Protein AF-A0A1F3NWJ5-F1 (afdb_monomer)

Radius of gyration: 30.74 Å; Cα contacts (8 Å, |Δi|>4): 1264; chains: 1; bounding box: 58×88×76 Å

Sequence (694 aa):
MEKIFISFPFEETYFATYLAQQLKKNCDNYEISIYPHNVDGIKHWKNQIKAEIKDCEIFIFIVGEKINPGQIEELRSAISEKKNIWRVNTKPGNNAWSDALSDIKHDDNIHEILETDFESWISGKLDFDGTITKIFKNRKVIWKNPNYTNDGLPLNNQIFNYEKDIIDFYYKHNEYKLSIDYKDHKNEVRDKILSGVPAIWPTVRKKSARPTLDLQELKDDVQLEIGKFRNDTNNVLSAALSGYHQSERPCPCNSENRLIFPEAGPRKSVFSYKQTNKYRIGILVSGGIAPGVNALIDGITRRHYFYAKNLGYADYLEILGLENGFSSLESGGQIKYKPLYPTEENNHDDSIITSKITNEGGSIIGTSRYQPLVDENTNKRIRTLKDIVVRLRAEGIRILYIIGGEGSMKAALSLQKRAEQYVTDKKIDDWDLIVVGIPKTMDNDILWVWQTFGFMSAVEKAREFIEYLYVESKSNPRWGIVQLFGSNSGFVVSHAVLACKSDICNLALIPEMNYNLENVVKYIKETKKENGLVVLAETAVPKDISKYLNKKAIQEILTSDEVNAIKNHKDEMKKIDCHVNDDLRSGVVKIIAWALRNEADKRVFINEPRHLLRSIPPSTIDIITASRLGTLAVDNAMAGYYGFMISQWLTEFCLIPLELVVLGRKRIPAEGIFFKSVIAKTGQPQPQDLVNES

Structure (mmCIF, N/CA/C/O backbone):
data_AF-A0A1F3NWJ5-F1
#
_entry.id   AF-A0A1F3NWJ5-F1
#
loop_
_atom_site.group_PDB
_atom_site.id
_atom_site.type_symbol
_atom_site.label_atom_id
_atom_site.label_alt_id
_atom_site.label_comp_id
_atom_site.label_asym_id
_atom_site.label_entity_id
_atom_site.label_seq_id
_atom_site.pdbx_PDB_ins_code
_atom_site.Cartn_x
_atom_site.Cartn_y
_atom_site.Cartn_z
_atom_site.occupancy
_atom_site.B_iso_or_equiv
_atom_site.auth_seq_id
_atom_site.auth_comp_id
_atom_site.auth_asym_id
_atom_site.auth_atom_id
_atom_site.pdbx_PDB_model_num
ATOM 1 N N . MET A 1 1 ? 14.514 54.213 0.422 1.00 44.50 1 MET A N 1
ATOM 2 C CA . MET A 1 1 ? 14.849 52.921 -0.208 1.00 44.50 1 MET A CA 1
ATOM 3 C C . MET A 1 1 ? 14.917 53.175 -1.692 1.00 44.50 1 MET A C 1
ATOM 5 O O . MET A 1 1 ? 14.076 53.916 -2.188 1.00 44.50 1 MET A O 1
ATOM 9 N N . GLU A 1 2 ? 15.924 52.634 -2.362 1.00 49.56 2 GLU A N 1
ATOM 10 C CA . GLU A 1 2 ? 16.050 52.736 -3.816 1.00 49.56 2 GLU A CA 1
ATOM 11 C C . GLU A 1 2 ? 14.867 51.973 -4.448 1.00 49.56 2 GLU A C 1
ATOM 13 O O . GLU A 1 2 ? 14.538 50.865 -4.020 1.00 49.56 2 GLU A O 1
ATOM 18 N N . LYS A 1 3 ? 14.143 52.578 -5.395 1.00 51.81 3 LYS A N 1
ATOM 19 C CA . LYS A 1 3 ? 12.908 51.997 -5.955 1.00 51.81 3 LYS A CA 1
ATOM 20 C C . LYS A 1 3 ? 13.164 51.362 -7.322 1.00 51.81 3 LYS A C 1
ATOM 22 O O . LYS A 1 3 ? 13.739 52.009 -8.200 1.00 51.81 3 LYS A O 1
ATOM 27 N N . ILE A 1 4 ? 12.713 50.116 -7.498 1.00 54.56 4 ILE A N 1
ATOM 28 C CA . ILE A 1 4 ? 12.777 49.372 -8.766 1.00 54.56 4 ILE A CA 1
ATOM 29 C C . ILE A 1 4 ? 11.362 49.183 -9.304 1.00 54.56 4 ILE A C 1
ATOM 31 O O . ILE A 1 4 ? 10.511 48.592 -8.637 1.00 54.56 4 ILE A O 1
ATOM 35 N N . PHE A 1 5 ? 11.131 49.618 -10.540 1.00 56.59 5 PHE A N 1
ATOM 36 C CA . PHE A 1 5 ? 9.852 49.429 -11.220 1.00 56.59 5 PHE A CA 1
ATOM 37 C C . PHE A 1 5 ? 9.981 48.436 -12.376 1.00 56.59 5 PHE A C 1
ATOM 39 O O . PHE A 1 5 ? 10.901 48.551 -13.188 1.00 56.59 5 PHE A O 1
ATOM 46 N N . ILE A 1 6 ? 9.053 47.476 -12.456 1.00 58.66 6 ILE A N 1
ATOM 47 C CA . ILE A 1 6 ? 9.033 46.428 -13.483 1.00 58.66 6 ILE A CA 1
ATOM 48 C C . ILE A 1 6 ? 7.689 46.401 -14.204 1.00 58.66 6 ILE A C 1
ATOM 50 O O . ILE A 1 6 ? 6.644 46.180 -13.589 1.00 58.66 6 ILE A O 1
ATOM 54 N N . SER A 1 7 ? 7.726 46.561 -15.525 1.00 55.59 7 SER A N 1
ATOM 55 C CA . SER A 1 7 ? 6.547 46.499 -16.397 1.00 55.59 7 SER A CA 1
ATOM 56 C C . SER A 1 7 ? 6.621 45.294 -17.344 1.00 55.59 7 SER A C 1
ATOM 58 O O . SER A 1 7 ? 7.705 45.017 -17.861 1.00 55.59 7 SER A O 1
ATOM 60 N N . PHE A 1 8 ? 5.516 44.556 -17.539 1.00 58.28 8 PHE A N 1
ATOM 61 C CA . PHE A 1 8 ? 5.491 43.321 -18.347 1.00 58.28 8 PHE A CA 1
ATOM 62 C C . PHE A 1 8 ? 4.175 43.100 -19.137 1.00 58.28 8 PHE A C 1
ATOM 64 O O . PHE A 1 8 ? 3.136 43.615 -18.734 1.00 58.28 8 PHE A O 1
ATOM 71 N N . PRO A 1 9 ? 4.175 42.317 -20.243 1.00 46.12 9 PRO A N 1
ATOM 72 C CA . PRO A 1 9 ? 3.100 42.283 -21.260 1.00 46.12 9 PRO A CA 1
ATOM 73 C C . PRO A 1 9 ? 1.892 41.411 -20.964 1.00 46.12 9 PRO A C 1
ATOM 75 O O . PRO A 1 9 ? 0.865 41.557 -21.617 1.00 46.12 9 PRO A O 1
ATOM 78 N N . PHE A 1 10 ? 2.024 40.473 -20.037 1.00 50.41 10 PHE A N 1
ATOM 79 C CA . PHE A 1 10 ? 1.090 39.362 -19.914 1.00 50.41 10 PHE A CA 1
ATOM 80 C C . PHE A 1 10 ? 0.102 39.591 -18.762 1.00 50.41 10 PHE A C 1
ATOM 82 O O . PHE A 1 10 ? 0.469 40.133 -17.723 1.00 50.41 10 PHE A O 1
ATOM 89 N N . GLU A 1 11 ? -1.141 39.125 -18.906 1.00 45.56 11 GLU A N 1
ATOM 90 C CA . GLU A 1 11 ? -2.166 39.139 -17.840 1.00 45.56 11 GLU A CA 1
ATOM 91 C C . GLU A 1 11 ? -1.880 38.132 -16.706 1.00 45.56 11 GLU A C 1
ATOM 93 O O . GLU A 1 11 ? -2.577 38.082 -15.686 1.00 45.56 11 GLU A O 1
ATOM 98 N N . GLU A 1 12 ? -0.830 37.317 -16.850 1.00 47.69 12 GLU A N 1
ATOM 99 C CA . GLU A 1 12 ? -0.476 36.267 -15.903 1.00 47.69 12 GLU A CA 1
ATOM 100 C C . GLU A 1 12 ? 0.067 36.833 -14.581 1.00 47.69 12 GLU A C 1
ATOM 102 O O . GLU A 1 12 ? 1.269 36.961 -14.337 1.00 47.69 12 GLU A O 1
ATOM 107 N N . THR A 1 13 ? -0.855 37.092 -13.653 1.00 47.06 13 THR A N 1
ATOM 108 C CA . THR A 1 13 ? -0.572 37.463 -12.253 1.00 47.06 13 THR A CA 1
ATOM 109 C C . THR A 1 13 ? 0.364 36.483 -11.527 1.00 47.06 13 THR A C 1
ATOM 111 O O . THR A 1 13 ? 1.013 36.867 -10.550 1.00 47.06 13 THR A O 1
ATOM 114 N N . TYR A 1 14 ? 0.482 35.236 -12.001 1.00 47.34 14 TYR A N 1
ATOM 115 C CA . TYR A 1 14 ? 1.419 34.234 -11.484 1.00 47.34 14 TYR A CA 1
ATOM 116 C C . TYR A 1 14 ? 2.883 34.654 -11.674 1.00 47.34 14 TYR A C 1
ATOM 118 O O . TYR A 1 14 ? 3.651 34.636 -10.711 1.00 47.34 14 TYR A O 1
ATOM 126 N N . PHE A 1 15 ? 3.248 35.104 -12.878 1.00 47.72 15 PHE A N 1
ATOM 127 C CA . PHE A 1 15 ? 4.609 35.530 -13.198 1.00 47.72 15 PHE A CA 1
ATOM 128 C C . PHE A 1 15 ? 4.995 36.800 -12.429 1.00 47.72 15 PHE A C 1
ATOM 130 O O . PHE A 1 15 ? 6.058 36.857 -11.815 1.00 47.72 15 PHE A O 1
ATOM 137 N N . ALA A 1 16 ? 4.085 37.775 -12.366 1.00 48.69 16 ALA A N 1
ATOM 138 C CA . ALA A 1 16 ? 4.268 39.021 -11.620 1.00 48.69 16 ALA A CA 1
ATOM 139 C C . ALA A 1 16 ? 4.558 38.772 -10.133 1.00 48.69 16 ALA A C 1
ATOM 141 O O . ALA A 1 16 ? 5.476 39.345 -9.547 1.00 48.69 16 ALA A O 1
ATOM 142 N N . THR A 1 17 ? 3.784 37.866 -9.530 1.00 49.31 17 THR A N 1
ATOM 143 C CA . THR A 1 17 ? 3.913 37.516 -8.113 1.00 49.31 17 THR A CA 1
ATOM 144 C C . THR A 1 17 ? 5.188 36.712 -7.858 1.00 49.31 17 THR A C 1
ATOM 146 O O . THR A 1 17 ? 5.867 36.945 -6.859 1.00 49.31 17 THR A O 1
ATOM 149 N N . TYR A 1 18 ? 5.543 35.799 -8.768 1.00 51.03 18 TYR A N 1
ATOM 150 C CA . TYR A 1 18 ? 6.782 35.027 -8.702 1.00 51.03 18 TYR A CA 1
ATOM 151 C C . TYR A 1 18 ? 8.014 35.935 -8.795 1.00 51.03 18 TYR A C 1
ATOM 153 O O . TYR A 1 18 ? 8.891 35.873 -7.934 1.00 51.03 18 TYR A O 1
ATOM 161 N N . LEU A 1 19 ? 8.046 36.837 -9.777 1.00 50.50 19 LEU A N 1
ATOM 162 C CA . LEU A 1 19 ? 9.139 37.785 -9.974 1.00 50.50 19 LEU A CA 1
ATOM 163 C C . LEU A 1 19 ? 9.270 38.748 -8.782 1.00 50.50 19 LEU A C 1
ATOM 165 O O . LEU A 1 19 ? 10.374 38.935 -8.269 1.00 50.50 19 LEU A O 1
ATOM 169 N N . ALA A 1 20 ? 8.149 39.276 -8.270 1.00 51.78 20 ALA A N 1
ATOM 170 C CA . ALA A 1 20 ? 8.123 40.132 -7.079 1.00 51.78 20 ALA A CA 1
ATOM 171 C C . ALA A 1 20 ? 8.719 39.430 -5.856 1.00 51.78 20 ALA A C 1
ATOM 173 O O . ALA A 1 20 ? 9.520 40.014 -5.129 1.00 51.78 20 ALA A O 1
ATOM 174 N N . GLN A 1 21 ? 8.352 38.167 -5.628 1.00 51.69 21 GLN A N 1
ATOM 175 C CA . GLN A 1 21 ? 8.847 37.393 -4.492 1.00 51.69 21 GLN A CA 1
ATOM 176 C C . GLN A 1 21 ? 10.336 37.072 -4.608 1.00 51.69 21 GLN A C 1
ATOM 178 O O . GLN A 1 21 ? 11.038 37.102 -3.599 1.00 51.69 21 GLN A O 1
ATOM 183 N N . GLN A 1 22 ? 10.831 36.786 -5.813 1.00 49.25 22 GLN A N 1
ATOM 184 C CA . GLN A 1 22 ? 12.249 36.489 -6.026 1.00 49.25 22 GLN A CA 1
ATOM 185 C C . GLN A 1 22 ? 13.120 37.734 -5.866 1.00 49.25 22 GLN A C 1
ATOM 187 O O . GLN A 1 22 ? 14.170 37.673 -5.232 1.00 49.25 22 GLN A O 1
ATOM 192 N N . LEU A 1 23 ? 12.672 38.877 -6.380 1.00 50.09 23 LEU A N 1
ATOM 193 C CA . LEU A 1 23 ? 13.409 40.129 -6.245 1.00 50.09 23 LEU A CA 1
ATOM 194 C C . LEU A 1 23 ? 13.370 40.648 -4.808 1.00 50.09 23 LEU A C 1
ATOM 196 O O . LEU A 1 23 ? 14.410 40.988 -4.260 1.00 50.09 23 LEU A O 1
ATOM 200 N N . LYS A 1 24 ? 12.216 40.598 -4.133 1.00 51.50 24 LYS A N 1
ATOM 201 C CA . LYS A 1 24 ? 12.095 41.042 -2.734 1.00 51.50 24 LYS A CA 1
ATOM 202 C C . LYS A 1 24 ? 12.926 40.204 -1.759 1.00 51.50 24 LYS A C 1
ATOM 204 O O . LYS A 1 24 ? 13.273 40.690 -0.697 1.00 51.50 24 LYS A O 1
ATOM 209 N N . LYS A 1 25 ? 13.248 38.959 -2.120 1.00 46.88 25 LYS A N 1
ATOM 210 C CA . LYS A 1 25 ? 14.067 38.043 -1.313 1.00 46.88 25 LYS A CA 1
ATOM 211 C C . LYS A 1 25 ? 15.573 38.199 -1.544 1.00 46.88 25 LYS A C 1
ATOM 213 O O . LYS A 1 25 ? 16.364 37.757 -0.717 1.00 46.88 25 LYS A O 1
ATOM 218 N N . ASN A 1 26 ? 15.964 38.774 -2.680 1.00 42.03 26 ASN A N 1
ATOM 219 C CA . ASN A 1 26 ? 17.365 38.958 -3.065 1.00 42.03 26 ASN A CA 1
ATOM 220 C C . ASN A 1 26 ? 17.815 40.430 -2.968 1.00 42.03 26 ASN A C 1
ATOM 222 O O . ASN A 1 26 ? 19.016 40.697 -2.942 1.00 42.03 26 ASN A O 1
ATOM 226 N N . CYS A 1 27 ? 16.866 41.367 -2.876 1.00 46.94 27 CYS A N 1
ATOM 227 C CA . CYS A 1 27 ? 17.069 42.814 -2.926 1.00 46.94 27 CYS A CA 1
ATOM 228 C C . CYS A 1 27 ? 16.414 43.514 -1.717 1.00 46.94 27 CYS A C 1
ATOM 230 O O . CYS A 1 27 ? 15.562 44.379 -1.899 1.00 46.94 27 CYS A O 1
ATOM 232 N N . ASP A 1 28 ? 16.791 43.161 -0.483 1.00 46.34 28 ASP A N 1
ATOM 233 C CA . ASP A 1 28 ? 16.133 43.664 0.746 1.00 46.34 28 ASP A CA 1
ATOM 234 C C . ASP A 1 28 ? 16.172 45.201 0.920 1.00 46.34 28 ASP A C 1
ATOM 236 O O . ASP A 1 28 ? 15.376 45.760 1.672 1.00 46.34 28 ASP A O 1
ATOM 240 N N . ASN A 1 29 ? 17.079 45.897 0.222 1.00 47.75 29 ASN A N 1
ATOM 241 C CA . ASN A 1 29 ? 17.238 47.357 0.296 1.00 47.75 29 ASN A CA 1
ATOM 242 C C . ASN A 1 29 ? 16.377 48.135 -0.719 1.00 47.75 29 ASN A C 1
ATOM 244 O O . ASN A 1 29 ? 16.384 49.371 -0.693 1.00 47.75 29 ASN A O 1
ATOM 248 N N . TYR A 1 30 ? 15.660 47.426 -1.600 1.00 52.72 30 TYR A N 1
ATOM 249 C CA . TYR A 1 30 ? 14.904 48.018 -2.698 1.00 52.72 30 TYR A CA 1
ATOM 250 C C . TYR A 1 30 ? 13.396 47.868 -2.502 1.00 52.72 30 TYR A C 1
ATOM 252 O O . TYR A 1 30 ? 12.892 46.797 -2.163 1.00 52.72 30 TYR A O 1
ATOM 260 N N . GLU A 1 31 ? 12.656 48.935 -2.781 1.00 50.44 31 GLU A N 1
ATOM 261 C CA . GLU A 1 31 ? 11.196 48.888 -2.846 1.00 50.44 31 GLU A CA 1
ATOM 262 C C . GLU A 1 31 ? 10.781 48.549 -4.289 1.00 50.44 31 GLU A C 1
ATOM 264 O O . GLU A 1 31 ? 11.119 49.273 -5.225 1.00 50.44 31 GLU A O 1
ATOM 269 N N . ILE A 1 32 ? 10.126 47.395 -4.483 1.00 57.81 32 ILE A N 1
ATOM 270 C CA . ILE A 1 32 ? 9.867 46.810 -5.811 1.00 57.81 32 ILE A CA 1
ATOM 271 C C . ILE A 1 32 ? 8.385 46.918 -6.173 1.00 57.81 32 ILE A C 1
ATOM 273 O O . ILE A 1 32 ? 7.528 46.368 -5.476 1.00 57.81 32 ILE A O 1
ATOM 277 N N . SER A 1 33 ? 8.117 47.540 -7.319 1.00 53.31 33 SER A N 1
ATOM 278 C CA . SER A 1 33 ? 6.783 47.778 -7.874 1.00 53.31 33 SER A CA 1
ATOM 279 C C . SER A 1 33 ? 6.628 47.055 -9.219 1.00 53.31 33 SER A C 1
ATOM 281 O O . SER A 1 33 ? 7.418 47.289 -10.130 1.00 53.31 33 SER A O 1
ATOM 283 N N . ILE A 1 34 ? 5.637 46.161 -9.360 1.00 58.62 34 ILE A N 1
ATOM 284 C CA . ILE A 1 34 ? 5.452 45.308 -10.557 1.00 58.62 34 ILE A CA 1
ATOM 285 C C . ILE A 1 34 ? 4.053 45.490 -11.161 1.00 58.62 34 ILE A C 1
ATOM 287 O O . ILE A 1 34 ? 3.065 45.347 -10.441 1.00 58.62 34 ILE A O 1
ATOM 291 N N . TYR A 1 35 ? 3.962 45.742 -12.477 1.00 56.72 35 TYR A N 1
ATOM 292 C CA . TYR A 1 35 ? 2.699 46.091 -13.152 1.00 56.72 35 TYR A CA 1
ATOM 293 C C . TYR A 1 35 ? 2.502 45.448 -14.553 1.00 56.72 35 TYR A C 1
ATOM 295 O O . TYR A 1 35 ? 3.396 45.572 -15.398 1.00 56.72 35 TYR A O 1
ATOM 303 N N . PRO A 1 36 ? 1.341 44.804 -14.831 1.00 55.12 36 PRO A N 1
ATOM 304 C CA . PRO A 1 36 ? 1.004 44.230 -16.144 1.00 55.12 36 PRO A CA 1
ATOM 305 C C . PRO A 1 36 ? 0.516 45.283 -17.159 1.00 55.12 36 PRO A C 1
ATOM 307 O O . PRO A 1 36 ? -0.163 46.233 -16.780 1.00 55.12 36 PRO A O 1
ATOM 310 N N . HIS A 1 37 ? 0.810 45.082 -18.450 1.00 51.53 37 HIS A N 1
ATOM 311 C CA . HIS A 1 37 ? 0.509 46.006 -19.557 1.00 51.53 37 HIS A CA 1
ATOM 312 C C . HIS A 1 37 ? -0.966 46.104 -19.948 1.00 51.53 37 HIS A C 1
ATOM 314 O O . HIS A 1 37 ? -1.360 47.122 -20.516 1.00 51.53 37 HIS A O 1
ATOM 320 N N . ASN A 1 38 ? -1.768 45.076 -19.683 1.00 47.44 38 ASN A N 1
ATOM 321 C CA . ASN A 1 38 ? -3.148 45.031 -20.141 1.00 47.44 38 ASN A CA 1
ATOM 322 C C . ASN A 1 38 ? -4.033 44.493 -19.021 1.00 47.44 38 ASN A C 1
ATOM 324 O O . ASN A 1 38 ? -3.991 43.320 -18.686 1.00 47.44 38 ASN A O 1
ATOM 328 N N . VAL A 1 39 ? -4.794 45.382 -18.400 1.00 43.38 39 VAL A N 1
ATOM 329 C CA . VAL A 1 39 ? -6.052 45.019 -17.756 1.00 43.38 39 VAL A CA 1
ATOM 330 C C . VAL A 1 39 ? -7.057 45.918 -18.448 1.00 43.38 39 VAL A C 1
ATOM 332 O O . VAL A 1 39 ? -6.950 47.145 -18.326 1.00 43.38 39 VAL A O 1
ATOM 335 N N . ASP A 1 40 ? -7.965 45.329 -19.224 1.00 39.38 40 ASP A N 1
ATOM 336 C CA . ASP A 1 40 ? -9.049 46.059 -19.878 1.00 39.38 40 ASP A CA 1
ATOM 337 C C . ASP A 1 40 ? -9.749 46.954 -18.841 1.00 39.38 40 ASP A C 1
ATOM 339 O O . ASP A 1 40 ? -10.425 46.480 -17.927 1.00 39.38 40 ASP A O 1
ATOM 343 N N . GLY A 1 41 ? -9.520 48.270 -18.935 1.00 44.03 41 GLY A N 1
ATOM 344 C CA . GLY A 1 41 ? -10.120 49.267 -18.042 1.00 44.03 41 GLY A CA 1
ATOM 345 C C . GLY A 1 41 ? -9.187 50.316 -17.425 1.00 44.03 41 GLY A C 1
ATOM 346 O O . GLY A 1 41 ? -9.691 51.308 -16.895 1.00 44.03 41 GLY A O 1
ATOM 347 N N . ILE A 1 42 ? -7.856 50.200 -17.504 1.00 41.09 42 ILE A N 1
ATOM 348 C CA . ILE A 1 42 ? -6.974 51.220 -16.897 1.00 41.09 42 ILE A CA 1
ATOM 349 C C . ILE A 1 42 ? -6.779 52.415 -17.850 1.00 41.09 42 ILE A C 1
ATOM 351 O O . ILE A 1 42 ? -5.783 52.528 -18.558 1.00 41.09 42 ILE A O 1
ATOM 355 N N . LYS A 1 43 ? -7.698 53.391 -17.804 1.00 40.88 43 LYS A N 1
ATOM 356 C CA . LYS A 1 43 ? -7.582 54.710 -18.478 1.00 40.88 43 LYS A CA 1
ATOM 357 C C . LYS A 1 43 ? -6.393 55.579 -18.000 1.00 40.88 43 LYS A C 1
ATOM 359 O O . LYS A 1 43 ? -6.282 56.738 -18.399 1.00 40.88 43 LYS A O 1
ATOM 364 N N . HIS A 1 44 ? -5.520 55.074 -17.123 1.00 48.25 44 HIS A N 1
ATOM 365 C CA . HIS A 1 44 ? -4.528 55.864 -16.376 1.00 48.25 44 HIS A CA 1
ATOM 366 C C . HIS A 1 44 ? -3.086 55.328 -16.413 1.00 48.25 44 HIS A C 1
ATOM 368 O O . HIS A 1 44 ? -2.239 55.838 -15.681 1.00 48.25 44 HIS A O 1
ATOM 374 N N . TRP A 1 45 ? -2.778 54.381 -17.309 1.00 46.44 45 TRP A N 1
ATOM 375 C CA . TRP A 1 45 ? -1.427 53.824 -17.507 1.00 46.44 45 TRP A CA 1
ATOM 376 C C . TRP A 1 45 ? -0.332 54.907 -17.601 1.00 46.44 45 TRP A C 1
ATOM 378 O O . TRP A 1 45 ? 0.675 54.864 -16.896 1.00 46.44 45 TRP A O 1
ATOM 388 N N . LYS A 1 46 ? -0.594 55.952 -18.394 1.00 51.00 46 LYS A N 1
ATOM 389 C CA . LYS A 1 46 ? 0.296 57.100 -18.624 1.00 51.00 46 LYS A CA 1
ATOM 390 C C . LYS A 1 46 ? 0.634 57.891 -17.358 1.00 51.00 46 LYS A C 1
ATOM 392 O O . LYS A 1 46 ? 1.795 58.209 -17.114 1.00 51.00 46 LYS A O 1
ATOM 397 N N . ASN A 1 47 ? -0.379 58.239 -16.565 1.00 52.75 47 ASN A N 1
ATOM 398 C CA . ASN A 1 47 ? -0.199 59.081 -15.379 1.00 52.75 47 ASN A CA 1
ATOM 399 C C . ASN A 1 47 ? 0.520 58.314 -14.268 1.00 52.75 47 ASN A C 1
ATOM 401 O O . ASN A 1 47 ? 1.307 58.898 -13.529 1.00 52.75 47 ASN A O 1
ATOM 405 N N . GLN A 1 48 ? 0.287 57.004 -14.195 1.00 55.94 48 GLN A N 1
ATOM 406 C CA . GLN A 1 48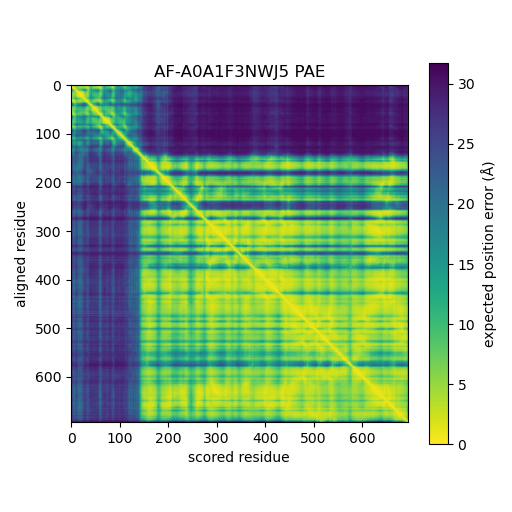 ? 0.878 56.139 -13.186 1.00 55.94 48 GLN A CA 1
ATOM 407 C C . GLN A 1 48 ? 2.344 55.822 -13.489 1.00 55.94 48 GLN A C 1
ATOM 409 O O . GLN A 1 48 ? 3.179 55.956 -12.603 1.00 55.94 48 GLN A O 1
ATOM 414 N N . ILE A 1 49 ? 2.693 55.536 -14.748 1.00 53.59 49 ILE A N 1
ATOM 415 C CA . ILE A 1 49 ? 4.098 55.401 -15.156 1.00 53.59 49 ILE A CA 1
ATOM 416 C C . ILE A 1 49 ? 4.864 56.707 -14.943 1.00 53.59 49 ILE A C 1
ATOM 418 O O . ILE A 1 49 ? 5.958 56.677 -14.395 1.00 53.59 49 ILE A O 1
ATOM 422 N N . LYS A 1 50 ? 4.299 57.864 -15.312 1.00 54.31 50 LYS A N 1
ATOM 423 C CA . LYS A 1 50 ? 4.966 59.160 -15.093 1.00 54.31 50 LYS A CA 1
ATOM 424 C C . LYS A 1 50 ? 5.157 59.499 -13.611 1.00 54.31 50 LYS A C 1
ATOM 426 O O . LYS A 1 50 ? 6.154 60.130 -13.267 1.00 54.31 50 LYS A O 1
ATOM 431 N N . ALA A 1 51 ? 4.227 59.098 -12.744 1.00 58.38 51 ALA A N 1
ATOM 432 C CA . ALA A 1 51 ? 4.353 59.278 -11.300 1.00 58.38 51 ALA A CA 1
ATOM 433 C C . ALA A 1 51 ? 5.430 58.354 -10.707 1.00 58.38 51 ALA A C 1
ATOM 435 O O . ALA A 1 51 ? 6.329 58.822 -10.019 1.00 58.38 51 ALA A O 1
ATOM 436 N N . GLU A 1 52 ? 5.389 57.063 -11.039 1.00 55.28 52 GLU A N 1
ATOM 437 C CA . GLU A 1 52 ? 6.310 56.060 -10.491 1.00 55.28 52 GLU A CA 1
ATOM 438 C C . GLU A 1 52 ? 7.734 56.225 -11.043 1.00 55.28 52 GLU A C 1
ATOM 440 O O . GLU A 1 52 ? 8.709 56.102 -10.302 1.00 55.28 52 GLU A O 1
ATOM 445 N N . ILE A 1 53 ? 7.887 56.592 -12.322 1.00 53.28 53 ILE A N 1
ATOM 446 C CA . ILE A 1 53 ? 9.203 56.840 -12.926 1.00 53.28 53 ILE A CA 1
ATOM 447 C C . ILE A 1 53 ? 9.919 57.997 -12.244 1.00 53.28 53 ILE A C 1
ATOM 449 O O . ILE A 1 53 ? 11.133 57.907 -12.096 1.00 53.28 53 ILE A O 1
ATOM 453 N N . LYS A 1 54 ? 9.232 59.044 -11.767 1.00 54.75 54 LYS A N 1
ATOM 454 C CA . LYS A 1 54 ? 9.892 60.135 -11.026 1.00 54.75 54 LYS A CA 1
ATOM 455 C C . LYS A 1 54 ? 10.555 59.646 -9.737 1.00 54.75 54 LYS A C 1
ATOM 457 O O . LYS A 1 54 ? 11.677 60.065 -9.448 1.00 54.75 54 LYS A O 1
ATOM 462 N N . ASP A 1 55 ? 9.965 58.654 -9.080 1.00 54.09 55 ASP A N 1
ATOM 463 C CA . ASP A 1 55 ? 10.405 58.162 -7.773 1.00 54.09 55 ASP A CA 1
ATOM 464 C C . ASP A 1 55 ? 11.334 56.925 -7.832 1.00 54.09 55 ASP A C 1
ATOM 466 O O . ASP A 1 55 ? 11.888 56.542 -6.805 1.00 54.09 55 ASP A O 1
ATOM 470 N N . CYS A 1 56 ? 11.548 56.303 -9.006 1.00 53.69 56 CYS A N 1
ATOM 471 C CA . CYS A 1 56 ? 12.331 55.053 -9.153 1.00 53.69 56 CYS A CA 1
ATOM 472 C C . CYS A 1 56 ? 13.757 55.235 -9.706 1.00 53.69 56 CYS A C 1
ATOM 474 O O . CYS A 1 56 ? 13.942 55.863 -10.740 1.00 53.69 56 CYS A O 1
ATOM 476 N N . GLU A 1 57 ? 14.788 54.650 -9.098 1.00 54.56 57 GLU A N 1
ATOM 477 C CA . GLU A 1 57 ? 16.182 54.797 -9.570 1.00 54.56 57 GLU A CA 1
ATOM 478 C C . GLU A 1 57 ? 16.547 53.853 -10.724 1.00 54.56 57 GLU A C 1
ATOM 480 O O . GLU A 1 57 ? 17.380 54.205 -11.561 1.00 54.56 57 GLU A O 1
ATOM 485 N N . ILE A 1 58 ? 15.905 52.682 -10.795 1.00 53.59 58 ILE A N 1
ATOM 486 C CA . ILE A 1 58 ? 16.119 51.678 -11.845 1.00 53.59 58 ILE A CA 1
ATOM 487 C C . ILE A 1 58 ? 14.766 51.277 -12.432 1.00 53.59 58 ILE A C 1
ATOM 489 O O . ILE A 1 58 ? 13.859 50.854 -11.709 1.00 53.59 58 ILE A O 1
ATOM 493 N N . PHE A 1 59 ? 14.642 51.371 -13.756 1.00 55.25 59 PHE A N 1
ATOM 494 C CA . PHE A 1 59 ? 13.438 50.976 -14.485 1.00 55.25 59 PHE A CA 1
ATOM 495 C C . PHE A 1 59 ? 13.730 49.773 -15.388 1.00 55.25 59 PHE A C 1
ATOM 497 O O . PHE A 1 59 ? 14.618 49.838 -16.240 1.00 55.25 59 PHE A O 1
ATOM 504 N N . ILE A 1 60 ? 12.990 48.677 -15.198 1.00 56.34 60 ILE A N 1
ATOM 505 C CA . ILE A 1 60 ? 13.136 47.439 -15.974 1.00 56.34 60 ILE A CA 1
ATOM 506 C C . ILE A 1 60 ? 11.874 47.218 -16.807 1.00 56.34 60 ILE A C 1
ATOM 508 O O . ILE A 1 60 ? 10.762 47.120 -16.286 1.00 56.34 60 ILE A O 1
ATOM 512 N N . PHE A 1 61 ? 12.057 47.106 -18.117 1.00 55.44 61 PHE A N 1
ATOM 513 C CA . PHE A 1 61 ? 10.975 47.010 -19.084 1.00 55.44 61 PHE A CA 1
ATOM 514 C C . PHE A 1 61 ? 11.029 45.680 -19.841 1.00 55.44 61 PHE A C 1
ATOM 516 O O . PHE A 1 61 ? 11.989 45.414 -20.569 1.00 55.44 61 PHE A O 1
ATOM 523 N N . ILE A 1 62 ? 10.005 44.838 -19.668 1.00 54.66 62 ILE A N 1
ATOM 524 C CA . ILE A 1 62 ? 9.920 43.508 -20.284 1.00 54.66 62 ILE A CA 1
ATOM 525 C C . ILE A 1 62 ? 8.907 43.556 -21.428 1.00 54.66 62 ILE A C 1
ATOM 527 O O . ILE A 1 62 ? 7.726 43.814 -21.214 1.00 54.66 62 ILE A O 1
ATOM 531 N N . VAL A 1 63 ? 9.367 43.280 -22.648 1.00 51.75 63 VAL A N 1
ATOM 532 C CA . VAL A 1 63 ? 8.583 43.422 -23.881 1.00 51.75 63 VAL A CA 1
ATOM 533 C C . VAL A 1 63 ? 8.192 42.058 -24.446 1.00 51.75 63 VAL A C 1
ATOM 535 O O . VAL A 1 63 ? 9.033 41.171 -24.607 1.00 51.75 63 VAL A O 1
ATOM 538 N N . GLY A 1 64 ? 6.909 41.919 -24.776 1.00 54.66 64 GLY A N 1
ATOM 539 C CA . GLY A 1 64 ? 6.281 40.799 -25.486 1.00 54.66 64 GLY A CA 1
ATOM 540 C C . GLY A 1 64 ? 5.563 41.297 -26.743 1.00 54.66 64 GLY A C 1
ATOM 541 O O . GLY A 1 64 ? 5.865 42.385 -27.233 1.00 54.66 64 GLY A O 1
ATOM 542 N N . GLU A 1 65 ? 4.640 40.513 -27.309 1.00 46.19 65 GLU A N 1
ATOM 543 C CA . GLU A 1 65 ? 4.038 40.848 -28.612 1.00 46.19 65 GLU A CA 1
ATOM 544 C C . GLU A 1 65 ? 3.201 42.148 -28.622 1.00 46.19 65 GLU A C 1
ATOM 546 O O . GLU A 1 65 ? 2.433 42.417 -27.707 1.00 46.19 65 GLU A O 1
ATOM 551 N N . LYS A 1 66 ? 3.405 42.927 -29.704 1.00 46.41 66 LYS A N 1
ATOM 552 C CA . LYS A 1 66 ? 2.806 44.212 -30.145 1.00 46.41 66 LYS A CA 1
ATOM 553 C C . LYS A 1 66 ? 2.280 45.177 -29.063 1.00 46.41 66 LYS A C 1
ATOM 555 O O . LYS A 1 66 ? 1.120 45.136 -28.672 1.00 46.41 66 LYS A O 1
ATOM 560 N N . ILE A 1 67 ? 3.108 46.176 -28.751 1.00 46.12 67 ILE A N 1
ATOM 561 C CA . ILE A 1 67 ? 2.716 47.440 -28.103 1.00 46.12 67 ILE A CA 1
ATOM 562 C C . ILE A 1 67 ? 2.116 48.395 -29.155 1.00 46.12 67 ILE A C 1
ATOM 564 O O . ILE A 1 67 ? 2.565 48.404 -30.304 1.00 46.12 67 ILE A O 1
ATOM 568 N N . ASN A 1 68 ? 1.099 49.188 -28.795 1.00 49.12 68 ASN A N 1
ATOM 569 C CA . ASN A 1 68 ? 0.458 50.119 -29.732 1.00 49.12 68 ASN A CA 1
ATOM 570 C C . ASN A 1 68 ? 1.314 51.394 -29.976 1.00 49.12 68 ASN A C 1
ATOM 572 O O . ASN A 1 68 ? 2.104 51.778 -29.111 1.00 49.12 68 ASN A O 1
ATOM 576 N N . PRO A 1 69 ? 1.148 52.103 -31.111 1.00 45.97 69 PRO A N 1
ATOM 577 C CA . PRO A 1 69 ? 1.943 53.295 -31.446 1.00 45.97 69 PRO A CA 1
ATOM 578 C C . PRO A 1 69 ? 1.868 54.449 -30.429 1.00 45.97 69 PRO A C 1
ATOM 580 O O . PRO A 1 69 ? 2.863 55.129 -30.196 1.00 45.97 69 PRO A O 1
ATOM 583 N N . GLY A 1 70 ? 0.721 54.647 -29.774 1.00 50.31 70 GLY A N 1
ATOM 584 C CA . GLY A 1 70 ? 0.556 55.651 -28.717 1.00 50.31 70 GLY A CA 1
ATOM 585 C C . GLY A 1 70 ? 1.308 55.297 -27.430 1.00 50.31 70 GLY A C 1
ATOM 586 O O . GLY A 1 70 ? 1.911 56.166 -26.808 1.00 50.31 70 GLY A O 1
ATOM 587 N N . GLN A 1 71 ? 1.366 54.015 -27.064 1.00 51.47 71 GLN A N 1
ATOM 588 C CA . GLN A 1 71 ? 2.193 53.530 -25.951 1.00 51.47 71 GLN A CA 1
ATOM 589 C C . GLN A 1 71 ? 3.694 53.708 -26.243 1.00 51.47 71 GLN A C 1
ATOM 591 O O . GLN A 1 71 ? 4.470 53.965 -25.323 1.00 51.47 71 GLN A O 1
ATOM 596 N N . ILE A 1 72 ? 4.105 53.627 -27.515 1.00 50.97 72 ILE A N 1
ATOM 597 C CA . ILE A 1 72 ? 5.490 53.875 -27.948 1.00 50.97 72 ILE A CA 1
ATOM 598 C C . ILE A 1 72 ? 5.868 55.351 -27.756 1.00 50.97 72 ILE A C 1
ATOM 600 O O . ILE A 1 72 ? 6.918 55.641 -27.184 1.00 50.97 72 ILE A O 1
ATOM 604 N N . GLU A 1 73 ? 5.018 56.291 -28.175 1.00 51.25 73 GLU A N 1
ATOM 605 C CA . GLU A 1 73 ? 5.242 57.727 -27.935 1.00 51.25 73 GLU A CA 1
ATOM 606 C C . GLU A 1 73 ? 5.290 58.074 -26.438 1.00 51.25 73 GLU A C 1
ATOM 608 O O . GLU A 1 73 ? 6.092 58.903 -26.000 1.00 51.25 73 GLU A O 1
ATOM 613 N N . GLU A 1 74 ? 4.472 57.403 -25.627 1.00 54.12 74 GLU A N 1
ATOM 614 C CA . GLU A 1 74 ? 4.427 57.614 -24.180 1.00 54.12 74 GLU A CA 1
ATOM 615 C C . GLU A 1 74 ? 5.673 57.093 -23.456 1.00 54.12 74 GLU A C 1
ATOM 617 O O . GLU A 1 74 ? 6.167 57.763 -22.546 1.00 54.12 74 GLU A O 1
ATOM 622 N N . LEU A 1 75 ? 6.224 55.959 -23.896 1.00 52.59 75 LEU A N 1
ATOM 623 C CA . LEU A 1 75 ? 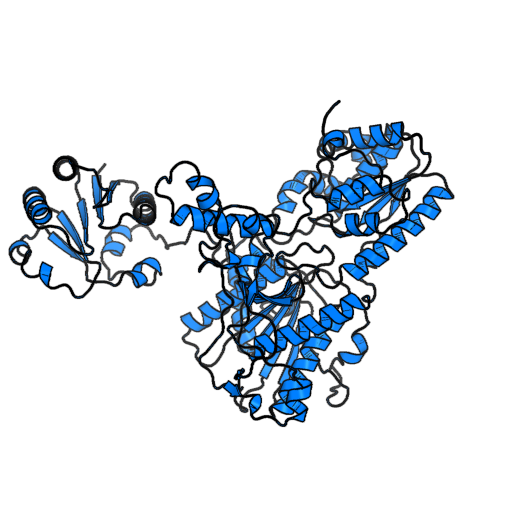7.515 55.444 -23.431 1.00 52.59 75 LEU A CA 1
ATOM 624 C C . LEU A 1 75 ? 8.662 56.391 -23.789 1.00 52.59 75 LEU A C 1
ATOM 626 O O . LEU A 1 75 ? 9.492 56.685 -22.932 1.00 52.59 75 LEU A O 1
ATOM 630 N N . ARG A 1 76 ? 8.679 56.936 -25.012 1.00 54.81 76 ARG A N 1
ATOM 631 C CA . ARG A 1 76 ? 9.697 57.913 -25.438 1.00 54.81 76 ARG A CA 1
ATOM 632 C C . ARG A 1 76 ? 9.725 59.149 -24.539 1.00 54.81 76 ARG A C 1
ATOM 634 O O . ARG A 1 76 ? 10.796 59.555 -24.103 1.00 54.81 76 ARG A O 1
ATOM 641 N N . SER A 1 77 ? 8.554 59.697 -24.204 1.00 54.09 77 SER A N 1
ATOM 642 C CA . SER A 1 77 ? 8.435 60.842 -23.284 1.00 54.09 77 SER A CA 1
ATOM 643 C C . SER A 1 77 ? 8.907 60.532 -21.860 1.00 54.09 77 SER A C 1
ATOM 645 O O . SER A 1 77 ? 9.256 61.461 -21.139 1.00 54.09 77 SER A O 1
ATOM 647 N N . ALA A 1 78 ? 8.854 59.273 -21.424 1.00 51.03 78 ALA A N 1
ATOM 648 C CA . ALA A 1 78 ? 9.271 58.872 -20.084 1.00 51.03 78 ALA A CA 1
ATOM 649 C C . ALA A 1 78 ? 10.779 58.571 -19.996 1.00 51.03 78 ALA A C 1
ATOM 651 O O . ALA A 1 78 ? 11.397 58.809 -18.960 1.00 51.03 78 ALA A O 1
ATOM 652 N N . ILE A 1 79 ? 11.370 58.081 -21.089 1.00 51.88 79 ILE A N 1
ATOM 653 C CA . ILE A 1 79 ? 12.799 57.758 -21.202 1.00 51.88 79 ILE A CA 1
ATOM 654 C C . ILE A 1 79 ? 13.666 59.023 -21.149 1.00 51.88 79 ILE A C 1
ATOM 656 O O . ILE A 1 79 ? 14.698 59.019 -20.485 1.00 51.88 79 ILE A O 1
ATOM 660 N N . SER A 1 80 ? 13.217 60.132 -21.748 1.00 53.59 80 SER A N 1
ATOM 661 C CA . SER A 1 80 ? 13.967 61.399 -21.778 1.00 53.59 80 SER A CA 1
ATOM 662 C C . SER A 1 80 ? 14.202 62.051 -20.402 1.00 53.59 80 SER A C 1
ATOM 664 O O . SER A 1 80 ? 14.934 63.033 -20.316 1.00 53.59 80 SER A O 1
ATOM 666 N N . GLU A 1 81 ? 13.575 61.553 -19.327 1.00 52.62 81 GLU A N 1
ATOM 667 C CA . GLU A 1 81 ? 13.661 62.125 -17.974 1.00 52.62 81 GLU A CA 1
ATOM 668 C C . GLU A 1 81 ? 14.597 61.349 -17.006 1.00 52.62 81 GLU A C 1
ATOM 670 O O . GLU A 1 81 ? 14.820 61.838 -15.896 1.00 52.62 81 GLU A O 1
ATOM 675 N N . LYS A 1 82 ? 15.186 60.184 -17.367 1.00 50.75 82 LYS A N 1
ATOM 676 C CA . LYS A 1 82 ? 16.046 59.385 -16.446 1.00 50.75 82 LYS A CA 1
ATOM 677 C C . LYS A 1 82 ? 17.264 58.683 -17.067 1.00 50.75 82 LYS A C 1
ATOM 679 O O . LYS A 1 82 ? 17.327 58.440 -18.261 1.00 50.75 82 LYS A O 1
ATOM 684 N N . LYS A 1 83 ? 18.234 58.343 -16.196 1.00 49.34 83 LYS A N 1
ATOM 685 C CA . LYS A 1 83 ? 19.610 57.923 -16.539 1.00 49.34 83 LYS A CA 1
ATOM 686 C C . LYS A 1 83 ? 19.912 56.410 -16.559 1.00 49.34 83 LYS A C 1
ATOM 688 O O . LYS A 1 83 ? 21.026 56.077 -16.918 1.00 49.34 83 LYS A O 1
ATOM 693 N N . ASN A 1 84 ? 19.001 55.498 -16.190 1.00 49.97 84 ASN A N 1
ATOM 694 C CA . ASN A 1 84 ? 19.286 54.045 -16.198 1.00 49.97 84 ASN A CA 1
ATOM 695 C C . ASN A 1 84 ? 18.036 53.196 -16.493 1.00 49.97 84 ASN A C 1
ATOM 697 O O . ASN A 1 84 ? 17.242 52.905 -15.591 1.00 49.97 84 ASN A O 1
ATOM 701 N N . ILE A 1 85 ? 17.867 52.770 -17.747 1.00 52.22 85 ILE A N 1
ATOM 702 C CA . ILE A 1 85 ? 16.718 51.965 -18.196 1.00 52.22 85 ILE A CA 1
ATOM 703 C C . ILE A 1 85 ? 17.198 50.637 -18.788 1.00 52.22 85 ILE A C 1
ATOM 705 O O . ILE A 1 85 ? 18.073 50.618 -19.650 1.00 52.22 85 ILE A O 1
ATOM 709 N N . TRP A 1 86 ? 16.599 49.526 -18.348 1.00 52.91 86 TRP A N 1
ATOM 710 C CA . TRP A 1 86 ? 16.967 48.170 -18.768 1.00 52.91 86 TRP A CA 1
ATOM 711 C C . TRP A 1 86 ? 15.835 47.502 -19.552 1.00 52.91 86 TRP A C 1
ATOM 713 O O . TRP A 1 86 ? 14.716 47.389 -19.048 1.00 52.91 86 TRP A O 1
ATOM 723 N N . ARG A 1 87 ? 16.118 47.026 -20.771 1.00 52.88 87 ARG A N 1
ATOM 724 C CA . ARG A 1 87 ? 15.130 46.391 -21.668 1.00 52.88 87 ARG A CA 1
ATOM 725 C C . ARG A 1 87 ? 15.360 44.882 -21.799 1.00 52.88 87 ARG A C 1
ATOM 727 O O . ARG A 1 87 ? 16.493 44.459 -22.013 1.00 52.88 87 ARG A O 1
ATOM 734 N N . VAL A 1 88 ? 14.281 44.091 -21.756 1.00 50.69 88 VAL A N 1
ATOM 735 C CA . VAL A 1 88 ? 14.292 42.625 -21.951 1.00 50.69 88 VAL A CA 1
ATOM 736 C C . VAL A 1 88 ? 13.282 42.219 -23.036 1.00 50.69 88 VAL A C 1
ATOM 738 O O . VAL A 1 88 ? 12.106 42.562 -22.933 1.00 50.69 88 VAL A O 1
ATOM 741 N N . ASN A 1 89 ? 13.722 41.493 -24.071 1.00 51.38 89 ASN A N 1
ATOM 742 C CA . ASN A 1 89 ? 12.917 41.126 -25.251 1.00 51.38 89 ASN A CA 1
ATOM 743 C C . ASN A 1 89 ? 12.588 39.614 -25.261 1.00 51.38 89 ASN A C 1
ATOM 745 O O . ASN A 1 89 ? 13.497 38.799 -25.123 1.00 51.38 89 ASN A O 1
ATOM 749 N N . THR A 1 90 ? 11.316 39.228 -25.446 1.00 45.91 90 THR A N 1
ATOM 750 C CA . THR A 1 90 ? 10.846 37.836 -25.202 1.00 45.91 90 THR A CA 1
ATOM 751 C C . THR A 1 90 ? 10.458 36.998 -26.440 1.00 45.91 90 THR A C 1
ATOM 753 O O . THR A 1 90 ? 9.973 35.882 -26.274 1.00 45.91 90 THR A O 1
ATOM 756 N N . LYS A 1 91 ? 10.672 37.475 -27.682 1.00 43.66 91 LYS A N 1
ATOM 757 C CA . LYS A 1 91 ? 10.510 36.666 -28.919 1.00 43.66 91 LYS A CA 1
ATOM 758 C C . LYS A 1 91 ? 11.520 37.060 -30.017 1.00 43.66 91 LYS A C 1
ATOM 760 O O . LYS A 1 91 ? 11.620 38.255 -30.305 1.00 43.66 91 LYS A O 1
ATOM 765 N N . PRO A 1 92 ? 12.192 36.105 -30.693 1.00 39.03 92 PRO A N 1
ATOM 766 C CA . PRO A 1 92 ? 12.995 36.382 -31.882 1.00 39.03 92 PRO A CA 1
ATOM 767 C C . PRO A 1 92 ? 12.095 36.399 -33.130 1.00 39.03 92 PRO A C 1
ATOM 769 O O . PRO A 1 92 ? 11.442 35.403 -33.438 1.00 39.03 92 PRO A O 1
ATOM 772 N N . GLY A 1 93 ? 12.038 37.522 -33.856 1.00 40.59 93 GLY A N 1
ATOM 773 C CA . GLY A 1 93 ? 11.535 37.519 -35.242 1.00 40.59 93 GLY A CA 1
ATOM 774 C C . GLY A 1 93 ? 10.515 38.579 -35.670 1.00 40.59 93 GLY A C 1
ATOM 775 O O . GLY A 1 93 ? 10.129 38.569 -36.834 1.00 40.59 93 GLY A O 1
ATOM 776 N N . ASN A 1 94 ? 10.081 39.517 -34.821 1.00 39.97 94 ASN A N 1
ATOM 777 C CA . ASN A 1 94 ? 9.235 40.627 -35.288 1.00 39.97 94 ASN A CA 1
ATOM 778 C C . ASN A 1 94 ? 10.061 41.911 -35.478 1.00 39.97 94 ASN A C 1
ATOM 780 O O . ASN A 1 94 ? 10.183 42.732 -34.570 1.00 39.97 94 ASN A O 1
ATOM 784 N N . ASN A 1 95 ? 10.577 42.103 -36.698 1.00 42.44 95 ASN A N 1
ATOM 785 C CA . ASN A 1 95 ? 11.345 43.283 -37.135 1.00 42.44 95 ASN A CA 1
ATOM 786 C C . ASN A 1 95 ? 10.577 44.620 -37.046 1.00 42.44 95 ASN A C 1
ATOM 788 O O . ASN A 1 95 ? 11.151 45.672 -37.283 1.00 42.44 95 ASN A O 1
ATOM 792 N N . ALA A 1 96 ? 9.302 44.633 -36.644 1.00 39.44 96 ALA A N 1
ATOM 793 C CA . ALA A 1 96 ? 8.530 45.868 -36.466 1.00 39.44 96 ALA A CA 1
ATOM 794 C C . ALA A 1 96 ? 9.094 46.812 -35.377 1.00 39.44 96 ALA A C 1
ATOM 796 O O . ALA A 1 96 ? 8.704 47.975 -35.307 1.00 39.44 96 ALA A O 1
ATOM 797 N N . TRP A 1 97 ? 9.997 46.321 -34.522 1.00 41.56 97 TRP A N 1
ATOM 798 C CA . TRP A 1 97 ? 10.652 47.100 -33.468 1.00 41.56 97 TRP A CA 1
ATOM 799 C C . TRP A 1 97 ? 12.017 47.678 -33.859 1.00 41.56 97 TRP A C 1
ATOM 801 O O . TRP A 1 97 ? 12.441 48.642 -33.220 1.00 41.56 97 TRP A O 1
ATOM 811 N N . SER A 1 98 ? 12.714 47.121 -34.862 1.00 42.53 98 SER A N 1
ATOM 812 C CA . SER A 1 98 ? 14.048 47.622 -35.239 1.00 42.53 98 SER A CA 1
ATOM 813 C C . SER A 1 98 ? 13.980 49.051 -35.765 1.00 42.53 98 SER A C 1
ATOM 815 O O . SER A 1 98 ? 14.858 49.850 -35.455 1.00 42.53 98 SER A O 1
ATOM 817 N N . ASP A 1 99 ? 12.895 49.378 -36.468 1.00 39.28 99 ASP A N 1
ATOM 818 C CA . ASP A 1 99 ? 12.753 50.640 -37.196 1.00 39.28 99 ASP A CA 1
ATOM 819 C C . ASP A 1 99 ? 12.091 51.738 -36.345 1.00 39.28 99 ASP A C 1
ATOM 821 O O . ASP A 1 99 ? 12.282 52.923 -36.589 1.00 39.28 99 ASP A O 1
ATOM 825 N N . ALA A 1 100 ? 11.338 51.369 -35.301 1.00 38.28 100 ALA A N 1
ATOM 826 C CA . ALA A 1 100 ? 10.692 52.326 -34.397 1.00 38.28 100 ALA A CA 1
ATOM 827 C C . ALA A 1 100 ? 11.588 52.760 -33.218 1.00 38.28 100 ALA A C 1
ATOM 829 O O . ALA A 1 100 ? 11.258 53.715 -32.518 1.00 38.28 100 ALA A O 1
ATOM 830 N N . LEU A 1 101 ? 12.703 52.075 -32.955 1.00 39.88 101 LEU A N 1
ATOM 831 C CA . LEU A 1 101 ? 13.634 52.398 -31.860 1.00 39.88 101 LEU A CA 1
ATOM 832 C C . LEU A 1 101 ? 15.091 52.540 -32.317 1.00 39.88 101 LEU A C 1
ATOM 834 O O . LEU A 1 101 ? 15.973 52.697 -31.473 1.00 39.88 101 LEU A O 1
ATOM 838 N N . SER A 1 102 ? 15.353 52.526 -33.627 1.00 41.88 102 SER A N 1
ATOM 839 C CA . SER A 1 102 ? 16.680 52.808 -34.191 1.00 41.88 102 SER A CA 1
ATOM 840 C C . SER A 1 102 ? 17.238 54.150 -33.712 1.00 41.88 102 SER A C 1
ATOM 842 O O . SER A 1 102 ? 18.427 54.239 -33.425 1.00 41.88 102 SER A O 1
ATOM 844 N N . ASP A 1 103 ? 16.371 55.144 -33.509 1.00 39.19 103 ASP A N 1
ATOM 845 C CA . ASP A 1 103 ? 16.758 56.485 -33.055 1.00 39.19 103 ASP A CA 1
ATOM 846 C C . ASP A 1 103 ? 17.086 56.560 -31.549 1.00 39.19 103 ASP A C 1
ATOM 848 O O . ASP A 1 103 ? 17.614 57.565 -31.085 1.00 39.19 103 ASP A O 1
ATOM 852 N N . ILE A 1 104 ? 16.795 55.506 -30.771 1.00 39.72 104 ILE A N 1
ATOM 853 C CA . ILE A 1 104 ? 16.975 55.473 -29.303 1.00 39.72 104 ILE A CA 1
ATOM 854 C C . ILE A 1 104 ? 18.233 54.692 -28.889 1.00 39.72 104 ILE A C 1
ATOM 856 O O . ILE A 1 104 ? 18.719 54.833 -27.771 1.00 39.72 104 ILE A O 1
ATOM 860 N N . LYS A 1 105 ? 18.834 53.921 -29.806 1.00 40.59 105 LYS A N 1
ATOM 861 C CA . LYS A 1 105 ? 20.092 53.182 -29.571 1.00 40.59 105 LYS A CA 1
ATOM 862 C C . LYS A 1 105 ? 21.310 54.072 -29.276 1.00 40.59 105 LYS A C 1
ATOM 864 O O . LYS A 1 105 ? 22.369 53.543 -28.954 1.00 40.59 105 LYS A O 1
ATOM 869 N N . HIS A 1 106 ? 21.177 55.390 -29.408 1.00 39.50 106 HIS A N 1
ATOM 870 C CA . HIS A 1 106 ? 22.251 56.360 -29.194 1.00 39.50 106 HIS A CA 1
ATOM 871 C C . HIS A 1 106 ? 22.180 57.100 -27.851 1.00 39.50 106 HIS A C 1
ATOM 873 O O . HIS A 1 106 ? 22.945 58.037 -27.647 1.00 39.50 106 HIS A O 1
ATOM 879 N N . ASP A 1 107 ? 21.300 56.690 -26.934 1.00 44.88 107 ASP A N 1
ATOM 880 C CA . ASP A 1 107 ? 21.268 57.236 -25.575 1.00 44.88 107 ASP A CA 1
ATOM 881 C C . ASP A 1 107 ? 22.071 56.326 -24.624 1.00 44.88 107 ASP A C 1
ATOM 883 O O . ASP A 1 107 ? 21.679 55.185 -24.366 1.00 44.88 107 ASP A O 1
ATOM 887 N N . ASP A 1 108 ? 23.198 56.824 -24.099 1.00 43.09 108 ASP A N 1
ATOM 888 C CA . ASP A 1 108 ? 24.148 56.088 -23.233 1.00 43.09 108 ASP A CA 1
ATOM 889 C C . ASP A 1 108 ? 23.517 55.539 -21.932 1.00 43.09 108 ASP A C 1
ATOM 891 O O . ASP A 1 108 ? 24.130 54.760 -21.201 1.00 43.09 108 ASP A O 1
ATOM 895 N N . ASN A 1 109 ? 22.282 55.950 -21.638 1.00 43.00 109 ASN A N 1
ATOM 896 C CA . ASN A 1 109 ? 21.526 55.646 -20.425 1.00 43.00 109 ASN A CA 1
ATOM 897 C C . ASN A 1 109 ? 20.643 54.382 -20.532 1.00 43.00 109 ASN A C 1
ATOM 899 O O . ASN A 1 109 ? 19.939 54.030 -19.576 1.00 43.00 109 ASN A O 1
ATOM 903 N N . ILE A 1 110 ? 20.625 53.714 -21.694 1.00 46.94 110 ILE A N 1
ATOM 904 C CA . ILE A 1 110 ? 19.778 52.542 -21.962 1.00 46.94 110 ILE A CA 1
ATOM 905 C C . ILE A 1 110 ? 20.644 51.295 -22.154 1.00 46.94 110 ILE A C 1
ATOM 907 O O . ILE A 1 110 ? 21.480 51.219 -23.051 1.00 46.94 110 ILE A O 1
ATOM 911 N N . HIS A 1 111 ? 20.399 50.278 -21.329 1.00 48.75 111 HIS A N 1
ATOM 912 C CA . HIS A 1 111 ? 21.134 49.017 -21.343 1.00 48.75 111 HIS A CA 1
ATOM 913 C C . HIS A 1 111 ? 20.238 47.869 -21.849 1.00 48.75 111 HIS A C 1
ATOM 915 O O . HIS A 1 111 ? 19.186 47.569 -21.276 1.00 48.75 111 HIS A O 1
ATOM 921 N N . GLU A 1 112 ? 20.637 47.220 -22.946 1.00 45.28 112 GLU A N 1
ATOM 922 C CA . GLU A 1 112 ? 19.864 46.161 -23.616 1.00 45.28 112 GLU A CA 1
ATOM 923 C C . GLU A 1 112 ? 20.292 44.757 -23.145 1.00 45.28 112 GLU A C 1
ATOM 925 O O . GLU A 1 112 ? 21.485 44.471 -23.032 1.00 45.28 112 GLU A O 1
ATOM 930 N N . ILE A 1 113 ? 19.325 43.869 -22.869 1.00 42.03 113 ILE A N 1
ATOM 931 C CA . ILE A 1 113 ? 19.567 42.459 -22.515 1.00 42.03 113 ILE A CA 1
ATOM 932 C C . ILE A 1 113 ? 18.919 41.541 -23.570 1.00 42.03 113 ILE A C 1
ATOM 934 O O . ILE A 1 113 ? 17.752 41.706 -23.925 1.00 42.03 113 ILE A O 1
ATOM 938 N N . LEU A 1 114 ? 19.730 40.591 -24.055 1.00 41.00 114 LEU A N 1
ATOM 939 C CA . LEU A 1 114 ? 19.569 39.693 -25.215 1.00 41.00 114 LEU A CA 1
ATOM 940 C C . LEU A 1 114 ? 18.207 38.980 -25.392 1.00 41.00 114 LEU A C 1
ATOM 942 O O . LEU A 1 114 ? 17.516 38.643 -24.431 1.00 41.00 114 LEU A O 1
ATOM 946 N N . GLU A 1 115 ? 17.900 38.680 -26.663 1.00 40.97 115 GLU A N 1
ATOM 947 C CA . GLU A 1 115 ? 16.741 37.920 -27.164 1.00 40.97 115 GLU A CA 1
ATOM 948 C C . GLU A 1 115 ? 16.725 36.466 -26.659 1.00 40.97 115 GLU A C 1
ATOM 950 O O . GLU A 1 115 ? 17.697 35.735 -26.849 1.00 40.97 115 GLU A O 1
ATOM 955 N N . THR A 1 116 ? 15.622 36.014 -26.049 1.00 39.81 116 THR A N 1
ATOM 956 C CA . THR A 1 116 ? 15.475 34.615 -25.590 1.00 39.81 116 THR A CA 1
ATOM 957 C C . THR A 1 116 ? 14.035 34.090 -25.687 1.00 39.81 116 THR A C 1
ATOM 959 O O . THR A 1 116 ? 13.083 34.868 -25.738 1.00 39.81 116 THR A O 1
ATOM 962 N N . ASP A 1 117 ? 13.894 32.758 -25.746 1.00 38.00 117 ASP A N 1
ATOM 963 C CA . ASP A 1 117 ? 12.627 32.024 -25.903 1.00 38.00 117 ASP A CA 1
ATOM 964 C C . ASP A 1 117 ? 11.926 31.743 -24.554 1.00 38.00 117 ASP A C 1
ATOM 966 O O . ASP A 1 117 ? 12.554 31.356 -23.562 1.00 38.00 117 ASP A O 1
ATOM 970 N N . PHE A 1 118 ? 10.604 31.915 -24.527 1.00 36.31 118 PHE A N 1
ATOM 971 C CA . PHE A 1 118 ? 9.746 31.953 -23.338 1.00 36.31 118 PHE A CA 1
ATOM 972 C C . PHE A 1 118 ? 9.693 30.615 -22.574 1.00 36.31 118 PHE A C 1
ATOM 974 O O . PHE A 1 118 ? 9.743 30.597 -21.340 1.00 36.31 118 PHE A O 1
ATOM 981 N N . GLU A 1 119 ? 9.689 29.477 -23.276 1.00 35.34 119 GLU A N 1
ATOM 982 C CA . GLU A 1 119 ? 9.675 28.142 -22.645 1.00 35.34 119 GLU A CA 1
ATOM 983 C C . GLU A 1 119 ? 10.988 27.813 -21.910 1.00 35.34 119 GLU A C 1
ATOM 985 O O . GLU A 1 119 ? 11.017 27.097 -20.899 1.00 35.34 119 GLU A O 1
ATOM 990 N N . SER A 1 120 ? 12.095 28.395 -22.372 1.00 38.44 120 SER A N 1
ATOM 991 C CA . SER A 1 120 ? 13.419 28.227 -21.763 1.00 38.44 120 SER A CA 1
ATOM 992 C C . SER A 1 120 ? 13.533 28.966 -20.423 1.00 38.44 120 SER A C 1
ATOM 994 O O . SER A 1 120 ? 14.296 28.561 -19.541 1.00 38.44 120 SER A O 1
ATOM 996 N N . TRP A 1 121 ? 12.733 30.021 -20.246 1.00 38.66 121 TRP A N 1
ATOM 997 C CA . TRP A 1 121 ? 12.698 30.853 -19.045 1.00 38.66 121 TRP A CA 1
ATOM 998 C C . TRP A 1 121 ? 11.902 30.194 -17.909 1.00 38.66 121 TRP A C 1
ATOM 1000 O O . TRP A 1 121 ? 12.363 30.148 -16.769 1.00 38.66 121 TRP A O 1
ATOM 1010 N N . ILE A 1 122 ? 10.753 29.591 -18.233 1.00 36.31 122 ILE A N 1
ATOM 1011 C CA . ILE A 1 122 ? 9.890 28.878 -17.270 1.00 36.31 122 ILE A CA 1
ATOM 1012 C C . ILE A 1 122 ? 10.537 27.569 -16.793 1.00 36.31 122 ILE A C 1
ATOM 1014 O O . ILE A 1 122 ? 10.367 27.164 -15.642 1.00 36.31 122 ILE A O 1
ATOM 1018 N N . SER A 1 123 ? 11.315 26.910 -17.655 1.00 35.97 123 SER A N 1
ATOM 1019 C CA . SER A 1 123 ? 11.976 25.637 -17.343 1.00 35.97 123 SER A CA 1
ATOM 1020 C C . SER A 1 123 ? 13.281 25.775 -16.543 1.00 35.97 123 SER A C 1
ATOM 1022 O O . SER A 1 123 ? 13.875 24.759 -16.176 1.00 35.97 123 SER A O 1
ATOM 1024 N N . GLY A 1 124 ? 13.725 27.003 -16.237 1.00 40.00 124 GLY A N 1
ATOM 1025 C CA . GLY A 1 124 ? 14.897 27.266 -15.392 1.00 40.00 124 GLY A CA 1
ATOM 1026 C C . GLY A 1 124 ? 16.238 26.834 -15.999 1.00 40.00 124 GLY A C 1
ATOM 1027 O O . GLY A 1 124 ? 17.181 26.570 -15.257 1.00 40.00 124 GLY A O 1
ATOM 1028 N N . LYS A 1 125 ? 16.329 26.725 -17.332 1.00 32.62 125 LYS A N 1
ATOM 1029 C CA . LYS A 1 125 ? 17.514 26.212 -18.046 1.00 32.62 125 LYS A CA 1
ATOM 1030 C C . LYS A 1 125 ? 18.508 27.276 -18.532 1.00 32.62 125 LYS A C 1
ATOM 1032 O O . LYS A 1 125 ? 19.505 26.907 -19.146 1.00 32.62 125 LYS A O 1
ATOM 1037 N N . LEU A 1 126 ? 18.288 28.561 -18.258 1.00 32.75 126 LEU A N 1
ATOM 1038 C CA . LEU A 1 126 ? 19.234 29.626 -18.614 1.00 32.75 126 LEU A CA 1
ATOM 1039 C C . LEU A 1 126 ? 20.103 30.035 -17.417 1.00 32.75 126 LEU A C 1
ATOM 1041 O O . LEU A 1 126 ? 19.598 30.514 -16.403 1.00 32.75 126 LEU A O 1
ATOM 1045 N N . ASP A 1 127 ? 21.418 29.872 -17.577 1.00 32.84 127 ASP A N 1
ATOM 1046 C CA . ASP A 1 127 ? 22.444 30.541 -16.776 1.00 32.84 127 ASP A CA 1
ATOM 1047 C C . ASP A 1 127 ? 22.753 31.878 -17.473 1.00 32.84 127 ASP A C 1
ATOM 1049 O O . ASP A 1 127 ? 23.075 31.906 -18.662 1.00 32.84 127 ASP A O 1
ATOM 1053 N N . PHE A 1 128 ? 22.562 32.995 -16.769 1.00 36.66 128 PHE A N 1
ATOM 1054 C CA . PHE A 1 128 ? 22.810 34.334 -17.305 1.00 36.66 128 PHE A CA 1
ATOM 1055 C C . PHE A 1 128 ? 24.296 34.500 -17.614 1.00 36.66 128 PHE A C 1
ATOM 1057 O O . PHE A 1 128 ? 25.137 34.268 -16.741 1.00 36.66 128 PHE A O 1
ATOM 1064 N N . ASP A 1 129 ? 24.623 35.011 -18.798 1.00 34.41 129 ASP A N 1
ATOM 1065 C CA . ASP A 1 129 ? 25.979 35.460 -19.075 1.00 34.41 129 ASP A CA 1
ATOM 1066 C C . ASP A 1 129 ? 26.292 36.679 -18.185 1.00 34.41 129 ASP A C 1
ATOM 1068 O O . ASP A 1 129 ? 25.861 37.807 -18.420 1.00 34.41 129 ASP A O 1
ATOM 1072 N N . GLY A 1 130 ? 26.961 36.407 -17.063 1.00 34.66 130 GLY A N 1
ATOM 1073 C CA . GLY A 1 130 ? 27.799 37.319 -16.287 1.00 34.66 130 GLY A CA 1
ATOM 1074 C C . GLY A 1 130 ? 27.157 38.467 -15.497 1.00 34.66 130 GLY A C 1
ATOM 1075 O O . GLY A 1 130 ? 27.641 38.740 -14.398 1.00 34.66 130 GLY A O 1
ATOM 1076 N N . THR A 1 131 ? 26.134 39.160 -15.999 1.00 35.75 131 THR A N 1
ATOM 1077 C CA . THR A 1 131 ? 25.896 40.569 -15.616 1.00 35.75 131 THR A CA 1
ATOM 1078 C C . THR A 1 131 ? 24.869 40.748 -14.494 1.00 35.75 131 THR A C 1
ATOM 1080 O O . THR A 1 131 ? 25.191 41.359 -13.477 1.00 35.75 131 THR A O 1
ATOM 1083 N N . ILE A 1 132 ? 23.684 40.131 -14.577 1.00 36.34 132 ILE A N 1
ATOM 1084 C CA . ILE A 1 132 ? 22.691 40.181 -13.479 1.00 36.34 132 ILE A CA 1
ATOM 1085 C C . ILE A 1 132 ? 23.198 39.400 -12.264 1.00 36.34 132 ILE A C 1
ATOM 1087 O O . ILE A 1 132 ? 23.107 39.852 -11.123 1.00 36.34 132 ILE A O 1
ATOM 1091 N N . THR A 1 133 ? 23.842 38.260 -12.507 1.00 37.03 133 THR A N 1
ATOM 1092 C CA . THR A 1 133 ? 24.504 37.500 -11.455 1.00 37.03 133 THR A CA 1
ATOM 1093 C C . THR A 1 133 ? 25.646 38.300 -10.847 1.00 37.03 133 THR A C 1
ATOM 1095 O O . THR A 1 133 ? 25.848 38.140 -9.664 1.00 37.03 133 THR A O 1
ATOM 1098 N N . LYS A 1 134 ? 26.377 39.174 -11.562 1.00 35.19 134 LYS A N 1
ATOM 1099 C CA . LYS A 1 134 ? 27.390 40.067 -10.948 1.00 35.19 134 LYS A CA 1
ATOM 1100 C C . LYS A 1 134 ? 26.773 41.106 -10.012 1.00 35.19 134 LYS A C 1
ATOM 1102 O O . LYS A 1 134 ? 27.340 41.338 -8.950 1.00 35.19 134 LYS A O 1
ATOM 1107 N N . ILE A 1 135 ? 25.614 41.660 -10.368 1.00 35.41 135 ILE A N 1
ATOM 1108 C CA . ILE A 1 135 ? 24.877 42.620 -9.530 1.00 35.41 135 ILE A CA 1
ATOM 1109 C C . ILE A 1 135 ? 24.407 41.952 -8.223 1.00 35.41 135 ILE A C 1
ATOM 1111 O O . ILE A 1 135 ? 24.495 42.554 -7.156 1.00 35.41 135 ILE A O 1
ATOM 1115 N N . PHE A 1 136 ? 24.027 40.668 -8.269 1.00 35.22 136 PHE A N 1
ATOM 1116 C CA . PHE A 1 136 ? 23.567 39.908 -7.094 1.00 35.22 136 PHE A CA 1
ATOM 1117 C C . PHE A 1 136 ? 24.604 38.933 -6.485 1.00 35.22 136 PHE A C 1
ATOM 1119 O O . PHE A 1 136 ? 24.354 38.331 -5.440 1.00 35.22 136 PHE A O 1
ATOM 1126 N N . LYS A 1 137 ? 25.807 38.789 -7.068 1.00 34.88 137 LYS A N 1
ATOM 1127 C CA . LYS A 1 137 ? 26.833 37.780 -6.689 1.00 34.88 137 LYS A CA 1
ATOM 1128 C C . LYS A 1 137 ? 27.495 38.027 -5.347 1.00 34.88 137 LYS A C 1
ATOM 1130 O O . LYS A 1 137 ? 28.172 37.126 -4.856 1.00 34.88 137 LYS A O 1
ATOM 1135 N N . ASN A 1 138 ? 27.261 39.172 -4.715 1.00 33.12 138 ASN A N 1
ATOM 1136 C CA . ASN A 1 138 ? 27.692 39.353 -3.335 1.00 33.12 138 ASN A CA 1
ATOM 1137 C C . ASN A 1 138 ? 26.845 38.556 -2.326 1.00 33.12 138 ASN A C 1
ATOM 1139 O O . ASN A 1 138 ? 27.235 38.483 -1.162 1.00 33.12 138 ASN A O 1
ATOM 1143 N N . ARG A 1 139 ? 25.760 37.870 -2.736 1.00 32.06 139 ARG A N 1
ATOM 1144 C CA . ARG A 1 139 ? 25.065 36.871 -1.900 1.00 32.06 139 ARG A CA 1
ATOM 1145 C C . ARG A 1 139 ? 24.579 35.677 -2.739 1.00 32.06 139 ARG A C 1
ATOM 1147 O O . ARG A 1 139 ? 23.659 35.783 -3.537 1.00 32.06 139 ARG A O 1
ATOM 1154 N N . LYS A 1 140 ? 25.209 34.509 -2.557 1.00 26.86 140 LYS A N 1
ATOM 1155 C CA . LYS A 1 140 ? 24.846 33.227 -3.202 1.00 26.86 140 LYS A CA 1
ATOM 1156 C C . LYS A 1 140 ? 23.386 32.835 -2.907 1.00 26.86 140 LYS A C 1
ATOM 1158 O O . LYS A 1 140 ? 23.094 32.454 -1.777 1.00 26.86 140 LYS A O 1
ATOM 1163 N N . VAL A 1 141 ? 22.514 32.795 -3.918 1.00 28.02 141 VAL A N 1
ATOM 1164 C CA . VAL A 1 141 ? 21.184 32.161 -3.821 1.00 28.02 141 VAL A CA 1
ATOM 1165 C C . VAL A 1 141 ? 20.955 31.242 -5.025 1.00 28.02 141 VAL A C 1
ATOM 1167 O O . VAL A 1 141 ? 21.095 31.644 -6.174 1.00 28.02 141 VAL A O 1
ATOM 1170 N N . ILE A 1 142 ? 20.643 29.976 -4.738 1.00 28.86 142 ILE A N 1
ATOM 1171 C 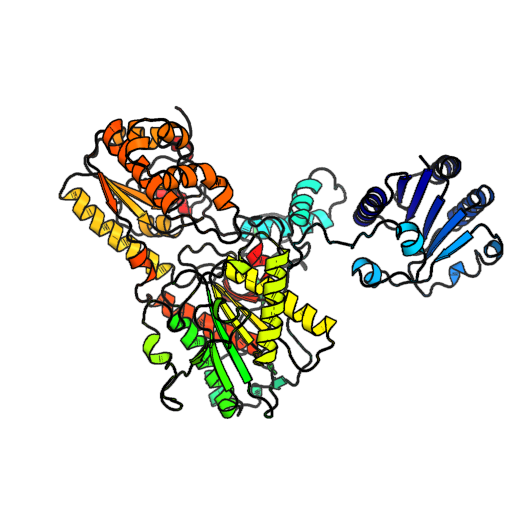CA . ILE A 1 142 ? 20.290 28.922 -5.702 1.00 28.86 142 ILE A CA 1
ATOM 1172 C C . ILE A 1 142 ? 18.763 28.954 -5.886 1.00 28.86 142 ILE A C 1
ATOM 1174 O O . ILE A 1 142 ? 18.035 28.917 -4.891 1.00 28.86 142 ILE A O 1
ATOM 1178 N N . TRP A 1 143 ? 18.276 28.997 -7.129 1.00 27.47 143 TRP A N 1
ATOM 1179 C CA . TRP A 1 143 ? 16.845 28.998 -7.464 1.00 27.47 143 TRP A CA 1
ATOM 1180 C C . TRP A 1 143 ? 16.191 27.644 -7.110 1.00 27.47 143 TRP A C 1
ATOM 1182 O O . TRP A 1 143 ? 16.648 26.593 -7.554 1.00 27.47 143 TRP A O 1
ATOM 1192 N N . LYS A 1 144 ? 15.136 27.654 -6.279 1.00 32.34 144 LYS A N 1
ATOM 1193 C CA . LYS A 1 144 ? 14.374 26.470 -5.817 1.00 32.34 144 LYS A CA 1
ATOM 1194 C C . LYS A 1 144 ? 12.899 26.600 -6.216 1.00 32.34 144 LYS A C 1
ATOM 1196 O O . LYS A 1 144 ? 12.325 27.668 -6.018 1.00 32.34 144 LYS A O 1
ATOM 1201 N N . ASN A 1 145 ? 12.269 25.521 -6.695 1.00 36.44 145 ASN A N 1
ATOM 1202 C CA . ASN A 1 145 ? 10.806 25.436 -6.790 1.00 36.44 145 ASN A CA 1
ATOM 1203 C C . ASN A 1 145 ? 10.241 25.242 -5.364 1.00 36.44 145 ASN A C 1
ATOM 1205 O O . ASN A 1 145 ? 10.574 24.238 -4.737 1.00 36.44 145 ASN A O 1
ATOM 1209 N N . PRO A 1 146 ? 9.453 26.183 -4.813 1.00 39.97 146 PRO A N 1
ATOM 1210 C CA . PRO A 1 146 ? 9.038 26.141 -3.412 1.00 39.97 146 PRO A CA 1
ATOM 1211 C C . PRO A 1 146 ? 7.967 25.088 -3.092 1.00 39.97 146 PRO A C 1
ATOM 1213 O O . PRO A 1 146 ? 7.684 24.912 -1.916 1.00 39.97 146 PRO A O 1
ATOM 1216 N N . ASN A 1 147 ? 7.388 24.394 -4.083 1.00 44.97 147 ASN A N 1
ATOM 1217 C CA . ASN A 1 147 ? 6.192 23.554 -3.884 1.00 44.97 147 ASN A CA 1
ATOM 1218 C C . ASN A 1 147 ? 6.466 22.039 -3.858 1.00 44.97 147 ASN A C 1
ATOM 1220 O O . ASN A 1 147 ? 5.581 21.253 -3.527 1.00 44.97 147 ASN A O 1
ATOM 1224 N N . TYR A 1 148 ? 7.680 21.620 -4.219 1.00 54.59 148 TYR A N 1
ATOM 1225 C CA . TYR A 1 148 ? 8.099 20.220 -4.207 1.00 54.59 148 TYR A CA 1
ATOM 1226 C C . TYR A 1 148 ? 9.372 20.077 -3.385 1.00 54.59 148 TYR A C 1
ATOM 1228 O O . TYR A 1 148 ? 10.237 20.957 -3.381 1.00 54.59 148 TYR A O 1
ATOM 1236 N N . THR A 1 149 ? 9.525 18.936 -2.727 1.00 58.09 149 THR A N 1
ATOM 1237 C CA . THR A 1 149 ? 10.824 18.540 -2.196 1.00 58.09 149 THR A CA 1
ATOM 1238 C C . THR A 1 149 ? 11.816 18.355 -3.353 1.00 58.09 149 THR A C 1
ATOM 1240 O O . THR A 1 149 ? 11.440 18.126 -4.506 1.00 58.09 149 THR A O 1
ATOM 1243 N N . ASN A 1 150 ? 13.117 18.432 -3.071 1.00 58.34 150 ASN A N 1
ATOM 1244 C CA . ASN A 1 150 ? 14.166 18.282 -4.093 1.00 58.34 150 ASN A CA 1
ATOM 1245 C C . ASN A 1 150 ? 14.146 16.914 -4.817 1.00 58.34 150 ASN A C 1
ATOM 1247 O O . ASN A 1 150 ? 14.788 16.754 -5.852 1.00 58.34 150 ASN A O 1
ATOM 1251 N N . ASP A 1 151 ? 13.450 15.922 -4.264 1.00 61.97 151 ASP A N 1
ATOM 1252 C CA . ASP A 1 151 ? 13.216 14.596 -4.840 1.00 61.97 151 ASP A CA 1
ATOM 1253 C C . ASP A 1 151 ? 11.846 14.464 -5.538 1.00 61.97 151 ASP A C 1
ATOM 1255 O O . ASP A 1 151 ? 11.450 13.367 -5.931 1.00 61.97 151 ASP A O 1
ATOM 1259 N N . GLY A 1 152 ? 11.141 15.582 -5.738 1.00 62.94 152 GLY A N 1
ATOM 1260 C CA . GLY A 1 152 ? 9.941 15.677 -6.564 1.00 62.94 152 GLY A CA 1
ATOM 1261 C C . GLY A 1 152 ? 8.657 15.179 -5.904 1.00 62.94 152 GLY A C 1
ATOM 1262 O O . GLY A 1 152 ? 7.724 14.845 -6.640 1.00 62.94 152 GLY A O 1
ATOM 1263 N N . LEU A 1 153 ? 8.611 15.115 -4.569 1.00 73.06 153 LEU A N 1
ATOM 1264 C CA . LEU A 1 153 ? 7.407 14.805 -3.798 1.00 73.06 153 LEU A CA 1
ATOM 1265 C C . LEU A 1 153 ? 6.685 16.086 -3.354 1.00 73.06 153 LEU A C 1
ATOM 1267 O O . LEU A 1 153 ? 7.321 17.138 -3.239 1.00 73.06 153 LEU A O 1
ATOM 1271 N N . PRO A 1 154 ? 5.368 16.015 -3.100 1.00 68.69 154 PRO A N 1
ATOM 1272 C CA . PRO A 1 154 ? 4.642 17.107 -2.463 1.00 68.69 154 PRO A CA 1
ATOM 1273 C C . PRO A 1 154 ? 5.204 17.411 -1.065 1.00 68.69 154 PRO A C 1
ATOM 1275 O O . PRO A 1 154 ? 5.669 16.507 -0.371 1.00 68.69 154 PRO A O 1
ATOM 1278 N N . LEU A 1 155 ? 5.151 18.677 -0.636 1.00 63.59 155 LEU A N 1
ATOM 1279 C CA . LEU A 1 155 ? 5.587 19.080 0.711 1.00 63.59 155 LEU A CA 1
ATOM 1280 C C . LEU A 1 155 ? 4.687 18.509 1.811 1.00 63.59 155 LEU A C 1
ATOM 1282 O O . LEU A 1 155 ? 5.163 18.182 2.896 1.00 63.59 155 LEU A O 1
ATOM 1286 N N . ASN A 1 156 ? 3.387 18.405 1.529 1.00 66.31 156 ASN A N 1
ATOM 1287 C CA . ASN A 1 156 ? 2.436 17.752 2.413 1.00 66.31 156 ASN A CA 1
ATOM 1288 C C . ASN A 1 156 ? 2.223 16.301 1.965 1.00 66.31 156 ASN A C 1
ATOM 1290 O O . ASN A 1 156 ? 1.830 16.039 0.831 1.00 66.31 156 ASN A O 1
ATOM 1294 N N . ASN A 1 157 ? 2.447 15.360 2.881 1.00 64.38 157 ASN A N 1
ATOM 1295 C CA . ASN A 1 157 ? 2.330 13.927 2.628 1.00 64.38 157 ASN A CA 1
ATOM 1296 C C . ASN A 1 157 ? 0.891 13.431 2.437 1.00 64.38 157 ASN A C 1
ATOM 1298 O O . ASN A 1 157 ? 0.723 12.317 1.940 1.00 64.38 157 ASN A O 1
ATOM 1302 N N . GLN A 1 158 ? -0.110 14.213 2.848 1.00 75.44 158 GLN A N 1
ATOM 1303 C CA . GLN A 1 158 ? -1.521 13.836 2.807 1.00 75.44 158 GLN A CA 1
ATOM 1304 C C . GLN A 1 158 ? -2.382 15.043 2.419 1.00 75.44 158 GLN A C 1
ATOM 1306 O O . GLN A 1 158 ? -2.867 15.789 3.270 1.00 75.44 158 GLN A O 1
ATOM 1311 N N . ILE A 1 159 ? -2.552 15.248 1.111 1.00 83.19 159 ILE A N 1
ATOM 1312 C CA . ILE A 1 159 ? -3.362 16.343 0.557 1.00 83.19 159 ILE A CA 1
ATOM 1313 C C . ILE A 1 159 ? -4.821 15.903 0.397 1.00 83.19 159 ILE A C 1
ATOM 1315 O O . ILE A 1 159 ? -5.735 16.684 0.658 1.00 83.19 159 ILE A O 1
ATOM 1319 N N . PHE A 1 160 ? -5.041 14.646 0.002 1.00 88.12 160 PHE A N 1
ATOM 1320 C CA . PHE A 1 160 ? -6.372 14.072 -0.205 1.00 88.12 160 PHE A CA 1
ATOM 1321 C C . PHE A 1 160 ? -6.596 12.800 0.622 1.00 88.12 160 PHE A C 1
ATOM 1323 O O . PHE A 1 160 ? -5.651 12.071 0.935 1.00 88.12 160 PHE A O 1
ATOM 1330 N N . ASN A 1 161 ? -7.864 12.538 0.957 1.00 86.31 161 ASN A N 1
ATOM 1331 C CA . ASN A 1 161 ? -8.295 11.371 1.737 1.00 86.31 161 ASN A CA 1
ATOM 1332 C C . ASN A 1 161 ? -9.080 10.339 0.905 1.00 86.31 161 ASN A C 1
ATOM 1334 O O . ASN A 1 161 ? -9.398 9.257 1.404 1.00 86.31 161 ASN A O 1
ATOM 1338 N N . TYR A 1 162 ? -9.429 10.675 -0.340 1.00 87.00 162 TYR A N 1
ATOM 1339 C CA . TYR A 1 162 ? -10.168 9.798 -1.240 1.00 87.00 162 TYR A CA 1
ATOM 1340 C C . TYR A 1 162 ? -9.955 10.200 -2.705 1.00 87.00 162 TYR A C 1
ATOM 1342 O O . TYR A 1 162 ? -9.725 11.371 -3.012 1.00 87.00 162 TYR A O 1
ATOM 1350 N N . GLU A 1 163 ? -10.067 9.249 -3.634 1.00 88.00 163 GLU A N 1
ATOM 1351 C CA . GLU A 1 163 ? -9.879 9.490 -5.072 1.00 88.00 163 GLU A CA 1
ATOM 1352 C C . GLU A 1 163 ? -10.930 10.452 -5.635 1.00 88.00 163 GLU A C 1
ATOM 1354 O O . GLU A 1 163 ? -10.632 11.275 -6.501 1.00 88.00 163 GLU A O 1
ATOM 1359 N N . LYS A 1 164 ? -12.154 10.394 -5.095 1.00 84.50 164 LYS A N 1
ATOM 1360 C CA . LYS A 1 164 ? -13.243 11.302 -5.473 1.00 84.50 164 LYS A CA 1
ATOM 1361 C C . LYS A 1 164 ? -12.874 12.768 -5.235 1.00 84.50 164 LYS A C 1
ATOM 1363 O O . LYS A 1 164 ? -13.167 13.600 -6.083 1.00 84.50 164 LYS A O 1
ATOM 1368 N N . ASP A 1 165 ? -12.166 13.073 -4.149 1.00 86.12 165 ASP A N 1
ATOM 1369 C CA . ASP A 1 165 ? -11.762 14.446 -3.828 1.00 86.12 165 ASP A CA 1
ATOM 1370 C C . ASP A 1 165 ? -10.748 14.994 -4.845 1.00 86.12 165 ASP A C 1
ATOM 1372 O O . ASP A 1 165 ? -10.737 16.190 -5.144 1.00 86.12 165 ASP A O 1
ATOM 1376 N N . ILE A 1 166 ? -9.900 14.116 -5.394 1.00 87.81 166 ILE A N 1
ATOM 1377 C CA . ILE A 1 166 ? -8.931 14.458 -6.444 1.00 87.81 166 ILE A CA 1
ATOM 1378 C C . ILE A 1 166 ? -9.670 14.740 -7.752 1.00 87.81 166 ILE A C 1
ATOM 1380 O O . ILE A 1 166 ? -9.399 15.732 -8.426 1.00 87.81 166 ILE A O 1
ATOM 1384 N N . ILE A 1 167 ? -10.628 13.882 -8.097 1.00 85.25 167 ILE A N 1
ATOM 1385 C CA . ILE A 1 167 ? -11.473 14.035 -9.283 1.00 85.25 167 ILE A CA 1
ATOM 1386 C C . ILE A 1 167 ? -12.252 15.355 -9.215 1.00 85.25 167 ILE A C 1
ATOM 1388 O O . ILE A 1 167 ? -12.187 16.160 -10.146 1.00 85.25 167 ILE A O 1
ATOM 1392 N N . ASP A 1 168 ? -12.914 15.614 -8.087 1.00 82.38 168 ASP A N 1
ATOM 1393 C CA . ASP A 1 168 ? -13.676 16.839 -7.846 1.00 82.38 168 ASP A CA 1
ATOM 1394 C C . ASP A 1 168 ? -12.769 18.081 -7.895 1.00 82.38 168 ASP A C 1
ATOM 1396 O O . ASP A 1 168 ? -13.169 19.121 -8.420 1.00 82.38 168 ASP A O 1
ATOM 1400 N N . PHE A 1 169 ? -11.526 17.981 -7.404 1.00 82.69 169 PHE A N 1
ATOM 1401 C CA . PHE A 1 169 ? -10.528 19.046 -7.526 1.00 82.69 169 PHE A CA 1
ATOM 1402 C C . PHE A 1 169 ? -10.209 19.379 -8.989 1.00 82.69 169 PHE A C 1
ATOM 1404 O O . PHE A 1 169 ? -10.244 20.555 -9.354 1.00 82.69 169 PHE A O 1
ATOM 1411 N N . TYR A 1 170 ? -9.927 18.383 -9.835 1.00 79.62 170 TYR A N 1
ATOM 1412 C CA . TYR A 1 170 ? -9.593 18.632 -11.242 1.00 79.62 170 TYR A CA 1
ATOM 1413 C C . TYR A 1 170 ? -10.786 19.155 -12.043 1.00 79.62 170 TYR A C 1
ATOM 1415 O O . TYR A 1 170 ? -10.606 20.043 -12.878 1.00 79.62 170 TYR A O 1
ATOM 1423 N N . TYR A 1 171 ? -12.004 18.678 -11.767 1.00 77.69 171 TYR A N 1
ATOM 1424 C CA . TYR A 1 171 ? -13.198 19.238 -12.402 1.00 77.69 171 TYR A CA 1
ATOM 1425 C C . TYR A 1 171 ? -13.417 20.695 -12.016 1.00 77.69 171 TYR A C 1
ATOM 1427 O O . TYR A 1 171 ? -13.552 21.532 -12.905 1.00 77.69 171 TYR A O 1
ATOM 1435 N N . LYS A 1 172 ? -13.341 21.023 -10.721 1.00 72.81 172 LYS A N 1
ATOM 1436 C CA . LYS A 1 172 ? -13.409 22.414 -10.254 1.00 72.81 172 LYS A CA 1
ATOM 1437 C C . LYS A 1 172 ? -12.309 23.272 -10.882 1.00 72.81 172 LYS A C 1
ATOM 1439 O O . LYS A 1 172 ? -12.584 24.361 -11.367 1.00 72.81 172 LYS A O 1
ATOM 1444 N N . HIS A 1 173 ? -11.067 22.786 -10.922 1.00 71.25 173 HIS A N 1
ATOM 1445 C CA . HIS A 1 173 ? -9.946 23.515 -11.522 1.00 71.25 173 HIS A CA 1
ATOM 1446 C C . HIS A 1 173 ? -10.179 23.838 -13.006 1.00 71.25 173 HIS A C 1
ATOM 1448 O O . HIS A 1 173 ? -9.891 24.953 -13.442 1.00 71.25 173 HIS A O 1
ATOM 1454 N N . ASN A 1 174 ? -10.727 22.888 -13.768 1.00 67.00 174 ASN A N 1
ATOM 1455 C CA . ASN A 1 174 ? -11.057 23.085 -15.177 1.00 67.00 174 ASN A CA 1
ATOM 1456 C C . ASN A 1 174 ? -12.262 24.020 -15.374 1.00 67.00 174 ASN A C 1
ATOM 1458 O O . ASN A 1 174 ? -12.236 24.831 -16.295 1.00 67.00 174 ASN A O 1
ATOM 1462 N N . GLU A 1 175 ? -13.279 23.956 -14.507 1.00 62.41 175 GLU A N 1
ATOM 1463 C CA . GLU A 1 175 ? -14.401 24.907 -14.508 1.00 62.41 175 GLU A CA 1
ATOM 1464 C C . GLU A 1 175 ? -13.918 26.344 -14.229 1.00 62.41 175 GLU A C 1
ATOM 1466 O O . GLU A 1 175 ? -14.300 27.268 -14.943 1.00 62.41 175 GLU A O 1
ATOM 1471 N N . TYR A 1 176 ? -13.019 26.545 -13.257 1.00 60.06 176 TYR A N 1
ATOM 1472 C CA . TYR A 1 176 ? -12.509 27.881 -12.921 1.00 60.06 176 TYR A CA 1
ATOM 1473 C C . TYR A 1 176 ? -11.644 28.504 -14.016 1.00 60.06 176 TYR A C 1
ATOM 1475 O O . TYR A 1 176 ? -11.708 29.715 -14.203 1.00 60.06 176 TYR A O 1
ATOM 1483 N N . LYS A 1 177 ? -10.889 27.704 -14.786 1.00 51.31 177 LYS A N 1
ATOM 1484 C CA . LYS A 1 177 ? -10.156 28.205 -15.966 1.00 51.31 177 LYS A CA 1
ATOM 1485 C C . LYS A 1 177 ? -11.072 28.850 -17.014 1.00 51.31 177 LYS A C 1
ATOM 1487 O O . LYS A 1 177 ? -10.584 29.617 -17.834 1.00 51.31 177 LYS A O 1
ATOM 1492 N N . LEU A 1 178 ? -12.371 28.540 -16.992 1.00 41.25 178 LEU A N 1
ATOM 1493 C CA . LEU A 1 178 ? -13.367 29.049 -17.935 1.00 41.25 178 LEU A CA 1
ATOM 1494 C C . LEU A 1 178 ? -14.174 30.245 -17.386 1.00 41.25 178 LEU A C 1
ATOM 1496 O O . LEU A 1 178 ? -14.894 30.877 -18.155 1.00 41.25 178 LEU A O 1
ATOM 1500 N N . SER A 1 179 ? -14.084 30.576 -16.087 1.00 34.75 179 SER A N 1
ATOM 1501 C CA . SER A 1 179 ? -14.889 31.640 -15.458 1.00 34.75 179 SER A CA 1
ATOM 1502 C C . SER A 1 179 ? -14.117 32.954 -15.280 1.00 34.75 179 SER A C 1
ATOM 1504 O O . SER A 1 179 ? -12.995 32.947 -14.782 1.00 34.75 179 SER A O 1
ATOM 1506 N N . ILE A 1 180 ? -14.746 34.087 -15.612 1.00 35.56 180 ILE A N 1
ATOM 1507 C CA . ILE A 1 180 ? -14.153 35.443 -15.570 1.00 35.56 180 ILE A CA 1
ATOM 1508 C C . ILE A 1 180 ? -14.056 36.007 -14.131 1.00 35.56 180 ILE A C 1
ATOM 1510 O O . ILE A 1 180 ? -13.217 36.864 -13.857 1.00 35.56 180 ILE A O 1
ATOM 1514 N N . ASP A 1 181 ? -14.857 35.506 -13.182 1.00 39.00 181 ASP A N 1
ATOM 1515 C CA . ASP A 1 181 ? -14.963 36.058 -11.821 1.00 39.00 181 ASP A CA 1
ATOM 1516 C C . ASP A 1 181 ? -14.180 35.216 -10.790 1.00 39.00 181 ASP A C 1
ATOM 1518 O O . ASP A 1 181 ? -14.660 34.253 -10.195 1.00 39.00 181 ASP A O 1
ATOM 1522 N N . TYR A 1 182 ? -12.899 35.552 -10.636 1.00 41.81 182 TYR A N 1
ATOM 1523 C CA . TYR A 1 182 ? -11.857 34.674 -10.082 1.00 41.81 182 TYR A CA 1
ATOM 1524 C C . TYR A 1 182 ? -11.565 34.850 -8.573 1.00 41.81 182 TYR A C 1
ATOM 1526 O O . TYR A 1 182 ? -10.502 34.418 -8.120 1.00 41.81 182 TYR A O 1
ATOM 1534 N N . LYS A 1 183 ? -12.398 35.550 -7.786 1.00 42.78 183 LYS A N 1
ATOM 1535 C CA . LYS A 1 183 ? -11.972 36.085 -6.468 1.00 42.78 183 LYS A CA 1
ATOM 1536 C C . LYS A 1 183 ? -12.114 35.141 -5.261 1.00 42.78 183 LYS A C 1
ATOM 1538 O O . LYS A 1 183 ? -11.145 35.033 -4.513 1.00 42.78 183 LYS A O 1
ATOM 1543 N N . ASP A 1 184 ? -13.220 34.413 -5.092 1.00 43.06 184 ASP A N 1
ATOM 1544 C CA . ASP A 1 184 ? -13.493 33.725 -3.809 1.00 43.06 184 ASP A CA 1
ATOM 1545 C C . ASP A 1 184 ? -13.025 32.258 -3.743 1.00 43.06 184 ASP A C 1
ATOM 1547 O O . ASP A 1 184 ? -12.610 31.779 -2.688 1.00 43.06 184 ASP A O 1
ATOM 1551 N N . HIS A 1 185 ? -12.975 31.545 -4.873 1.00 48.84 185 HIS A N 1
ATOM 1552 C CA . HIS A 1 185 ? -12.510 30.147 -4.931 1.00 48.84 185 HIS A CA 1
ATOM 1553 C C . HIS A 1 185 ? -11.010 29.993 -5.254 1.00 48.84 185 HIS A C 1
ATOM 1555 O O . HIS A 1 185 ? -10.487 28.875 -5.316 1.00 48.84 185 HIS A O 1
ATOM 1561 N N . LYS A 1 186 ? -10.292 31.116 -5.421 1.00 52.88 186 LYS A N 1
ATOM 1562 C CA . LYS A 1 186 ? -8.866 31.160 -5.790 1.00 52.88 186 LYS A CA 1
ATOM 1563 C C . LYS A 1 186 ? -7.968 30.522 -4.740 1.00 52.88 186 LYS A C 1
ATOM 1565 O O . LYS A 1 186 ? -6.957 29.941 -5.113 1.00 52.88 186 LYS A O 1
ATOM 1570 N N . ASN A 1 187 ? -8.321 30.623 -3.460 1.00 56.72 187 ASN A N 1
ATOM 1571 C CA . ASN A 1 187 ? -7.435 30.219 -2.370 1.00 56.72 187 ASN A CA 1
ATOM 1572 C C . ASN A 1 187 ? -7.351 28.695 -2.240 1.00 56.72 187 ASN A C 1
ATOM 1574 O O . ASN A 1 187 ? -6.254 28.166 -2.304 1.00 56.72 187 ASN A O 1
ATOM 1578 N N . GLU A 1 188 ? -8.468 27.961 -2.210 1.00 64.88 188 GLU A N 1
ATOM 1579 C CA . GLU A 1 188 ? -8.428 26.504 -1.978 1.00 64.88 188 GLU A CA 1
ATOM 1580 C C . GLU A 1 188 ? -7.699 25.735 -3.097 1.00 64.88 188 GLU A C 1
ATOM 1582 O O . GLU A 1 188 ? -6.856 24.873 -2.836 1.00 64.88 188 GLU A O 1
ATOM 1587 N N . VAL A 1 189 ? -7.997 26.052 -4.364 1.00 66.25 189 VAL A N 1
ATOM 1588 C CA . VAL A 1 189 ? -7.343 25.403 -5.512 1.00 66.25 189 VAL A CA 1
ATOM 1589 C C . VAL A 1 189 ? -5.865 25.786 -5.570 1.00 66.25 189 VAL A C 1
ATOM 1591 O O . VAL A 1 189 ? -5.011 24.925 -5.785 1.00 66.25 189 VAL A O 1
ATOM 1594 N N . ARG A 1 190 ? -5.548 27.066 -5.331 1.00 61.84 190 ARG A N 1
ATOM 1595 C CA . ARG A 1 190 ? -4.168 27.555 -5.267 1.00 61.84 190 ARG A CA 1
ATOM 1596 C C . ARG A 1 190 ? -3.394 26.884 -4.140 1.00 61.84 190 ARG A C 1
ATOM 1598 O O . ARG A 1 190 ? -2.288 26.428 -4.392 1.00 61.84 190 ARG A O 1
ATOM 1605 N N . ASP A 1 191 ? -3.962 26.773 -2.947 1.00 65.94 191 ASP A N 1
ATOM 1606 C CA . ASP A 1 191 ? -3.317 26.183 -1.773 1.00 65.94 191 ASP A CA 1
ATOM 1607 C C . ASP A 1 191 ? -3.007 24.699 -1.997 1.00 65.94 191 ASP A C 1
ATOM 1609 O O . ASP A 1 191 ? -1.922 24.227 -1.651 1.00 65.94 191 ASP A O 1
ATOM 1613 N N . LYS A 1 192 ? -3.907 23.966 -2.666 1.00 71.12 192 LYS A N 1
ATOM 1614 C CA . LYS A 1 192 ? -3.666 22.571 -3.070 1.00 71.12 192 LYS A CA 1
ATOM 1615 C C . LYS A 1 192 ? -2.545 22.454 -4.108 1.00 71.12 192 LYS A C 1
ATOM 1617 O O . LYS A 1 192 ? -1.666 21.608 -3.957 1.00 71.12 192 LYS A O 1
ATOM 1622 N N . ILE A 1 193 ? -2.499 23.332 -5.112 1.00 67.31 193 ILE A N 1
ATOM 1623 C CA . ILE A 1 193 ? -1.387 23.363 -6.083 1.00 67.31 193 ILE A CA 1
ATOM 1624 C C . ILE A 1 193 ? -0.062 23.729 -5.391 1.00 67.31 193 ILE A C 1
ATOM 1626 O O . ILE A 1 193 ? 0.960 23.091 -5.642 1.00 67.31 193 ILE A O 1
ATOM 1630 N N . LEU A 1 194 ? -0.075 24.709 -4.480 1.00 59.97 194 LEU A N 1
ATOM 1631 C CA . LEU A 1 194 ? 1.089 25.100 -3.673 1.00 59.97 194 LEU A CA 1
ATOM 1632 C C . LEU A 1 194 ? 1.573 23.962 -2.766 1.00 59.97 194 LEU A C 1
ATOM 1634 O O . LEU A 1 194 ? 2.769 23.842 -2.517 1.00 59.97 194 LEU A O 1
ATOM 1638 N N . SER A 1 195 ? 0.662 23.092 -2.329 1.00 64.81 195 SER A N 1
ATOM 1639 C CA . SER A 1 195 ? 0.983 21.903 -1.535 1.00 64.81 195 SER A CA 1
ATOM 1640 C C . SER A 1 195 ? 1.634 20.774 -2.350 1.00 64.81 195 SER A C 1
ATOM 1642 O O . SER A 1 195 ? 2.119 19.813 -1.753 1.00 64.81 195 SER A O 1
ATOM 1644 N N . GLY A 1 196 ? 1.670 20.885 -3.686 1.00 66.25 196 GLY A N 1
ATOM 1645 C CA . GLY A 1 196 ? 2.329 19.935 -4.590 1.00 66.25 196 GLY A CA 1
ATOM 1646 C C . GLY A 1 196 ? 1.387 19.116 -5.481 1.00 66.25 196 GLY A C 1
ATOM 1647 O O . GLY A 1 196 ? 1.820 18.114 -6.048 1.00 66.25 196 GLY A O 1
ATOM 1648 N N . VAL A 1 197 ? 0.113 19.507 -5.623 1.00 74.31 197 VAL A N 1
ATOM 1649 C CA . VAL A 1 197 ? -0.815 18.865 -6.575 1.00 74.31 197 VAL A CA 1
ATOM 1650 C C . VAL A 1 197 ? -0.500 19.316 -8.010 1.00 74.31 197 VAL A C 1
ATOM 1652 O O . VAL A 1 197 ? -0.408 20.523 -8.257 1.00 74.31 197 VAL A O 1
ATOM 1655 N N . PRO A 1 198 ? -0.364 18.395 -8.985 1.00 74.62 198 PRO A N 1
ATOM 1656 C CA . PRO A 1 198 ? -0.171 18.758 -10.385 1.00 74.62 198 PRO A CA 1
ATOM 1657 C C . PRO A 1 198 ? -1.341 19.591 -10.918 1.00 74.62 198 PRO A C 1
ATOM 1659 O O . PRO A 1 198 ? -2.496 19.192 -10.797 1.00 74.62 198 PRO A O 1
ATOM 1662 N N . ALA A 1 199 ? -1.055 20.726 -11.557 1.00 67.81 199 ALA A N 1
ATOM 1663 C CA . ALA A 1 199 ? -2.090 21.597 -12.129 1.00 67.81 199 ALA A CA 1
ATOM 1664 C C . ALA A 1 199 ? -2.807 20.978 -13.346 1.00 67.81 199 ALA A C 1
ATOM 1666 O O . ALA A 1 199 ? -3.909 21.386 -13.705 1.00 67.81 199 ALA A O 1
ATOM 1667 N N . ILE A 1 200 ? -2.175 20.000 -13.994 1.00 76.00 200 ILE A N 1
ATOM 1668 C CA . ILE A 1 200 ? -2.715 19.251 -15.129 1.00 76.00 200 ILE A CA 1
ATOM 1669 C C . ILE A 1 200 ? -2.799 17.787 -14.711 1.00 76.00 200 ILE A C 1
ATOM 1671 O O . ILE A 1 200 ? -1.930 17.314 -13.975 1.00 76.00 200 ILE A O 1
ATOM 1675 N N . TRP A 1 201 ? -3.836 17.087 -15.175 1.00 81.81 201 TRP A N 1
ATOM 1676 C CA . TRP A 1 201 ? -3.992 15.652 -14.959 1.00 81.81 201 TRP A CA 1
ATOM 1677 C C . TRP A 1 201 ? -2.747 14.897 -15.459 1.00 81.81 201 TRP A C 1
ATOM 1679 O O . TRP A 1 201 ? -2.444 14.959 -16.654 1.00 81.81 201 TRP A O 1
ATOM 1689 N N . PRO A 1 202 ? -1.997 14.213 -14.577 1.00 84.44 202 PRO A N 1
ATOM 1690 C CA . PRO A 1 202 ? -0.807 13.479 -14.981 1.00 84.44 202 PRO A CA 1
ATOM 1691 C C . PRO A 1 202 ? -1.152 12.320 -15.917 1.00 84.44 202 PRO A C 1
ATOM 1693 O O . PRO A 1 202 ? -2.150 11.627 -15.731 1.00 84.44 202 PRO A O 1
ATOM 1696 N N . THR A 1 203 ? -0.288 12.064 -16.895 1.00 84.50 203 THR A N 1
ATOM 1697 C CA . THR A 1 203 ? -0.402 10.923 -17.812 1.00 84.50 203 THR A CA 1
ATOM 1698 C C . THR A 1 203 ? 0.825 10.033 -17.702 1.00 84.50 203 THR A C 1
ATOM 1700 O O . THR A 1 203 ? 1.942 10.523 -17.518 1.00 84.50 203 THR A O 1
ATOM 1703 N N . VAL A 1 204 ? 0.638 8.722 -17.858 1.00 88.75 204 VAL A N 1
ATOM 1704 C CA . VAL A 1 204 ? 1.759 7.777 -17.856 1.00 88.75 204 VAL A CA 1
ATOM 1705 C C . VAL A 1 204 ? 2.624 8.006 -19.090 1.00 88.75 204 VAL A C 1
ATOM 1707 O O . VAL A 1 204 ? 2.126 8.084 -20.212 1.00 88.75 204 VAL A O 1
ATOM 1710 N N . ARG A 1 205 ? 3.934 8.116 -18.874 1.00 86.69 205 ARG A N 1
ATOM 1711 C CA . ARG A 1 205 ? 4.907 8.366 -19.936 1.00 86.69 205 ARG A CA 1
ATOM 1712 C C . ARG A 1 205 ? 5.331 7.054 -20.594 1.00 86.69 205 ARG A C 1
ATOM 1714 O O . ARG A 1 205 ? 5.414 6.019 -19.932 1.00 86.69 205 ARG A O 1
ATOM 1721 N N . LYS A 1 206 ? 5.633 7.116 -21.891 1.00 88.00 206 LYS A N 1
ATOM 1722 C CA . LYS A 1 206 ? 6.130 6.001 -22.709 1.00 88.00 206 LYS A CA 1
ATOM 1723 C C . LYS A 1 206 ? 7.393 6.445 -23.441 1.00 88.00 206 LYS A C 1
ATOM 1725 O O . LYS A 1 206 ? 7.404 7.535 -24.011 1.00 88.00 206 LYS A O 1
ATOM 1730 N N . LYS A 1 207 ? 8.459 5.638 -23.435 1.00 80.94 207 LYS A N 1
ATOM 1731 C CA . LYS A 1 207 ? 9.666 5.949 -24.227 1.00 80.94 207 LYS A CA 1
ATOM 1732 C C . LYS A 1 207 ? 9.487 5.464 -25.667 1.00 80.94 207 LYS A C 1
ATOM 1734 O O . LYS A 1 207 ? 9.149 4.307 -25.888 1.00 80.94 207 LYS A O 1
ATOM 1739 N N . SER A 1 208 ? 9.730 6.344 -26.636 1.00 61.03 208 SER A N 1
ATOM 1740 C CA . SER A 1 208 ? 9.515 6.094 -28.072 1.00 61.03 208 SER A CA 1
ATOM 1741 C C . SER A 1 208 ? 10.795 5.786 -28.867 1.00 61.03 208 SER A C 1
ATOM 1743 O O . SER A 1 208 ? 10.709 5.310 -29.992 1.00 61.03 208 SER A O 1
ATOM 1745 N N . ALA A 1 209 ? 11.984 6.039 -28.309 1.00 53.09 209 ALA A N 1
ATOM 1746 C CA . ALA A 1 209 ? 13.223 6.199 -29.083 1.00 53.09 209 ALA A CA 1
ATOM 1747 C C . ALA A 1 209 ? 14.163 4.969 -29.129 1.00 53.09 209 ALA A C 1
ATOM 1749 O O . ALA A 1 209 ? 15.381 5.125 -29.142 1.00 53.09 209 ALA A O 1
ATOM 1750 N N . ARG A 1 210 ? 13.647 3.734 -29.131 1.00 62.22 210 ARG A N 1
ATOM 1751 C CA . ARG A 1 210 ? 14.482 2.511 -29.173 1.00 62.22 210 ARG A CA 1
ATOM 1752 C C . ARG A 1 210 ? 13.998 1.543 -30.253 1.00 62.22 210 ARG A C 1
ATOM 1754 O O . ARG A 1 210 ? 12.823 1.615 -30.609 1.00 62.22 210 ARG A O 1
ATOM 1761 N N . PRO A 1 211 ? 14.859 0.638 -30.768 1.00 61.25 211 PRO A N 1
ATOM 1762 C CA . PRO A 1 211 ? 14.386 -0.436 -31.630 1.00 61.25 211 PRO A CA 1
ATOM 1763 C C . PRO A 1 211 ? 13.266 -1.178 -30.899 1.00 61.25 211 PRO A C 1
ATOM 1765 O O . PRO A 1 211 ? 13.430 -1.625 -29.761 1.00 61.25 211 PRO A O 1
ATOM 1768 N N . THR A 1 212 ? 12.105 -1.226 -31.532 1.00 70.00 212 THR A N 1
ATOM 1769 C CA . THR A 1 212 ? 10.948 -1.964 -31.042 1.00 70.00 212 THR A CA 1
ATOM 1770 C C . THR A 1 212 ? 10.810 -3.224 -31.873 1.00 70.00 212 THR A C 1
ATOM 1772 O O . THR A 1 212 ? 11.195 -3.250 -33.040 1.00 70.00 212 THR A O 1
ATOM 1775 N N . LEU A 1 213 ? 10.336 -4.286 -31.239 1.00 72.56 213 LEU A N 1
ATOM 1776 C CA . LEU A 1 213 ? 9.994 -5.531 -31.903 1.00 72.56 213 LEU A CA 1
ATOM 1777 C C . LEU A 1 213 ? 8.472 -5.596 -31.987 1.00 72.56 213 LEU A C 1
ATOM 1779 O O . LEU A 1 213 ? 7.791 -5.338 -30.987 1.00 72.56 213 LEU A O 1
ATOM 1783 N N . ASP A 1 214 ? 7.957 -5.882 -33.180 1.00 77.88 214 ASP A N 1
ATOM 1784 C CA . ASP A 1 214 ? 6.526 -6.056 -33.393 1.00 77.88 214 ASP A CA 1
ATOM 1785 C C . ASP A 1 214 ? 6.130 -7.500 -33.077 1.00 77.88 214 ASP A C 1
ATOM 1787 O O . ASP A 1 214 ? 6.523 -8.449 -33.753 1.00 77.88 214 ASP A O 1
ATOM 1791 N N . LEU A 1 215 ? 5.340 -7.675 -32.021 1.00 76.50 215 LEU A N 1
ATOM 1792 C CA . LEU A 1 215 ? 4.853 -8.981 -31.591 1.00 76.50 215 LEU A CA 1
ATOM 1793 C C . LEU A 1 215 ? 3.899 -9.625 -32.609 1.00 76.50 215 LEU A C 1
ATOM 1795 O O . LEU A 1 215 ? 3.642 -10.821 -32.495 1.00 76.50 215 LEU A O 1
ATOM 1799 N N . GLN A 1 216 ? 3.385 -8.879 -33.596 1.00 67.75 216 GLN A N 1
ATOM 1800 C CA . GLN A 1 216 ? 2.579 -9.448 -34.684 1.00 67.75 216 GLN A CA 1
ATOM 1801 C C . GLN A 1 216 ? 3.393 -10.332 -35.639 1.00 67.75 216 GLN A C 1
ATOM 1803 O O . GLN A 1 216 ? 2.815 -11.148 -36.351 1.00 67.75 216 GLN A O 1
ATOM 1808 N N . GLU A 1 217 ? 4.719 -10.202 -35.644 1.00 72.56 217 GLU A N 1
ATOM 1809 C CA . GLU A 1 217 ? 5.607 -11.034 -36.464 1.00 72.56 217 GLU A CA 1
ATOM 1810 C C . GLU A 1 217 ? 5.890 -12.406 -35.818 1.00 72.56 217 GLU A C 1
ATOM 1812 O O . GLU A 1 217 ? 6.499 -13.280 -36.438 1.00 72.56 217 GLU A O 1
ATOM 1817 N N . LEU A 1 218 ? 5.445 -12.623 -34.572 1.00 74.06 218 LEU A N 1
ATOM 1818 C CA . LEU A 1 218 ? 5.557 -13.908 -33.878 1.00 74.06 218 LEU A CA 1
ATOM 1819 C C . LEU A 1 218 ? 4.491 -14.906 -34.350 1.00 74.06 218 LEU A C 1
ATOM 1821 O O . LEU A 1 218 ? 3.407 -14.515 -34.776 1.00 74.06 218 LEU A O 1
ATOM 1825 N N . LYS A 1 219 ? 4.789 -16.206 -34.208 1.00 74.56 219 LYS A N 1
ATOM 1826 C CA . LYS A 1 219 ? 3.886 -17.319 -34.560 1.00 74.56 219 LYS A CA 1
ATOM 1827 C C . LYS A 1 219 ? 2.512 -17.180 -33.887 1.00 74.56 219 LYS A C 1
ATOM 1829 O O . LYS A 1 219 ? 2.447 -16.808 -32.715 1.00 74.56 219 LYS A O 1
ATOM 1834 N N . ASP A 1 220 ? 1.450 -17.579 -34.587 1.00 72.81 220 ASP A N 1
ATOM 1835 C CA . ASP A 1 220 ? 0.055 -17.471 -34.124 1.00 72.81 220 ASP A CA 1
ATOM 1836 C C . ASP A 1 220 ? -0.183 -18.096 -32.735 1.00 72.81 220 ASP A C 1
ATOM 1838 O O . ASP A 1 220 ? -0.869 -17.505 -31.900 1.00 72.81 220 ASP A O 1
ATOM 1842 N N . ASP A 1 221 ? 0.462 -19.228 -32.431 1.00 72.31 221 ASP A N 1
ATOM 1843 C CA . ASP A 1 221 ? 0.373 -19.889 -31.118 1.00 72.31 221 ASP A CA 1
ATOM 1844 C C . ASP A 1 221 ? 0.862 -18.987 -29.969 1.00 72.31 221 ASP A C 1
ATOM 1846 O O . ASP A 1 221 ? 0.275 -18.944 -28.888 1.00 72.31 221 ASP A O 1
ATOM 1850 N N . VAL A 1 222 ? 1.912 -18.198 -30.215 1.00 74.56 222 VAL A N 1
ATOM 1851 C CA . VAL A 1 222 ? 2.470 -17.252 -29.236 1.00 74.56 222 VAL A CA 1
ATOM 1852 C C . VAL A 1 222 ? 1.534 -16.058 -29.049 1.00 74.56 222 VAL A C 1
ATOM 1854 O O . VAL A 1 222 ? 1.383 -15.551 -27.936 1.00 74.56 222 VAL A O 1
ATOM 1857 N N . GLN A 1 223 ? 0.868 -15.616 -30.118 1.00 70.69 223 GLN A N 1
ATOM 1858 C CA . GLN A 1 223 ? -0.116 -14.536 -30.044 1.00 70.69 223 GLN A CA 1
ATOM 1859 C C . GLN A 1 223 ? -1.345 -14.948 -29.221 1.00 70.69 223 GLN A C 1
ATOM 1861 O O . GLN A 1 223 ? -1.856 -14.142 -28.437 1.00 70.69 223 GLN A O 1
ATOM 1866 N N . LEU A 1 224 ? -1.776 -16.211 -29.332 1.00 73.81 224 LEU A N 1
ATOM 1867 C CA . LEU A 1 224 ? -2.848 -16.774 -28.505 1.00 73.81 224 LEU A CA 1
ATOM 1868 C C . LEU A 1 224 ? -2.485 -16.771 -27.009 1.00 73.81 224 LEU A C 1
ATOM 1870 O O . LEU A 1 224 ? -3.335 -16.434 -26.186 1.00 73.81 224 LEU A O 1
ATOM 1874 N N . GLU A 1 225 ? -1.230 -17.064 -26.650 1.00 77.12 225 GLU A N 1
ATOM 1875 C CA . GLU A 1 225 ? -0.758 -17.018 -25.254 1.00 77.12 225 GLU A CA 1
ATOM 1876 C C . GLU A 1 225 ? -0.555 -15.588 -24.709 1.00 77.12 225 GLU A C 1
ATOM 1878 O O . GLU A 1 225 ? -0.705 -15.343 -23.508 1.00 77.12 225 GLU A O 1
ATOM 1883 N N . ILE A 1 226 ? -0.230 -14.612 -25.565 1.00 79.50 226 ILE A N 1
ATOM 1884 C CA . ILE A 1 226 ? -0.124 -13.196 -25.167 1.00 79.50 226 ILE A CA 1
ATOM 1885 C C . ILE A 1 226 ? -1.503 -12.608 -24.868 1.00 79.50 226 ILE A C 1
ATOM 1887 O O . ILE A 1 226 ? -1.645 -11.834 -23.914 1.00 79.50 226 ILE A O 1
ATOM 1891 N N . GLY A 1 227 ? -2.498 -12.976 -25.676 1.00 81.25 227 GLY A N 1
ATOM 1892 C CA . GLY A 1 227 ? -3.845 -12.427 -25.644 1.00 81.25 227 GLY A CA 1
ATOM 1893 C C . GLY A 1 227 ? -4.011 -11.175 -26.512 1.00 81.25 227 GLY A C 1
ATOM 1894 O O . GLY A 1 227 ? -3.146 -10.780 -27.292 1.00 81.25 227 GLY A O 1
ATOM 1895 N N . LYS A 1 228 ? -5.176 -10.530 -26.391 1.00 85.38 228 LYS A N 1
ATOM 1896 C CA . LYS A 1 228 ? -5.562 -9.394 -27.239 1.00 85.38 228 LYS A CA 1
ATOM 1897 C C . LYS A 1 228 ? -4.699 -8.155 -26.974 1.00 85.38 228 LYS A C 1
ATOM 1899 O O . LYS A 1 228 ? -4.759 -7.575 -25.887 1.00 85.38 228 LYS A O 1
ATOM 1904 N N . PHE A 1 229 ? -3.993 -7.699 -28.009 1.00 88.69 229 PHE A N 1
ATOM 1905 C CA . PHE A 1 229 ? -3.231 -6.451 -27.979 1.00 88.69 229 PHE A CA 1
ATOM 1906 C C . PHE A 1 229 ? -4.120 -5.229 -27.738 1.00 88.69 229 PHE A C 1
ATOM 1908 O O . PHE A 1 229 ? -5.241 -5.130 -28.248 1.00 88.69 229 PHE A O 1
ATOM 1915 N N . ARG A 1 230 ? -3.586 -4.270 -26.984 1.00 89.25 230 ARG A N 1
ATOM 1916 C CA . ARG A 1 230 ? -4.216 -2.978 -26.701 1.00 89.25 230 ARG A CA 1
ATOM 1917 C C . ARG A 1 230 ? -3.509 -1.866 -27.464 1.00 89.25 230 ARG A C 1
ATOM 1919 O O . ARG A 1 230 ? -2.289 -1.901 -27.623 1.00 89.25 230 ARG A O 1
ATOM 1926 N N . ASN A 1 231 ? -4.279 -0.883 -27.922 1.00 86.44 231 ASN A N 1
ATOM 1927 C CA . ASN A 1 231 ? -3.724 0.325 -28.523 1.00 86.44 231 ASN A CA 1
ATOM 1928 C C . ASN A 1 231 ? -3.355 1.326 -27.426 1.00 86.44 231 ASN A C 1
ATOM 1930 O O . ASN A 1 231 ? -3.950 1.329 -26.350 1.00 86.44 231 ASN A O 1
ATOM 1934 N N . ASP A 1 232 ? -2.429 2.234 -27.722 1.00 84.06 232 ASP A N 1
ATOM 1935 C CA . ASP A 1 232 ? -2.053 3.301 -26.785 1.00 84.06 232 ASP A CA 1
ATOM 1936 C C . ASP A 1 232 ? -3.202 4.299 -26.527 1.00 84.06 232 ASP A C 1
ATOM 1938 O O . ASP A 1 232 ? -3.187 5.017 -25.533 1.00 84.06 232 ASP A O 1
ATOM 1942 N N . THR A 1 233 ? -4.220 4.320 -27.396 1.00 83.88 233 THR A N 1
ATOM 1943 C CA . THR A 1 233 ? -5.436 5.138 -27.264 1.00 83.88 233 THR A CA 1
ATOM 1944 C C . THR A 1 233 ? -6.498 4.513 -26.358 1.00 83.88 233 THR A C 1
ATOM 1946 O O . THR A 1 233 ? -7.496 5.168 -26.051 1.00 83.88 233 THR A O 1
ATOM 1949 N N . ASN A 1 234 ? -6.336 3.246 -25.963 1.00 87.38 234 ASN A N 1
ATOM 1950 C CA . ASN A 1 234 ? -7.269 2.580 -25.063 1.00 87.38 234 ASN A CA 1
ATOM 1951 C C . ASN A 1 234 ? -7.115 3.144 -23.653 1.00 87.38 234 ASN A C 1
ATOM 1953 O O . ASN A 1 234 ? -6.054 3.038 -23.037 1.00 87.38 234 ASN A O 1
ATOM 1957 N N . ASN A 1 235 ? -8.199 3.713 -23.139 1.00 87.81 235 ASN A N 1
ATOM 1958 C CA . ASN A 1 235 ? -8.203 4.416 -21.872 1.00 87.81 235 ASN A CA 1
ATOM 1959 C C . ASN A 1 235 ? -9.413 4.023 -21.022 1.00 87.81 235 ASN A C 1
ATOM 1961 O O . ASN A 1 235 ? -10.512 3.814 -21.533 1.00 87.81 235 ASN A O 1
ATOM 1965 N N . VAL A 1 236 ? -9.195 3.974 -19.714 1.00 87.00 236 VAL A N 1
ATOM 1966 C CA . VAL A 1 236 ? -10.188 3.753 -18.666 1.00 87.00 236 VAL A CA 1
ATOM 1967 C C . VAL A 1 236 ? -10.541 5.107 -18.054 1.00 87.00 236 VAL A C 1
ATOM 1969 O O . VAL A 1 236 ? -9.657 5.909 -17.751 1.00 87.00 236 VAL A O 1
ATOM 1972 N N . LEU A 1 237 ? -11.832 5.379 -17.875 1.00 85.44 237 LEU A N 1
ATOM 1973 C CA . LEU A 1 237 ? -12.297 6.600 -17.214 1.00 85.44 237 LEU A CA 1
ATOM 1974 C C . LEU A 1 237 ? -11.997 6.543 -15.712 1.00 85.44 237 LEU A C 1
ATOM 1976 O O . LEU A 1 237 ? -12.228 5.522 -15.065 1.00 85.44 237 LEU A O 1
ATOM 1980 N N . SER A 1 238 ? -11.537 7.658 -15.140 1.00 81.31 238 SER A N 1
ATOM 1981 C CA . SER A 1 238 ? -11.242 7.721 -13.704 1.00 81.31 238 SER A CA 1
ATOM 1982 C C . SER A 1 238 ? -12.501 7.670 -12.828 1.00 81.31 238 SER A C 1
ATOM 1984 O O . SER A 1 238 ? -12.426 7.224 -11.687 1.00 81.31 238 SER A O 1
ATOM 1986 N N . ALA A 1 239 ? -13.670 8.061 -13.348 1.00 74.81 239 ALA A N 1
ATOM 1987 C CA . ALA A 1 239 ? -14.938 7.995 -12.628 1.00 74.81 239 ALA A CA 1
ATOM 1988 C C . ALA A 1 239 ? -16.129 7.708 -13.552 1.00 74.81 239 ALA A C 1
ATOM 1990 O O . ALA A 1 239 ? -16.290 8.342 -14.595 1.00 74.81 239 ALA A O 1
ATOM 1991 N N . ALA A 1 240 ? -17.013 6.807 -13.114 1.00 62.97 240 ALA A N 1
ATOM 1992 C CA . ALA A 1 240 ? -18.344 6.628 -13.687 1.00 62.97 240 ALA A CA 1
ATOM 1993 C C . ALA A 1 240 ? -19.299 7.647 -13.041 1.00 62.97 240 ALA A C 1
ATOM 1995 O O . ALA A 1 240 ? -19.897 7.409 -11.993 1.00 62.97 240 ALA A O 1
ATOM 1996 N N . LEU A 1 241 ? -19.371 8.842 -13.620 1.00 55.19 241 LEU A N 1
ATOM 1997 C CA . LEU A 1 241 ? -20.092 9.980 -13.053 1.00 55.19 241 LEU A CA 1
ATOM 1998 C C . LEU A 1 241 ? -21.590 9.930 -13.387 1.00 55.19 241 LEU A C 1
ATOM 2000 O O . LEU A 1 241 ? -22.059 10.641 -14.272 1.00 55.19 241 LEU A O 1
ATOM 2004 N N . SER A 1 242 ? -22.372 9.131 -12.657 1.00 46.72 242 SER A N 1
ATOM 2005 C CA . SER A 1 242 ? -23.837 9.124 -12.818 1.00 46.72 242 SER A CA 1
ATOM 2006 C C . SER A 1 242 ? -24.485 10.467 -12.442 1.00 46.72 242 SER A C 1
ATOM 2008 O O . SER A 1 242 ? -25.441 10.887 -13.087 1.00 46.72 242 SER A O 1
ATOM 2010 N N . GLY A 1 243 ? -23.933 11.186 -11.457 1.00 46.62 243 GLY A N 1
ATOM 2011 C CA . GLY A 1 243 ? -24.463 12.480 -11.004 1.00 46.62 243 GLY A CA 1
ATOM 2012 C C . GLY A 1 243 ? -24.319 13.622 -12.019 1.00 46.62 243 GLY A C 1
ATOM 2013 O O . GLY A 1 243 ? -25.153 14.519 -12.043 1.00 46.62 243 GLY A O 1
ATOM 2014 N N . TYR A 1 244 ? -23.316 13.572 -12.903 1.00 48.50 244 TYR A N 1
ATOM 2015 C CA . TYR A 1 244 ? -23.139 14.594 -13.944 1.00 48.50 244 TYR A CA 1
ATOM 2016 C C . TYR A 1 244 ? -24.137 14.436 -15.097 1.00 48.50 244 TYR A C 1
ATOM 2018 O O . TYR A 1 244 ? -24.482 15.422 -15.736 1.00 48.50 244 TYR A O 1
ATOM 2026 N N . HIS A 1 245 ? -24.654 13.225 -15.329 1.00 48.38 245 HIS A N 1
ATOM 2027 C CA . HIS A 1 245 ? -25.741 13.000 -16.287 1.00 48.38 245 HIS A CA 1
ATOM 2028 C C . HIS A 1 245 ? -27.107 13.492 -15.784 1.00 48.38 245 HIS A C 1
ATOM 2030 O O . HIS A 1 245 ? -28.024 13.633 -16.586 1.00 48.38 245 HIS A O 1
ATOM 2036 N N . GLN A 1 246 ? -27.255 13.735 -14.476 1.00 47.03 246 GLN A N 1
ATOM 2037 C CA . GLN A 1 246 ? -28.495 14.243 -13.875 1.00 47.03 246 GLN A CA 1
ATOM 2038 C C . GLN A 1 246 ? -28.549 15.777 -13.807 1.00 47.03 246 GLN A C 1
ATOM 2040 O O . GLN A 1 246 ? -29.608 16.337 -13.543 1.00 47.03 246 GLN A O 1
ATOM 2045 N N . SER A 1 247 ? -27.427 16.463 -14.042 1.00 52.31 247 SER A N 1
ATOM 2046 C CA . SER A 1 247 ? -27.375 17.924 -14.131 1.00 52.31 247 SER A CA 1
ATOM 2047 C C . SER A 1 247 ? -27.509 18.390 -15.583 1.00 52.31 247 SER A C 1
ATOM 2049 O O . SER A 1 247 ? -26.947 17.757 -16.467 1.00 52.31 247 SER A O 1
ATOM 2051 N N . GLU A 1 248 ? -28.131 19.548 -15.834 1.00 52.31 248 GLU A N 1
ATOM 2052 C CA . GLU A 1 248 ? -28.136 20.227 -17.153 1.00 52.31 248 GLU A CA 1
ATOM 2053 C C . GLU A 1 248 ? -26.729 20.657 -17.635 1.00 52.31 248 GLU A C 1
ATOM 2055 O O . GLU A 1 248 ? -26.571 21.246 -18.704 1.00 52.31 248 GLU A O 1
ATOM 2060 N N . ARG A 1 249 ? -25.681 20.379 -16.849 1.00 52.34 249 ARG A N 1
ATOM 2061 C CA . ARG A 1 249 ? -24.288 20.659 -17.199 1.00 52.34 249 ARG A CA 1
ATOM 2062 C C . ARG A 1 249 ? -23.774 19.623 -18.210 1.00 52.34 249 ARG A C 1
ATOM 2064 O O . ARG A 1 249 ? -24.100 18.442 -18.089 1.00 52.34 249 ARG A O 1
ATOM 2071 N N . PRO A 1 250 ? -22.924 20.018 -19.175 1.00 51.50 250 PRO A N 1
ATOM 2072 C CA . PRO A 1 250 ? -22.332 19.076 -20.118 1.00 51.50 250 PRO A CA 1
ATOM 2073 C C . PRO A 1 250 ? -21.553 17.984 -19.372 1.00 51.50 250 PRO A C 1
ATOM 2075 O O . PRO A 1 250 ? -20.676 18.276 -18.558 1.00 51.50 250 PRO A O 1
ATOM 2078 N N . CYS A 1 251 ? -21.879 16.716 -19.652 1.00 48.66 251 CYS A N 1
ATOM 2079 C CA . CYS A 1 251 ? -21.210 15.580 -19.026 1.00 48.66 251 CYS A CA 1
ATOM 2080 C C . CYS A 1 251 ? -19.696 15.642 -19.295 1.00 48.66 251 CYS A C 1
ATOM 2082 O O . CYS A 1 251 ? -19.293 15.686 -20.464 1.00 48.66 251 CYS A O 1
ATOM 2084 N N . PRO A 1 252 ? -18.837 15.535 -18.265 1.00 51.81 252 PRO A N 1
ATOM 2085 C CA . PRO A 1 252 ? -17.388 15.478 -18.444 1.00 51.81 252 PRO A CA 1
ATOM 2086 C C . PRO A 1 252 ? -16.930 14.281 -19.286 1.00 51.81 252 PRO A C 1
ATOM 2088 O O . PRO A 1 252 ? -15.850 14.299 -19.862 1.00 51.81 252 PRO A O 1
ATOM 2091 N N . CYS A 1 253 ? -17.774 13.254 -19.407 1.00 50.66 253 CYS A N 1
ATOM 2092 C CA . CYS A 1 253 ? -17.576 12.116 -20.295 1.00 50.66 253 CYS A CA 1
ATOM 2093 C C . CYS A 1 253 ? -17.591 12.474 -21.791 1.00 50.66 253 CYS A C 1
ATOM 2095 O O . CYS A 1 253 ? -17.094 11.682 -22.585 1.00 50.66 253 CYS A O 1
ATOM 2097 N N . ASN A 1 254 ? -18.137 13.637 -22.176 1.00 51.62 254 ASN A N 1
ATOM 2098 C CA . ASN A 1 254 ? -18.231 14.109 -23.560 1.00 51.62 254 ASN A CA 1
ATOM 2099 C C . ASN A 1 254 ? -17.334 15.320 -23.870 1.00 51.62 254 ASN A C 1
ATOM 2101 O O . ASN A 1 254 ? -17.260 15.718 -25.028 1.00 51.62 254 ASN A O 1
ATOM 2105 N N . SER A 1 255 ? -16.627 15.878 -22.884 1.00 57.00 255 SER A N 1
ATOM 2106 C CA . SER A 1 255 ? -15.731 17.025 -23.083 1.00 57.00 255 SER A CA 1
ATOM 2107 C C . SER A 1 255 ? -14.311 16.595 -23.482 1.00 57.00 255 SER A C 1
ATOM 2109 O O . SER A 1 255 ? -13.966 15.414 -23.411 1.00 57.00 255 SER A O 1
ATOM 2111 N N . GLU A 1 256 ? -13.476 17.550 -23.902 1.00 55.00 256 GLU A N 1
ATOM 2112 C CA . GLU A 1 256 ? -12.033 17.349 -24.138 1.00 55.00 256 GLU A CA 1
ATOM 2113 C C . GLU A 1 256 ? -11.240 17.151 -22.826 1.00 55.00 256 GLU A C 1
ATOM 2115 O O . GLU A 1 256 ? -10.118 16.656 -22.843 1.00 55.00 256 GLU A O 1
ATOM 2120 N N . ASN A 1 257 ? -11.842 17.448 -21.668 1.00 60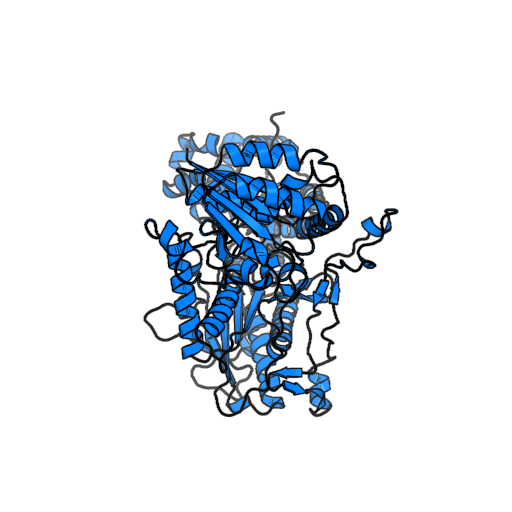.66 257 ASN A N 1
ATOM 2121 C CA . ASN A 1 257 ? -11.200 17.434 -20.346 1.00 60.66 257 ASN A CA 1
ATOM 2122 C C . ASN A 1 257 ? -11.401 16.111 -19.576 1.00 60.66 257 ASN A C 1
ATOM 2124 O O . ASN A 1 257 ? -11.569 16.117 -18.352 1.00 60.66 257 ASN A O 1
ATOM 2128 N N . ARG A 1 258 ? -11.426 14.967 -20.270 1.00 71.56 258 ARG A N 1
ATOM 2129 C CA . ARG A 1 258 ? -11.659 13.657 -19.632 1.00 71.56 258 ARG A CA 1
ATOM 2130 C C . ARG A 1 258 ? -10.467 13.247 -18.776 1.00 71.56 258 ARG A C 1
ATOM 2132 O O . ARG A 1 258 ? -9.334 13.197 -19.245 1.00 71.56 258 ARG A O 1
ATOM 2139 N N . LEU A 1 259 ? -10.747 12.868 -17.534 1.00 85.31 259 LEU A N 1
ATOM 2140 C CA . LEU A 1 259 ? -9.761 12.276 -16.636 1.00 85.31 259 LEU A CA 1
ATOM 2141 C C . LEU A 1 259 ? -9.672 10.771 -16.928 1.00 85.31 259 LEU A C 1
ATOM 2143 O O . LEU A 1 259 ? -10.632 10.026 -16.712 1.00 85.31 259 LEU A O 1
ATOM 2147 N N . ILE A 1 260 ? -8.534 10.339 -17.465 1.00 88.25 260 ILE A N 1
ATOM 2148 C CA . ILE A 1 260 ? -8.349 8.996 -18.025 1.00 88.25 260 ILE A CA 1
ATOM 2149 C C . ILE A 1 260 ? -7.038 8.348 -17.584 1.00 88.25 260 ILE A C 1
ATOM 2151 O O . ILE A 1 260 ? -6.055 9.032 -17.294 1.00 88.25 260 ILE A O 1
ATOM 2155 N N . PHE A 1 261 ? -7.031 7.016 -17.593 1.00 91.75 261 PHE A N 1
ATOM 2156 C CA . PHE A 1 261 ? -5.859 6.175 -17.371 1.00 91.75 261 PHE A CA 1
ATOM 2157 C C . PHE A 1 261 ? -5.650 5.221 -18.550 1.00 91.75 261 PHE A C 1
ATOM 2159 O O . PHE A 1 261 ? -6.626 4.628 -19.005 1.00 91.75 261 PHE A O 1
ATOM 2166 N N . PRO A 1 262 ? -4.413 4.991 -19.018 1.00 92.62 262 PRO A N 1
ATOM 2167 C CA . PRO A 1 262 ? -4.155 3.982 -20.040 1.00 92.62 262 PRO A CA 1
ATOM 2168 C C . PRO A 1 262 ? -4.574 2.579 -19.582 1.00 92.62 262 PRO A C 1
ATOM 2170 O O . PRO A 1 262 ? -4.256 2.164 -18.463 1.00 92.62 262 PRO A O 1
ATOM 2173 N N . GLU A 1 263 ? -5.256 1.834 -20.454 1.00 93.75 263 GLU A N 1
ATOM 2174 C CA . GLU A 1 263 ? -5.650 0.441 -20.200 1.00 93.75 263 GLU A CA 1
ATOM 2175 C C . GLU A 1 263 ? -4.403 -0.459 -20.151 1.00 93.75 263 GLU A C 1
ATOM 2177 O O . GLU A 1 263 ? -3.551 -0.431 -21.048 1.00 93.75 263 GLU A O 1
ATOM 2182 N N . ALA A 1 264 ? -4.275 -1.280 -19.111 1.00 94.25 264 ALA A N 1
ATOM 2183 C CA . ALA A 1 264 ? -3.161 -2.206 -18.978 1.00 94.25 264 ALA A CA 1
ATOM 2184 C C . ALA A 1 264 ? -3.361 -3.420 -19.894 1.00 94.25 264 ALA A C 1
ATOM 2186 O O . ALA A 1 264 ? -4.416 -4.050 -19.908 1.00 94.25 264 ALA A O 1
ATOM 2187 N N . GLY A 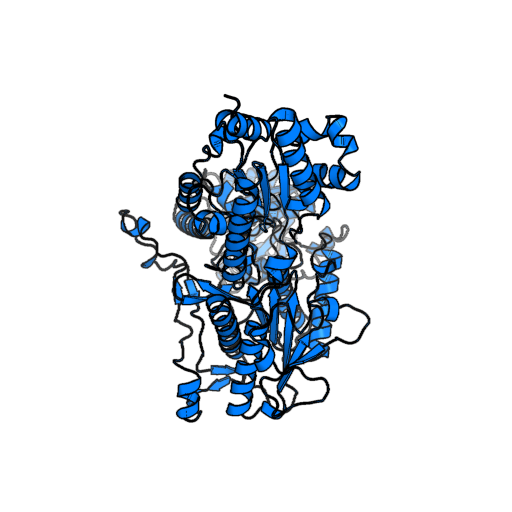1 265 ? -2.322 -3.783 -20.642 1.00 91.94 265 GLY A N 1
ATOM 2188 C CA . GLY A 1 265 ? -2.332 -5.001 -21.445 1.00 91.94 265 GLY A CA 1
ATOM 2189 C C . GLY A 1 265 ? -1.154 -5.077 -22.407 1.00 91.94 265 GLY A C 1
ATOM 2190 O O . GLY A 1 265 ? -0.416 -4.095 -22.545 1.00 91.94 265 GLY A O 1
ATOM 2191 N N . PRO A 1 266 ? -0.995 -6.207 -23.106 1.00 91.56 266 PRO A N 1
ATOM 2192 C CA . PRO A 1 266 ? 0.078 -6.377 -24.072 1.00 91.56 266 PRO A CA 1
ATOM 2193 C C . PRO A 1 266 ? -0.056 -5.356 -25.206 1.00 91.56 266 PRO A C 1
ATOM 2195 O O . PRO A 1 266 ? -1.154 -5.090 -25.706 1.00 91.56 266 PRO A O 1
ATOM 2198 N N . ARG A 1 267 ? 1.067 -4.763 -25.613 1.00 89.56 267 ARG A N 1
ATOM 2199 C CA . ARG A 1 267 ? 1.155 -3.848 -26.761 1.00 89.56 267 ARG A CA 1
ATOM 2200 C C . ARG A 1 267 ? 1.806 -4.560 -27.935 1.00 89.56 267 ARG A C 1
ATOM 2202 O O . ARG A 1 267 ? 2.599 -5.464 -27.720 1.00 89.56 267 ARG A O 1
ATOM 2209 N N . LYS A 1 268 ? 1.493 -4.128 -29.158 1.00 86.31 268 LYS A N 1
ATOM 2210 C CA . LYS A 1 268 ? 2.107 -4.680 -30.378 1.00 86.31 268 LYS A CA 1
ATOM 2211 C C . LYS A 1 268 ? 3.620 -4.468 -30.391 1.00 86.31 268 LYS A C 1
ATOM 2213 O O . LYS A 1 268 ? 4.376 -5.400 -30.608 1.00 86.31 268 LYS A O 1
ATOM 2218 N N . SER A 1 269 ? 4.046 -3.246 -30.083 1.00 83.75 269 SER A N 1
ATOM 2219 C CA . SER A 1 269 ? 5.454 -2.875 -29.995 1.00 83.75 269 SER A CA 1
ATOM 2220 C C . SER A 1 269 ? 5.983 -3.079 -28.574 1.00 83.75 269 SER A C 1
ATOM 2222 O O . SER A 1 269 ? 5.496 -2.428 -27.641 1.00 83.75 269 SER A O 1
ATOM 2224 N N . VAL A 1 270 ? 7.019 -3.899 -28.422 1.00 83.62 270 VAL A N 1
ATOM 2225 C CA . VAL A 1 270 ? 7.808 -4.008 -27.182 1.00 83.62 270 VAL A CA 1
ATOM 2226 C C . VAL A 1 270 ? 9.252 -3.595 -27.426 1.00 83.62 270 VAL A C 1
ATOM 2228 O O . VAL A 1 270 ? 9.714 -3.568 -28.565 1.00 83.62 270 VAL A O 1
ATOM 2231 N N . PHE A 1 271 ? 9.990 -3.253 -26.373 1.00 78.31 271 PHE A N 1
ATOM 2232 C CA . PHE A 1 271 ? 11.404 -2.936 -26.510 1.00 78.31 271 PHE A CA 1
ATOM 2233 C C . PHE A 1 271 ? 12.211 -4.142 -26.979 1.00 78.31 271 PHE A C 1
ATOM 2235 O O . PHE A 1 271 ? 12.198 -5.199 -26.350 1.00 78.31 271 PHE A O 1
ATOM 2242 N N . SER A 1 272 ? 12.957 -3.942 -28.067 1.00 67.62 272 SER A N 1
ATOM 2243 C CA . SER A 1 272 ? 13.991 -4.864 -28.511 1.00 67.62 272 SER A CA 1
ATOM 2244 C C . SER A 1 272 ? 15.272 -4.563 -27.742 1.00 67.62 272 SER A C 1
ATOM 2246 O O . SER A 1 272 ? 15.805 -3.447 -27.776 1.00 67.62 272 SER A O 1
ATOM 2248 N N . TYR A 1 273 ? 15.775 -5.559 -27.022 1.00 64.44 273 TYR A N 1
ATOM 2249 C CA . TYR A 1 273 ? 17.064 -5.473 -26.355 1.00 64.44 273 TYR A CA 1
ATOM 2250 C C . TYR A 1 273 ? 18.115 -6.130 -27.251 1.00 64.44 273 TYR A C 1
ATOM 2252 O O . TYR A 1 273 ? 18.021 -7.312 -27.567 1.00 64.44 273 TYR A O 1
ATOM 2260 N N . LYS A 1 274 ? 19.119 -5.355 -27.688 1.00 57.25 274 LYS A N 1
ATOM 2261 C CA . LYS A 1 274 ? 20.246 -5.882 -28.476 1.00 57.25 274 LYS A CA 1
ATOM 2262 C C . LYS A 1 274 ? 20.928 -7.027 -27.712 1.00 57.25 274 LYS A C 1
ATOM 2264 O O . LYS A 1 274 ? 21.259 -6.857 -26.539 1.00 57.25 274 LYS A O 1
ATOM 2269 N N . GLN A 1 275 ? 21.198 -8.133 -28.409 1.00 51.72 275 GLN A N 1
ATOM 2270 C CA . GLN A 1 275 ? 21.742 -9.408 -27.898 1.00 51.72 275 GLN A CA 1
ATOM 2271 C C . GLN A 1 275 ? 23.153 -9.332 -27.275 1.00 51.72 275 GLN A C 1
ATOM 2273 O O . GLN A 1 275 ? 23.707 -10.345 -26.867 1.00 51.72 275 GLN A O 1
ATOM 2278 N N . THR A 1 276 ? 23.773 -8.152 -27.199 1.00 50.53 276 THR A N 1
ATOM 2279 C CA . THR A 1 276 ? 25.176 -8.014 -26.782 1.00 50.53 276 THR A CA 1
ATOM 2280 C C . THR A 1 276 ? 25.369 -7.791 -25.279 1.00 50.53 276 THR A C 1
ATOM 2282 O O . THR A 1 276 ? 26.486 -7.958 -24.808 1.00 50.53 276 THR A O 1
ATOM 2285 N N . ASN A 1 277 ? 24.321 -7.438 -24.516 1.00 63.06 277 ASN A N 1
ATOM 2286 C CA . ASN A 1 277 ? 24.407 -7.207 -23.064 1.00 63.06 277 ASN A CA 1
ATOM 2287 C C . ASN A 1 277 ? 23.331 -7.991 -22.303 1.00 63.06 277 ASN A C 1
ATOM 2289 O O . ASN A 1 277 ? 22.170 -7.996 -22.713 1.00 63.06 277 ASN A O 1
ATOM 2293 N N . LYS A 1 278 ? 23.706 -8.553 -21.143 1.00 73.31 278 LYS A N 1
ATOM 2294 C CA . LYS A 1 278 ? 22.778 -9.183 -20.190 1.00 73.31 278 LYS A CA 1
ATOM 2295 C C . LYS A 1 278 ? 21.616 -8.238 -19.859 1.00 73.31 278 LYS A C 1
ATOM 2297 O O . LYS A 1 278 ? 21.821 -7.063 -19.542 1.00 73.31 278 LYS A O 1
ATOM 2302 N N . TYR A 1 279 ? 20.393 -8.744 -19.961 1.00 80.56 279 TYR A N 1
ATOM 2303 C CA . TYR A 1 279 ? 19.162 -8.023 -19.685 1.00 80.56 279 TYR A CA 1
ATOM 2304 C C . TYR A 1 279 ? 18.720 -8.278 -18.245 1.00 80.56 279 TYR A C 1
ATOM 2306 O O . TYR A 1 279 ? 18.134 -9.313 -17.935 1.00 80.56 279 TYR A O 1
ATOM 2314 N N . ARG A 1 280 ? 19.029 -7.322 -17.363 1.00 90.44 280 ARG A N 1
ATOM 2315 C CA . ARG A 1 280 ? 18.803 -7.456 -15.923 1.00 90.44 280 ARG A CA 1
ATOM 2316 C C . ARG A 1 280 ? 17.552 -6.739 -15.451 1.00 90.44 280 ARG A C 1
ATOM 2318 O O . ARG A 1 280 ? 17.334 -5.554 -15.735 1.00 90.44 280 ARG A O 1
ATOM 2325 N N . ILE A 1 281 ? 16.776 -7.467 -14.663 1.00 94.19 281 ILE A N 1
ATOM 2326 C CA . ILE A 1 281 ? 15.510 -7.033 -14.083 1.00 94.19 281 ILE A CA 1
ATOM 2327 C C . ILE A 1 281 ? 15.631 -7.127 -12.572 1.00 94.19 281 ILE A C 1
ATOM 2329 O O . ILE A 1 281 ? 16.004 -8.170 -12.052 1.00 94.19 281 ILE A O 1
ATOM 2333 N N . GLY A 1 282 ? 15.314 -6.048 -11.866 1.00 95.38 282 GLY A N 1
ATOM 2334 C CA . GLY A 1 282 ? 15.265 -6.033 -10.410 1.00 95.38 282 GLY A CA 1
ATOM 2335 C C . GLY A 1 282 ? 13.833 -6.176 -9.910 1.00 95.38 282 GLY A C 1
ATOM 2336 O O . GLY A 1 282 ? 12.946 -5.445 -10.352 1.00 95.38 282 GLY A O 1
ATOM 2337 N N . ILE A 1 283 ? 13.612 -7.065 -8.949 1.00 96.75 283 ILE A N 1
ATOM 2338 C CA . ILE A 1 283 ? 12.372 -7.144 -8.171 1.00 96.75 283 ILE A CA 1
ATOM 2339 C C . ILE A 1 283 ? 12.731 -6.893 -6.714 1.00 96.75 283 ILE A C 1
ATOM 2341 O O . ILE A 1 283 ? 13.569 -7.602 -6.166 1.00 96.75 283 ILE A O 1
ATOM 2345 N N . LEU A 1 284 ? 12.105 -5.903 -6.078 1.00 95.00 284 LEU A N 1
ATOM 2346 C CA . LEU A 1 284 ? 12.276 -5.655 -4.648 1.00 95.00 284 LEU A CA 1
ATOM 2347 C C . LEU A 1 284 ? 10.934 -5.593 -3.929 1.00 95.00 284 LEU A C 1
ATOM 2349 O O . LEU A 1 284 ? 9.948 -5.072 -4.455 1.00 95.00 284 LEU A O 1
ATOM 2353 N N . VAL A 1 285 ? 10.922 -6.095 -2.696 1.00 94.31 285 VAL A N 1
ATOM 2354 C CA . VAL A 1 285 ? 9.779 -6.019 -1.782 1.00 94.31 285 VAL A CA 1
ATOM 2355 C C . VAL A 1 285 ? 10.166 -5.159 -0.586 1.00 94.31 285 VAL A C 1
ATOM 2357 O O . VAL A 1 285 ? 11.191 -5.382 0.054 1.00 94.31 285 VAL A O 1
ATOM 2360 N N . SER A 1 286 ? 9.343 -4.155 -0.299 1.00 90.31 286 SER A N 1
ATOM 2361 C CA . SER A 1 286 ? 9.584 -3.155 0.739 1.00 90.31 286 SER A CA 1
ATOM 2362 C C . SER A 1 286 ? 8.408 -3.061 1.722 1.00 90.31 286 SER A C 1
ATOM 2364 O O . SER A 1 286 ? 7.230 -3.210 1.363 1.00 90.31 286 SER A O 1
ATOM 2366 N N . GLY A 1 287 ? 8.723 -2.785 2.990 1.00 86.19 287 GLY A N 1
ATOM 2367 C CA . GLY A 1 287 ? 7.753 -2.627 4.076 1.00 86.19 287 GLY A CA 1
ATOM 2368 C C . GLY A 1 287 ? 7.384 -3.934 4.790 1.00 86.19 287 GLY A C 1
ATOM 2369 O O . GLY A 1 287 ? 8.186 -4.857 4.895 1.00 86.19 287 GLY A O 1
ATOM 2370 N N . GLY A 1 288 ? 6.166 -4.012 5.336 1.00 86.00 288 GLY A N 1
ATOM 2371 C CA . GLY A 1 288 ? 5.653 -5.242 5.958 1.00 86.00 288 GLY A CA 1
ATOM 2372 C C . GLY A 1 288 ? 5.287 -6.321 4.932 1.00 86.00 288 GLY A C 1
ATOM 2373 O O . GLY A 1 288 ? 4.947 -5.997 3.793 1.00 86.00 288 GLY A O 1
ATOM 2374 N N . ILE A 1 289 ? 5.327 -7.593 5.335 1.00 90.12 289 ILE A N 1
ATOM 2375 C CA . ILE A 1 289 ? 4.804 -8.700 4.518 1.00 90.12 289 ILE A CA 1
ATOM 2376 C C . ILE A 1 289 ? 3.280 -8.600 4.364 1.00 90.12 289 ILE A C 1
ATOM 2378 O O . ILE A 1 289 ? 2.602 -8.049 5.232 1.00 90.12 289 ILE A O 1
ATOM 2382 N N . ALA A 1 290 ? 2.767 -9.122 3.252 1.00 91.69 290 ALA A N 1
ATOM 2383 C CA . ALA A 1 290 ? 1.342 -9.257 2.975 1.00 91.69 290 ALA A CA 1
ATOM 2384 C C . ALA A 1 290 ? 1.099 -10.584 2.230 1.00 91.69 290 ALA A C 1
ATOM 2386 O O . ALA A 1 290 ? 1.989 -11.021 1.491 1.00 91.69 290 ALA A O 1
ATOM 2387 N N . PRO A 1 291 ? -0.074 -11.217 2.382 1.00 93.38 291 PRO A N 1
ATOM 2388 C CA . PRO A 1 291 ? -0.417 -12.407 1.609 1.00 93.38 291 PRO A CA 1
ATOM 2389 C C . PRO A 1 291 ? -0.409 -12.110 0.101 1.00 93.38 291 PRO A C 1
ATOM 2391 O O . PRO A 1 291 ? -0.900 -11.069 -0.328 1.00 93.38 291 PRO A O 1
ATOM 2394 N N . GLY A 1 292 ? 0.149 -13.016 -0.708 1.00 93.06 292 GLY A N 1
ATOM 2395 C CA . GLY A 1 292 ? 0.123 -12.922 -2.178 1.00 93.06 292 GLY A CA 1
ATOM 2396 C C . GLY A 1 292 ? 1.365 -12.300 -2.826 1.00 93.06 292 GLY A C 1
ATOM 2397 O O . GLY A 1 292 ? 1.451 -12.257 -4.050 1.00 93.06 292 GLY A O 1
ATOM 2398 N N . VAL A 1 293 ? 2.364 -11.876 -2.043 1.00 95.12 293 VAL A N 1
ATOM 2399 C CA . VAL A 1 293 ? 3.631 -11.346 -2.588 1.00 95.12 293 VAL A CA 1
ATOM 2400 C C . VAL A 1 293 ? 4.358 -12.378 -3.453 1.00 95.12 293 VAL A C 1
ATOM 2402 O O . VAL A 1 293 ? 4.836 -12.032 -4.529 1.00 95.12 293 VAL A O 1
ATOM 2405 N N . ASN A 1 294 ? 4.408 -13.644 -3.034 1.00 94.94 294 ASN A N 1
ATOM 2406 C CA . ASN A 1 294 ? 5.066 -14.691 -3.820 1.00 94.94 294 ASN A CA 1
ATOM 2407 C C . ASN A 1 294 ? 4.340 -14.950 -5.154 1.00 94.94 294 ASN A C 1
ATOM 2409 O O . ASN A 1 294 ? 4.998 -15.070 -6.184 1.00 94.94 294 ASN A O 1
ATOM 2413 N N . ALA A 1 295 ? 3.000 -14.924 -5.169 1.00 95.44 295 ALA A N 1
ATOM 2414 C CA . ALA A 1 295 ? 2.213 -15.030 -6.402 1.00 95.44 295 ALA A CA 1
ATOM 2415 C C . ALA A 1 295 ? 2.464 -13.870 -7.379 1.00 95.44 295 ALA A C 1
ATOM 2417 O O . ALA A 1 295 ? 2.477 -14.061 -8.596 1.00 95.44 295 ALA A O 1
ATOM 2418 N N . LEU A 1 296 ? 2.695 -12.665 -6.852 1.00 95.94 296 LEU A N 1
ATOM 2419 C CA . LEU A 1 296 ? 3.070 -11.503 -7.653 1.00 95.94 296 LEU A CA 1
ATOM 2420 C C . LEU A 1 296 ? 4.460 -11.674 -8.282 1.00 95.94 296 LEU A C 1
ATOM 2422 O O . LEU A 1 296 ? 4.626 -11.415 -9.474 1.00 95.94 296 LEU A O 1
ATOM 2426 N N . ILE A 1 297 ? 5.446 -12.110 -7.488 1.00 95.94 297 ILE A N 1
ATOM 2427 C CA . ILE A 1 297 ? 6.812 -12.377 -7.965 1.00 95.94 297 ILE A CA 1
ATOM 2428 C C . ILE A 1 297 ? 6.781 -13.442 -9.065 1.00 95.94 297 ILE A C 1
ATOM 2430 O O . ILE A 1 297 ? 7.390 -13.243 -10.113 1.00 95.94 297 ILE A O 1
ATOM 2434 N N . ASP A 1 298 ? 6.028 -14.526 -8.868 1.00 95.25 298 ASP A N 1
ATOM 2435 C CA . ASP A 1 298 ? 5.849 -15.574 -9.876 1.00 95.25 298 ASP A CA 1
ATOM 2436 C C . ASP A 1 298 ? 5.237 -15.034 -11.177 1.00 95.25 298 ASP A C 1
ATOM 2438 O O . ASP A 1 298 ? 5.764 -15.291 -12.259 1.00 95.25 298 ASP A O 1
ATOM 2442 N N . GLY A 1 299 ? 4.193 -14.200 -11.088 1.00 95.12 299 GLY A N 1
ATOM 2443 C CA . GLY A 1 299 ? 3.581 -13.559 -12.257 1.00 95.12 299 GLY A CA 1
ATOM 2444 C C . GLY A 1 299 ? 4.565 -12.704 -13.069 1.00 95.12 299 GLY A C 1
ATOM 2445 O O . GLY A 1 299 ? 4.576 -12.775 -14.299 1.00 95.12 299 GLY A O 1
ATOM 2446 N N . ILE A 1 300 ? 5.431 -11.936 -12.396 1.00 96.50 300 ILE A N 1
ATOM 2447 C CA . ILE A 1 300 ? 6.476 -11.130 -13.051 1.00 96.50 300 ILE A CA 1
ATOM 2448 C C . ILE A 1 300 ? 7.521 -12.038 -13.711 1.00 96.50 300 ILE A C 1
ATOM 2450 O O . ILE A 1 300 ? 7.832 -11.877 -14.894 1.00 96.50 300 ILE A O 1
ATOM 2454 N N . THR A 1 301 ? 8.050 -13.001 -12.955 1.00 94.81 301 THR A N 1
ATOM 2455 C CA . THR A 1 301 ? 9.106 -13.917 -13.405 1.00 94.81 301 THR A CA 1
ATOM 2456 C C . THR A 1 301 ? 8.651 -14.735 -14.609 1.00 94.81 301 THR A C 1
ATOM 2458 O O . THR A 1 301 ? 9.330 -14.772 -15.638 1.00 94.81 301 THR A O 1
ATOM 2461 N N . ARG A 1 302 ? 7.458 -15.333 -14.529 1.00 92.75 302 ARG A N 1
ATOM 2462 C CA . ARG A 1 302 ? 6.889 -16.160 -15.595 1.00 92.75 302 ARG A CA 1
ATOM 2463 C C . ARG A 1 302 ? 6.633 -15.360 -16.866 1.00 92.75 302 ARG A C 1
ATOM 2465 O O . ARG A 1 302 ? 6.925 -15.854 -17.955 1.00 92.75 302 ARG A O 1
ATOM 2472 N N . ARG A 1 303 ? 6.124 -14.127 -16.753 1.00 93.38 303 ARG A N 1
ATOM 2473 C CA . ARG A 1 303 ? 5.833 -13.303 -17.933 1.00 93.38 303 ARG A CA 1
ATOM 2474 C C . ARG A 1 303 ? 7.101 -12.808 -18.628 1.00 93.38 303 ARG A C 1
ATOM 2476 O O . ARG A 1 303 ? 7.153 -12.828 -19.855 1.00 93.38 303 ARG A O 1
ATOM 2483 N N . HIS A 1 304 ? 8.142 -12.439 -17.880 1.00 92.31 304 HIS A N 1
ATOM 2484 C CA . HIS A 1 304 ? 9.444 -12.101 -18.473 1.00 92.31 304 HIS A CA 1
ATOM 2485 C C . HIS A 1 304 ? 10.096 -13.290 -19.165 1.00 92.31 304 HIS A C 1
ATOM 2487 O O . HIS A 1 304 ? 10.588 -13.147 -20.282 1.00 92.31 304 HIS A O 1
ATOM 2493 N N . TYR A 1 305 ? 10.051 -14.466 -18.539 1.00 90.19 305 TYR A N 1
ATOM 2494 C CA . TYR A 1 305 ? 10.577 -15.690 -19.139 1.00 90.19 305 TYR A CA 1
ATOM 2495 C C . TYR A 1 305 ? 9.833 -16.062 -20.428 1.00 90.19 305 TYR A C 1
ATOM 2497 O O . TYR A 1 305 ? 10.455 -16.417 -21.428 1.00 90.19 305 TYR A O 1
ATOM 2505 N N . PHE A 1 306 ? 8.505 -15.906 -20.439 1.00 89.38 306 PHE A N 1
ATOM 2506 C CA . PHE A 1 306 ? 7.685 -16.080 -21.637 1.00 89.38 306 PHE A CA 1
ATOM 2507 C C . PHE A 1 306 ? 8.139 -15.159 -22.781 1.00 89.38 306 PHE A C 1
ATOM 2509 O O . PHE A 1 306 ? 8.360 -15.632 -23.897 1.00 89.38 306 PHE A O 1
ATOM 2516 N N . TYR A 1 307 ? 8.332 -13.862 -22.514 1.00 87.19 307 TYR A N 1
ATOM 2517 C CA . TYR A 1 307 ? 8.846 -12.943 -23.529 1.00 87.19 307 TYR A CA 1
ATOM 2518 C C . TYR A 1 307 ? 10.251 -13.339 -23.990 1.00 87.19 307 TYR A C 1
ATOM 2520 O O . TYR A 1 307 ? 10.502 -13.387 -25.189 1.00 87.19 307 TYR A O 1
ATOM 2528 N N . ALA A 1 308 ? 11.141 -13.701 -23.069 1.00 87.00 308 ALA A N 1
ATOM 2529 C CA . ALA A 1 308 ? 12.519 -14.055 -23.392 1.00 87.00 308 ALA A CA 1
ATOM 2530 C C . ALA A 1 308 ? 12.639 -15.304 -24.269 1.0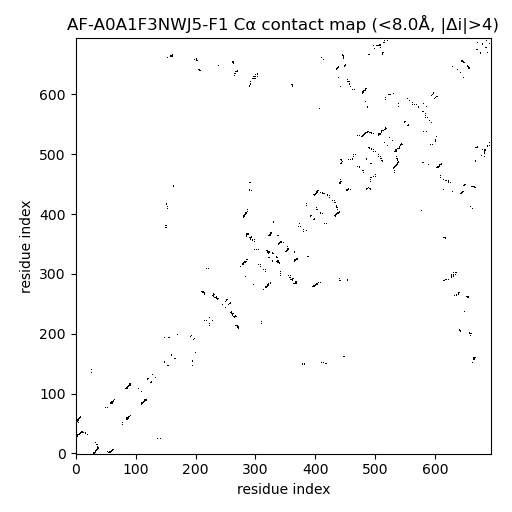0 87.00 308 ALA A C 1
ATOM 2532 O O . ALA A 1 308 ? 13.425 -15.310 -25.218 1.00 87.00 308 ALA A O 1
ATOM 2533 N N . LYS A 1 309 ? 11.831 -16.334 -23.993 1.00 85.56 309 LYS A N 1
ATOM 2534 C CA . LYS A 1 309 ? 11.777 -17.564 -24.790 1.00 85.56 309 LYS A CA 1
ATOM 2535 C C . LYS A 1 309 ? 11.291 -17.290 -26.213 1.00 85.56 309 LYS A C 1
ATOM 2537 O O . LYS A 1 309 ? 11.899 -17.762 -27.168 1.00 85.56 309 LYS A O 1
ATOM 2542 N N . ASN A 1 310 ? 10.226 -16.504 -26.358 1.00 83.75 310 ASN A N 1
ATOM 2543 C CA . ASN A 1 310 ? 9.603 -16.257 -27.660 1.00 83.75 310 ASN A CA 1
ATOM 2544 C C . ASN A 1 310 ? 10.329 -15.201 -28.503 1.00 83.75 310 ASN A C 1
ATOM 2546 O O . ASN A 1 310 ? 10.242 -15.231 -29.726 1.00 83.75 310 ASN A O 1
ATOM 2550 N N . LEU A 1 311 ? 11.063 -14.291 -27.862 1.00 80.38 311 LEU A N 1
ATOM 2551 C CA . LEU A 1 311 ? 11.844 -13.238 -28.516 1.00 80.38 311 LEU A CA 1
ATOM 2552 C C . LEU A 1 311 ? 13.333 -13.595 -28.661 1.00 80.38 311 LEU A C 1
ATOM 2554 O O . LEU A 1 311 ? 14.121 -12.764 -29.108 1.00 80.38 311 LEU A O 1
ATOM 2558 N N . GLY A 1 312 ? 13.729 -14.815 -28.281 1.00 79.06 312 GLY A N 1
ATOM 2559 C CA . GLY A 1 312 ? 15.084 -15.329 -28.489 1.00 79.06 312 GLY A CA 1
ATOM 2560 C C . GLY A 1 312 ? 16.164 -14.638 -27.651 1.00 79.06 312 GLY A C 1
ATOM 2561 O O . GLY A 1 312 ? 17.299 -14.520 -28.107 1.00 79.06 312 GLY A O 1
ATOM 2562 N N . TYR A 1 313 ? 15.825 -14.160 -26.448 1.00 81.38 313 TYR A N 1
ATOM 2563 C CA . TYR A 1 313 ? 16.789 -13.569 -25.509 1.00 81.38 313 TYR A CA 1
ATOM 2564 C C . TYR A 1 313 ? 16.857 -14.282 -24.150 1.00 81.38 313 TYR A C 1
ATOM 2566 O O . TYR A 1 313 ? 17.435 -13.739 -23.209 1.00 81.38 313 TYR A O 1
ATOM 2574 N N . ALA A 1 314 ? 16.300 -15.493 -24.040 1.00 81.62 314 ALA A N 1
ATOM 2575 C CA . ALA A 1 314 ? 16.306 -16.299 -22.814 1.00 81.62 314 ALA A CA 1
ATOM 2576 C C . ALA A 1 314 ? 17.703 -16.437 -22.185 1.00 81.62 314 ALA A C 1
ATOM 2578 O O . ALA A 1 314 ? 17.840 -16.204 -20.988 1.00 81.62 314 ALA A O 1
ATOM 2579 N N . ASP A 1 315 ? 18.737 -16.681 -22.995 1.00 80.56 315 ASP A N 1
ATOM 2580 C CA . ASP A 1 315 ? 20.124 -16.856 -22.530 1.00 80.56 315 ASP A CA 1
ATOM 2581 C C . ASP A 1 315 ? 20.744 -15.583 -21.924 1.00 80.56 315 ASP A C 1
ATOM 2583 O O . ASP A 1 315 ? 21.758 -15.635 -21.229 1.00 80.56 315 ASP A O 1
ATOM 2587 N N . TYR A 1 316 ? 20.145 -14.420 -22.189 1.00 82.88 316 TYR A N 1
ATOM 2588 C CA . TYR A 1 316 ? 20.627 -13.120 -21.724 1.00 82.88 316 TYR A CA 1
ATOM 2589 C C . TYR A 1 316 ? 19.762 -12.532 -20.605 1.00 82.88 316 TYR A C 1
ATOM 2591 O O . TYR A 1 316 ? 20.124 -11.486 -20.063 1.00 82.88 316 TYR A O 1
ATOM 2599 N N . LEU A 1 317 ? 18.622 -13.147 -20.276 1.00 88.19 317 LEU A N 1
ATOM 2600 C CA . LEU A 1 317 ? 17.701 -12.665 -19.251 1.00 88.19 317 LEU A CA 1
ATOM 2601 C C . LEU A 1 317 ? 18.207 -13.044 -17.853 1.00 88.19 317 LEU A C 1
ATOM 2603 O O . LEU A 1 317 ? 18.355 -14.216 -17.530 1.00 88.19 317 LEU A O 1
ATOM 2607 N N . GLU A 1 318 ? 18.369 -12.048 -16.986 1.00 90.69 318 GLU A N 1
ATOM 2608 C CA . GLU A 1 318 ? 18.659 -12.246 -15.565 1.00 90.69 318 GLU A CA 1
ATOM 2609 C C . GLU A 1 318 ? 17.592 -11.535 -14.723 1.00 90.69 318 GLU A C 1
ATOM 2611 O O . GLU A 1 318 ? 17.520 -10.302 -14.681 1.00 90.69 318 GLU A O 1
ATOM 2616 N N . ILE A 1 319 ? 16.754 -12.314 -14.035 1.00 93.19 319 ILE A N 1
ATOM 2617 C CA . ILE A 1 319 ? 15.761 -11.788 -13.094 1.00 93.19 319 ILE A CA 1
ATOM 2618 C C . ILE A 1 319 ? 16.338 -11.874 -11.685 1.00 93.19 319 ILE A C 1
ATOM 2620 O O . ILE A 1 319 ? 16.563 -12.957 -11.148 1.00 93.19 319 ILE A O 1
ATOM 2624 N N . LEU A 1 320 ? 16.583 -10.711 -11.092 1.00 93.69 320 LEU A N 1
ATOM 2625 C CA . LEU A 1 320 ? 17.247 -10.548 -9.808 1.00 93.69 320 LEU A CA 1
ATOM 2626 C C . LEU A 1 320 ? 16.217 -10.164 -8.742 1.00 93.69 320 LEU A C 1
ATOM 2628 O O . LEU A 1 320 ? 15.664 -9.062 -8.746 1.00 93.69 320 LEU A O 1
ATOM 2632 N N . GLY A 1 321 ? 15.981 -11.069 -7.799 1.00 94.38 321 GLY A N 1
ATOM 2633 C CA . GLY A 1 321 ? 15.246 -10.793 -6.574 1.00 94.38 321 GLY A CA 1
ATOM 2634 C C . GLY A 1 321 ? 16.144 -10.087 -5.567 1.00 94.38 321 GLY A C 1
ATOM 2635 O O . GLY A 1 321 ? 16.977 -10.731 -4.938 1.00 94.38 321 GLY A O 1
ATOM 2636 N N . LEU A 1 322 ? 16.003 -8.771 -5.425 1.00 93.62 322 LEU A N 1
ATOM 2637 C CA . LEU A 1 322 ? 16.816 -7.954 -4.528 1.00 93.62 322 LEU A CA 1
ATOM 2638 C C . LEU A 1 322 ? 16.470 -8.264 -3.067 1.00 93.62 322 LEU A C 1
ATOM 2640 O O . LEU A 1 322 ? 15.330 -8.071 -2.632 1.00 93.62 322 LEU A O 1
ATOM 2644 N N . GLU A 1 323 ? 17.456 -8.744 -2.308 1.00 91.25 323 GLU A N 1
ATOM 2645 C CA . GLU A 1 323 ? 17.221 -9.240 -0.955 1.00 91.25 323 GLU A CA 1
ATOM 2646 C C . GLU A 1 323 ? 16.906 -8.110 0.025 1.00 91.25 323 GLU A C 1
ATOM 2648 O O . GLU A 1 323 ? 17.602 -7.097 0.086 1.00 91.25 323 GLU A O 1
ATOM 2653 N N . ASN A 1 324 ? 15.903 -8.313 0.880 1.00 89.12 324 ASN A N 1
ATOM 2654 C CA . ASN A 1 324 ? 15.570 -7.372 1.953 1.00 89.12 324 ASN A CA 1
ATOM 2655 C C . ASN A 1 324 ? 15.335 -5.942 1.426 1.00 89.12 324 ASN A C 1
ATOM 2657 O O . ASN A 1 324 ? 15.851 -4.970 1.977 1.00 89.12 324 ASN A O 1
ATOM 2661 N N . GLY A 1 325 ? 14.566 -5.807 0.344 1.00 88.69 325 GLY A N 1
ATOM 2662 C CA . GLY A 1 325 ? 14.098 -4.517 -0.163 1.00 88.69 325 GLY A CA 1
ATOM 2663 C C . GLY A 1 325 ? 15.221 -3.546 -0.534 1.00 88.69 325 GLY A C 1
ATOM 2664 O O . GLY A 1 325 ? 16.238 -3.930 -1.105 1.00 88.69 325 GLY A O 1
ATOM 2665 N N . PHE A 1 326 ? 15.044 -2.262 -0.206 1.00 87.81 326 PHE A N 1
ATOM 2666 C CA . PHE A 1 326 ? 16.022 -1.211 -0.523 1.00 87.81 326 PHE A CA 1
ATOM 2667 C C . PHE A 1 326 ? 17.350 -1.344 0.239 1.00 87.81 326 PHE A C 1
ATOM 2669 O O . PHE A 1 326 ? 18.333 -0.734 -0.175 1.00 87.81 326 PHE A O 1
ATOM 2676 N N . SER A 1 327 ? 17.412 -2.151 1.306 1.00 85.38 327 SER A N 1
ATOM 2677 C CA . SER A 1 327 ? 18.661 -2.396 2.041 1.00 85.38 327 SER A CA 1
ATOM 2678 C C . SER A 1 327 ? 19.716 -3.098 1.180 1.00 85.38 327 SER A C 1
ATOM 2680 O O . SER A 1 327 ? 20.905 -2.875 1.384 1.00 85.38 327 SER A O 1
ATOM 2682 N N . SER A 1 328 ? 19.310 -3.887 0.176 1.00 84.00 328 SER A N 1
ATOM 2683 C CA . SER A 1 328 ? 20.242 -4.457 -0.816 1.00 84.00 328 SER A CA 1
ATOM 2684 C C . SER A 1 328 ? 20.984 -3.400 -1.637 1.00 84.00 328 SER A C 1
ATOM 2686 O O . SER A 1 328 ? 22.060 -3.678 -2.163 1.00 84.00 328 SER A O 1
ATOM 2688 N N . LEU A 1 329 ? 20.419 -2.195 -1.758 1.00 84.62 329 LEU A N 1
ATOM 2689 C CA . LEU A 1 329 ? 20.932 -1.108 -2.591 1.00 84.62 329 LEU A CA 1
ATOM 2690 C C . LEU A 1 329 ? 21.738 -0.078 -1.780 1.00 84.62 329 LEU A C 1
ATOM 2692 O O . LEU A 1 329 ? 22.101 0.973 -2.311 1.00 84.62 329 LEU A O 1
ATOM 2696 N N . GLU A 1 330 ? 22.026 -0.366 -0.508 1.00 79.00 330 GLU A N 1
ATOM 2697 C CA . GLU A 1 330 ? 22.771 0.519 0.387 1.00 79.00 330 GLU A CA 1
ATOM 2698 C C . GLU A 1 330 ? 24.251 0.676 -0.011 1.00 79.00 330 GLU A C 1
ATOM 2700 O O . GLU A 1 330 ? 24.893 -0.221 -0.563 1.00 79.00 330 GLU A O 1
ATOM 2705 N N . SER A 1 331 ? 24.808 1.856 0.271 1.00 65.06 331 SER A N 1
ATOM 2706 C CA . SER A 1 331 ? 26.194 2.206 -0.036 1.00 65.06 331 SER A CA 1
ATOM 2707 C C . SER A 1 331 ? 27.203 1.409 0.805 1.00 65.06 331 SER A C 1
ATOM 2709 O O . SER A 1 331 ? 27.130 1.407 2.027 1.00 65.06 331 SER A O 1
ATOM 2711 N N . GLY A 1 332 ? 28.193 0.788 0.150 1.00 63.22 332 GLY A N 1
ATOM 2712 C CA . GLY A 1 332 ? 29.364 0.164 0.792 1.00 63.22 332 GLY A CA 1
ATOM 2713 C C . GLY A 1 332 ? 29.560 -1.341 0.554 1.00 63.22 332 GLY A C 1
ATOM 2714 O O . GLY A 1 332 ? 30.642 -1.837 0.849 1.00 63.22 332 GLY A O 1
ATOM 2715 N N . GLY A 1 333 ? 28.581 -2.055 -0.022 1.00 66.25 333 GLY A N 1
ATOM 2716 C CA . GLY A 1 333 ? 28.682 -3.496 -0.336 1.00 66.25 333 GLY A CA 1
ATOM 2717 C C . GLY A 1 333 ? 28.212 -3.874 -1.749 1.00 66.25 333 GLY A C 1
ATOM 2718 O O . GLY A 1 333 ? 27.726 -3.011 -2.488 1.00 66.25 333 GLY A O 1
ATOM 2719 N N . GLN A 1 334 ? 28.369 -5.152 -2.122 1.00 76.56 334 GLN A N 1
ATOM 2720 C CA . GLN A 1 334 ? 27.759 -5.742 -3.327 1.00 76.56 334 GLN A CA 1
ATOM 2721 C C . GLN A 1 334 ? 26.238 -5.839 -3.161 1.00 76.56 334 GLN A C 1
ATOM 2723 O O . GLN A 1 334 ? 25.753 -6.074 -2.050 1.00 76.56 334 GLN A O 1
ATOM 2728 N N . ILE A 1 335 ? 25.489 -5.659 -4.255 1.00 82.44 335 ILE A N 1
ATOM 2729 C CA . ILE A 1 335 ? 24.034 -5.833 -4.231 1.00 82.44 335 ILE A CA 1
ATOM 2730 C C . ILE A 1 335 ? 23.739 -7.303 -3.948 1.00 82.44 335 ILE A C 1
ATOM 2732 O O . ILE A 1 335 ? 24.157 -8.185 -4.694 1.00 82.44 335 ILE A O 1
ATOM 2736 N N . LYS A 1 336 ? 23.016 -7.556 -2.857 1.00 87.31 336 LYS A N 1
ATOM 2737 C CA . LYS A 1 336 ? 22.554 -8.896 -2.502 1.00 87.31 336 LYS A CA 1
ATOM 2738 C C . LYS A 1 336 ? 21.278 -9.207 -3.269 1.00 87.31 336 LYS A C 1
ATOM 2740 O O . LYS A 1 336 ? 20.293 -8.473 -3.156 1.00 87.31 336 LYS A O 1
ATOM 2745 N N . TYR A 1 337 ? 21.302 -10.277 -4.046 1.00 90.50 337 TYR A N 1
ATOM 2746 C CA . TYR A 1 337 ? 20.162 -10.725 -4.829 1.00 90.50 337 TYR A CA 1
ATOM 2747 C C . TYR A 1 337 ? 20.121 -12.247 -4.912 1.00 90.50 337 TYR A C 1
ATOM 2749 O O . TYR A 1 337 ? 21.144 -12.913 -4.763 1.00 90.50 337 TYR A O 1
ATOM 2757 N N . LYS A 1 338 ? 18.939 -12.776 -5.222 1.00 90.38 338 LYS A N 1
ATOM 2758 C CA . LYS A 1 338 ? 18.730 -14.175 -5.596 1.00 90.38 338 LYS A CA 1
ATOM 2759 C C . LYS A 1 338 ? 18.212 -14.264 -7.032 1.00 90.38 338 LYS A C 1
ATOM 2761 O O . LYS A 1 338 ? 17.252 -13.556 -7.352 1.00 90.38 338 LYS A O 1
ATOM 2766 N N . PRO A 1 339 ? 18.809 -15.095 -7.902 1.00 91.00 339 PRO A N 1
ATOM 2767 C CA . PRO A 1 339 ? 18.257 -15.365 -9.225 1.00 91.00 339 PRO A CA 1
ATOM 2768 C C . PRO A 1 339 ? 16.870 -16.012 -9.120 1.00 91.00 339 PRO A C 1
ATOM 2770 O O . PRO A 1 339 ? 16.670 -16.929 -8.320 1.00 91.00 339 PRO A O 1
ATOM 2773 N N . LEU A 1 340 ? 15.917 -15.533 -9.919 1.00 91.06 340 LEU A N 1
ATOM 2774 C CA . LEU A 1 340 ? 14.539 -16.024 -9.939 1.00 91.06 340 LEU A CA 1
ATOM 2775 C C . LEU A 1 340 ? 14.238 -16.724 -11.267 1.00 91.06 340 LEU A C 1
ATOM 2777 O O . LEU A 1 340 ? 14.408 -16.127 -12.330 1.00 91.06 340 LEU A O 1
ATOM 2781 N N . TYR A 1 341 ? 13.713 -17.949 -11.199 1.00 88.56 341 TYR A N 1
ATOM 2782 C CA . TYR A 1 341 ? 13.273 -18.719 -12.363 1.00 88.56 341 TYR A CA 1
ATOM 2783 C C . TYR A 1 341 ? 11.861 -19.279 -12.153 1.00 88.56 341 TYR A C 1
ATOM 2785 O O . TYR A 1 341 ? 11.488 -19.621 -11.031 1.00 88.56 341 TYR A O 1
ATOM 2793 N N . PRO A 1 342 ? 11.050 -19.405 -13.217 1.00 83.75 342 PRO A N 1
ATOM 2794 C CA . PRO A 1 342 ? 9.697 -19.941 -13.085 1.00 83.75 342 PRO A CA 1
ATOM 2795 C C . PRO A 1 342 ? 9.667 -21.472 -12.934 1.00 83.75 342 PRO A C 1
ATOM 2797 O O . PRO A 1 342 ? 8.744 -22.011 -12.322 1.00 83.75 342 PRO A O 1
ATOM 2800 N N . THR A 1 343 ? 10.654 -22.186 -13.485 1.00 80.88 343 THR A N 1
ATOM 2801 C CA . THR A 1 343 ? 10.702 -23.657 -13.556 1.00 80.88 343 THR A CA 1
ATOM 2802 C C . THR A 1 343 ? 12.104 -24.199 -13.263 1.00 80.88 343 THR A C 1
ATOM 2804 O O . THR A 1 343 ? 13.093 -23.473 -13.338 1.00 80.88 343 THR A O 1
ATOM 2807 N N . GLU A 1 344 ? 12.180 -25.495 -12.946 1.00 71.69 344 GLU A N 1
ATOM 2808 C CA . GLU A 1 344 ? 13.423 -26.231 -12.647 1.00 71.69 344 GLU A CA 1
ATOM 2809 C C . GLU A 1 344 ? 14.349 -26.434 -13.851 1.00 71.69 344 GLU A C 1
ATOM 2811 O O . GLU A 1 344 ? 15.493 -26.839 -13.684 1.00 71.69 344 GLU A O 1
ATOM 2816 N N . GLU A 1 345 ? 13.886 -26.153 -15.068 1.00 66.19 345 GLU A N 1
ATOM 2817 C CA . GLU A 1 345 ? 14.652 -26.414 -16.293 1.00 66.19 345 GLU A CA 1
ATOM 2818 C C . GLU A 1 345 ? 15.958 -25.601 -16.370 1.00 66.19 345 GLU A C 1
ATOM 2820 O O . GLU A 1 345 ? 16.890 -26.017 -17.048 1.00 66.19 345 GLU A O 1
ATOM 2825 N N . ASN A 1 346 ? 16.052 -24.482 -15.640 1.00 59.81 346 ASN A N 1
ATOM 2826 C CA . ASN A 1 346 ? 17.228 -23.599 -15.609 1.00 59.81 346 ASN A CA 1
ATOM 2827 C C . ASN A 1 346 ? 17.837 -23.487 -14.201 1.00 59.81 346 ASN A C 1
ATOM 2829 O O . ASN A 1 346 ? 18.340 -22.430 -13.817 1.00 59.81 346 ASN A O 1
ATOM 2833 N N . ASN A 1 347 ? 17.716 -24.546 -13.397 1.00 55.28 347 ASN A N 1
ATOM 2834 C CA . ASN A 1 347 ? 18.084 -24.499 -11.988 1.00 55.28 347 ASN A CA 1
ATOM 2835 C C . ASN A 1 347 ? 19.606 -24.373 -11.805 1.00 55.28 347 ASN A C 1
ATOM 2837 O O . ASN A 1 347 ? 20.378 -25.220 -12.257 1.00 55.28 347 ASN A O 1
ATOM 2841 N N . HIS A 1 348 ? 20.021 -23.329 -11.094 1.00 62.19 348 HIS A N 1
ATOM 2842 C CA . HIS A 1 348 ? 21.337 -23.239 -10.467 1.00 62.19 348 HIS A CA 1
ATOM 2843 C C . HIS A 1 348 ? 21.167 -23.464 -8.959 1.00 62.19 348 HIS A C 1
ATOM 2845 O O . HIS A 1 348 ? 20.118 -23.111 -8.420 1.00 62.19 348 HIS A O 1
ATOM 2851 N N . ASP A 1 349 ? 22.187 -24.000 -8.280 1.00 57.12 349 ASP A N 1
ATOM 2852 C CA . ASP A 1 349 ? 22.109 -24.440 -6.871 1.00 57.12 349 ASP A CA 1
ATOM 2853 C C . ASP A 1 349 ? 21.594 -23.364 -5.882 1.00 57.12 349 ASP A C 1
ATOM 2855 O O . ASP A 1 349 ? 21.020 -23.710 -4.853 1.00 57.12 349 ASP A O 1
ATOM 2859 N N . ASP A 1 350 ? 21.701 -22.072 -6.225 1.00 68.88 350 ASP A N 1
ATOM 2860 C CA . ASP A 1 350 ? 21.258 -20.932 -5.399 1.00 68.88 350 ASP A CA 1
ATOM 2861 C C . ASP A 1 350 ? 19.980 -20.221 -5.904 1.00 68.88 350 ASP A C 1
ATOM 2863 O O . ASP A 1 350 ? 19.614 -19.144 -5.416 1.00 68.88 350 ASP A O 1
ATOM 2867 N N . SER A 1 351 ? 19.299 -20.770 -6.914 1.00 78.12 351 SER A N 1
ATOM 2868 C CA . SER A 1 351 ? 18.177 -20.099 -7.579 1.00 78.12 351 SER A CA 1
ATOM 2869 C C . SER A 1 351 ? 16.805 -20.437 -6.984 1.00 78.12 351 SER A C 1
ATOM 2871 O O . SER A 1 351 ? 16.572 -21.527 -6.467 1.00 78.12 351 SER A O 1
ATOM 2873 N N . ILE A 1 352 ? 15.871 -19.482 -7.041 1.00 82.06 352 ILE A N 1
ATOM 2874 C CA . ILE A 1 352 ? 14.508 -19.667 -6.529 1.00 82.06 352 ILE A CA 1
ATOM 2875 C C . ILE A 1 352 ? 13.563 -20.044 -7.665 1.00 82.06 352 ILE A C 1
ATOM 2877 O O . ILE A 1 352 ? 13.414 -19.286 -8.626 1.00 82.06 352 ILE A O 1
ATOM 2881 N N . ILE A 1 353 ? 12.836 -21.147 -7.478 1.00 84.88 353 ILE A N 1
ATOM 2882 C CA . ILE A 1 353 ? 11.746 -21.565 -8.363 1.00 84.88 353 ILE A CA 1
ATOM 2883 C C . ILE A 1 353 ? 10.437 -20.936 -7.882 1.00 84.88 353 ILE A C 1
ATOM 2885 O O . ILE A 1 353 ? 9.876 -21.344 -6.862 1.00 84.88 353 ILE A O 1
ATOM 2889 N N . THR A 1 354 ? 9.933 -19.945 -8.614 1.00 86.31 354 THR A N 1
ATOM 2890 C CA . THR A 1 354 ? 8.789 -19.135 -8.164 1.00 86.31 354 THR A CA 1
ATOM 2891 C C . THR A 1 354 ? 7.456 -19.880 -8.193 1.00 86.31 354 THR A C 1
ATOM 2893 O O . THR A 1 354 ? 6.599 -19.620 -7.354 1.00 86.31 354 THR A O 1
ATOM 2896 N N . SER A 1 355 ? 7.298 -20.867 -9.077 1.00 86.75 355 SER A N 1
ATOM 2897 C CA . SER A 1 355 ? 6.040 -21.610 -9.236 1.00 86.75 355 SER A CA 1
ATOM 2898 C C . SER A 1 355 ? 5.684 -22.501 -8.040 1.00 86.75 355 SER A C 1
ATOM 2900 O O . SER A 1 355 ? 4.511 -22.787 -7.801 1.00 86.75 355 SER A O 1
ATOM 2902 N N . LYS A 1 356 ? 6.683 -22.923 -7.254 1.00 87.81 356 LYS A N 1
ATOM 2903 C CA . LYS A 1 356 ? 6.483 -23.768 -6.065 1.00 87.81 356 LYS A CA 1
ATOM 2904 C C . LYS A 1 356 ? 5.959 -23.003 -4.852 1.00 87.81 356 LYS A C 1
ATOM 2906 O O . LYS A 1 356 ? 5.338 -23.595 -3.980 1.00 87.81 356 LYS A O 1
ATOM 2911 N N . ILE A 1 357 ? 6.198 -21.697 -4.813 1.00 87.44 357 ILE A N 1
ATOM 2912 C CA . ILE A 1 357 ? 5.986 -20.843 -3.634 1.00 87.44 357 ILE A CA 1
ATOM 2913 C C . ILE A 1 357 ? 4.804 -19.884 -3.805 1.00 87.44 357 ILE A C 1
ATOM 2915 O O . ILE A 1 357 ? 4.502 -19.102 -2.905 1.00 87.44 357 ILE A O 1
ATOM 2919 N N . THR A 1 358 ? 4.127 -19.920 -4.957 1.00 88.12 358 THR A N 1
ATOM 2920 C CA . THR A 1 358 ? 3.015 -19.025 -5.324 1.00 88.12 358 THR A CA 1
ATOM 2921 C C . THR A 1 358 ? 1.935 -18.963 -4.240 1.00 88.12 358 THR A C 1
ATOM 2923 O O . THR A 1 358 ? 1.387 -17.895 -3.969 1.00 88.12 358 THR A O 1
ATOM 2926 N N . ASN A 1 359 ? 1.671 -20.093 -3.577 1.00 89.62 359 ASN A N 1
ATOM 2927 C CA . ASN A 1 359 ? 0.620 -20.232 -2.565 1.00 89.62 359 ASN A CA 1
ATOM 2928 C C . ASN A 1 359 ? 1.129 -20.057 -1.123 1.00 89.62 359 ASN A C 1
ATOM 2930 O O . ASN A 1 359 ? 0.357 -20.207 -0.176 1.00 89.62 359 ASN A O 1
ATOM 2934 N N . GLU A 1 360 ? 2.413 -19.756 -0.935 1.00 91.50 360 GLU A N 1
ATOM 2935 C CA . GLU A 1 360 ? 3.003 -19.561 0.386 1.00 91.50 360 GLU A CA 1
ATOM 2936 C C . GLU A 1 360 ? 2.859 -18.109 0.859 1.00 91.50 360 GLU A C 1
ATOM 2938 O O . GLU A 1 360 ? 2.875 -17.159 0.069 1.00 91.50 360 GLU A O 1
ATOM 2943 N N . GLY A 1 361 ? 2.736 -17.931 2.177 1.00 90.06 361 GLY A N 1
ATOM 2944 C CA . GLY A 1 361 ? 2.772 -16.615 2.815 1.00 90.06 361 GLY A CA 1
ATOM 2945 C C . GLY A 1 361 ? 4.181 -16.007 2.841 1.00 90.06 361 GLY A C 1
ATOM 2946 O O . GLY A 1 361 ? 5.185 -16.673 2.596 1.00 90.06 361 GLY A O 1
ATOM 2947 N N . GLY A 1 362 ? 4.271 -14.720 3.181 1.00 90.44 362 GLY A N 1
ATOM 2948 C CA . GLY A 1 362 ? 5.554 -14.021 3.314 1.00 90.44 362 GLY A CA 1
ATOM 2949 C C . GLY A 1 362 ? 6.148 -13.532 1.986 1.00 90.44 362 GLY A C 1
ATOM 2950 O O . GLY A 1 362 ? 5.423 -13.220 1.047 1.00 90.44 362 GLY A O 1
ATOM 2951 N N . SER A 1 363 ? 7.475 -13.382 1.948 1.00 91.06 363 SER A N 1
ATOM 2952 C CA . SER A 1 363 ? 8.241 -12.920 0.779 1.00 91.06 363 SER A CA 1
ATOM 2953 C C . SER A 1 363 ? 9.531 -13.723 0.679 1.00 91.06 363 SER A C 1
ATOM 2955 O O . SER A 1 363 ? 10.367 -13.640 1.581 1.00 91.06 363 SER A O 1
ATOM 2957 N N . ILE A 1 364 ? 9.721 -14.465 -0.413 1.00 89.19 364 ILE A N 1
ATOM 2958 C CA . ILE A 1 364 ? 10.906 -15.322 -0.576 1.00 89.19 364 ILE A CA 1
ATOM 2959 C C . ILE A 1 364 ? 12.229 -14.550 -0.701 1.00 89.19 364 ILE A C 1
ATOM 2961 O O . ILE A 1 364 ? 13.292 -15.055 -0.339 1.00 89.19 364 ILE A O 1
ATOM 2965 N N . ILE A 1 365 ? 12.163 -13.302 -1.166 1.00 88.94 365 ILE A N 1
ATOM 2966 C CA . ILE A 1 365 ? 13.315 -12.392 -1.274 1.00 88.94 365 ILE A CA 1
ATOM 2967 C C . ILE A 1 365 ? 13.505 -11.536 -0.013 1.00 88.94 365 ILE A C 1
ATOM 2969 O O . ILE A 1 365 ? 14.328 -10.622 0.024 1.00 88.94 365 ILE A O 1
ATOM 2973 N N . GLY A 1 366 ? 12.741 -11.823 1.044 1.00 88.94 366 GLY A N 1
ATOM 2974 C CA . GLY A 1 366 ? 12.712 -11.016 2.255 1.00 88.94 366 GLY A CA 1
ATOM 2975 C C . GLY A 1 366 ? 12.031 -9.667 2.034 1.00 88.94 366 GLY A C 1
ATOM 2976 O O . GLY A 1 366 ? 11.477 -9.370 0.973 1.00 88.94 366 GLY A O 1
ATOM 2977 N N . THR A 1 367 ? 12.019 -8.849 3.077 1.00 87.69 367 THR A N 1
ATOM 2978 C CA . THR A 1 367 ? 11.519 -7.475 3.024 1.00 87.69 367 THR A CA 1
ATOM 2979 C C . THR A 1 367 ? 12.242 -6.654 4.075 1.00 87.69 367 THR A C 1
ATOM 2981 O O . THR A 1 367 ? 12.594 -7.170 5.136 1.00 87.69 367 THR A O 1
ATOM 2984 N N . SER A 1 368 ? 12.452 -5.372 3.805 1.00 84.00 368 SER A N 1
ATOM 2985 C CA . SER A 1 368 ? 12.960 -4.447 4.811 1.00 84.00 368 SER A CA 1
ATOM 2986 C C . SER A 1 368 ? 12.221 -3.121 4.763 1.00 84.00 368 SER A C 1
ATOM 2988 O O . SER A 1 368 ? 11.577 -2.754 3.774 1.00 84.00 368 SER A O 1
ATOM 2990 N N . ARG A 1 369 ? 12.329 -2.391 5.870 1.00 77.31 369 ARG A N 1
ATOM 2991 C CA . ARG A 1 369 ? 12.026 -0.966 5.918 1.00 77.31 369 ARG A CA 1
ATOM 2992 C C . ARG A 1 369 ? 13.344 -0.225 5.841 1.00 77.31 369 ARG A C 1
ATOM 2994 O O . ARG A 1 369 ? 14.228 -0.457 6.661 1.00 77.31 369 ARG A O 1
ATOM 3001 N N . TYR A 1 370 ? 13.476 0.659 4.863 1.00 75.69 370 TYR A N 1
ATOM 3002 C CA . TYR A 1 370 ? 14.731 1.353 4.632 1.00 75.69 370 TYR A CA 1
ATOM 3003 C C . TYR A 1 370 ? 14.641 2.808 5.083 1.00 75.69 370 TYR A C 1
ATOM 3005 O O . TYR A 1 370 ? 14.206 3.694 4.345 1.00 75.69 370 TYR A O 1
ATOM 3013 N N . GLN A 1 371 ? 15.068 3.035 6.326 1.00 65.69 371 GLN A N 1
ATOM 3014 C CA . GLN A 1 371 ? 14.973 4.317 7.024 1.00 65.69 371 GLN A CA 1
ATOM 3015 C C . GLN A 1 371 ? 15.548 5.519 6.246 1.00 65.69 371 GLN A C 1
ATOM 3017 O O . GLN A 1 371 ? 14.931 6.583 6.281 1.00 65.69 371 GLN A O 1
ATOM 3022 N N . PRO A 1 372 ? 16.666 5.408 5.494 1.00 68.06 372 PRO A N 1
ATOM 3023 C CA . PRO A 1 372 ? 17.215 6.546 4.748 1.00 68.06 372 PRO A CA 1
ATOM 3024 C C . PRO A 1 372 ? 16.312 7.089 3.630 1.00 68.06 372 PRO A C 1
ATOM 3026 O O . PRO A 1 372 ? 16.501 8.226 3.203 1.00 68.06 372 PRO A O 1
ATOM 3029 N N . LEU A 1 373 ? 15.340 6.301 3.154 1.00 70.31 373 LEU A N 1
ATOM 3030 C CA . LEU A 1 373 ? 14.311 6.748 2.205 1.00 70.31 373 LEU A CA 1
ATOM 3031 C C . LEU A 1 373 ? 13.029 7.227 2.897 1.00 70.31 373 LEU A C 1
ATOM 3033 O O . LEU A 1 373 ? 12.094 7.650 2.225 1.00 70.31 373 LEU A O 1
ATOM 3037 N N . VAL A 1 374 ? 12.977 7.165 4.224 1.00 61.62 374 VAL A N 1
ATOM 3038 C CA . VAL A 1 374 ? 11.865 7.629 5.066 1.00 61.62 374 VAL A CA 1
ATOM 3039 C C . VAL A 1 374 ? 12.237 8.916 5.813 1.00 61.62 374 VAL A C 1
ATOM 3041 O O . VAL A 1 374 ? 11.354 9.665 6.217 1.00 61.62 374 VAL A O 1
ATOM 3044 N N . ASP A 1 375 ? 13.536 9.186 5.958 1.00 62.31 375 ASP A N 1
ATOM 3045 C CA . ASP A 1 375 ? 14.092 10.335 6.672 1.00 62.31 375 ASP A CA 1
ATOM 3046 C C . ASP A 1 375 ? 13.568 11.677 6.119 1.00 62.31 375 ASP A C 1
ATOM 3048 O O . ASP A 1 375 ? 13.597 11.928 4.908 1.00 62.31 375 ASP A O 1
ATOM 3052 N N . GLU A 1 376 ? 13.111 12.546 7.025 1.00 55.25 376 GLU A N 1
ATOM 3053 C CA . GLU A 1 376 ? 12.666 13.914 6.726 1.00 55.25 376 GLU A CA 1
ATOM 3054 C C . GLU A 1 376 ? 13.834 14.789 6.254 1.00 55.25 376 GLU A C 1
ATOM 3056 O O . GLU A 1 376 ? 13.630 15.782 5.548 1.00 55.25 376 GLU A O 1
ATOM 3061 N N . ASN A 1 377 ? 15.077 14.404 6.577 1.00 60.25 377 ASN A N 1
ATOM 3062 C CA . ASN A 1 377 ? 16.260 15.070 6.059 1.00 60.25 377 ASN A CA 1
ATOM 3063 C C . ASN A 1 377 ? 16.413 14.817 4.552 1.00 60.25 377 ASN A C 1
ATOM 3065 O O . ASN A 1 377 ? 17.088 13.886 4.093 1.00 60.25 377 ASN A O 1
ATOM 3069 N N . THR A 1 378 ? 15.824 15.724 3.774 1.00 65.88 378 THR A N 1
ATOM 3070 C CA . THR A 1 378 ? 15.758 15.655 2.313 1.00 65.88 378 THR A CA 1
ATOM 3071 C C . THR A 1 378 ? 17.148 15.498 1.692 1.00 65.88 378 THR A C 1
ATOM 3073 O O . THR A 1 378 ? 17.307 14.773 0.716 1.00 65.88 378 THR A O 1
ATOM 3076 N N . ASN A 1 379 ? 18.194 16.095 2.272 1.00 72.00 379 ASN A N 1
ATOM 3077 C CA . ASN A 1 379 ? 19.551 16.006 1.724 1.00 72.00 379 ASN A CA 1
ATOM 3078 C C . ASN A 1 379 ? 20.131 14.588 1.798 1.00 72.00 379 ASN A C 1
ATOM 3080 O O . ASN A 1 379 ? 20.750 14.129 0.834 1.00 72.00 379 ASN A O 1
ATOM 3084 N N . LYS A 1 380 ? 19.918 13.885 2.917 1.00 74.88 380 LYS A N 1
ATOM 3085 C CA . LYS A 1 380 ? 20.374 12.499 3.084 1.00 74.88 380 LYS A CA 1
ATOM 3086 C C . LYS A 1 380 ? 19.608 11.575 2.142 1.00 74.88 380 LYS A C 1
ATOM 3088 O O . LYS A 1 380 ? 20.230 10.822 1.401 1.00 74.88 380 LYS A O 1
ATOM 3093 N N . ARG A 1 381 ? 18.283 11.730 2.082 1.00 78.44 381 ARG A N 1
ATOM 3094 C CA . ARG A 1 381 ? 17.403 11.001 1.160 1.00 78.44 381 ARG A CA 1
ATOM 3095 C C . ARG A 1 381 ? 17.823 11.162 -0.305 1.00 78.44 381 ARG A C 1
ATOM 3097 O O . ARG A 1 381 ? 17.970 10.170 -1.013 1.00 78.44 381 ARG A O 1
ATOM 3104 N N . ILE A 1 382 ? 18.091 12.391 -0.759 1.00 79.12 382 ILE A N 1
ATOM 3105 C CA . ILE A 1 382 ? 18.564 12.663 -2.130 1.00 79.12 382 ILE A CA 1
ATOM 3106 C C . ILE A 1 382 ? 19.899 11.973 -2.404 1.00 79.12 382 ILE A C 1
ATOM 3108 O O . ILE A 1 382 ? 20.095 11.433 -3.493 1.00 79.12 382 ILE A O 1
ATOM 3112 N N . ARG A 1 383 ? 20.841 12.027 -1.453 1.00 82.75 383 ARG A N 1
ATOM 3113 C CA . ARG A 1 383 ? 22.146 11.375 -1.606 1.00 82.75 383 ARG A CA 1
ATOM 3114 C C . ARG A 1 383 ? 21.972 9.868 -1.762 1.00 82.75 383 ARG A C 1
ATOM 3116 O O . ARG A 1 383 ? 22.508 9.303 -2.705 1.00 82.75 383 ARG A O 1
ATOM 3123 N N . THR A 1 384 ? 21.143 9.257 -0.926 1.00 85.62 384 THR A N 1
ATOM 3124 C CA . THR A 1 384 ? 20.830 7.832 -1.027 1.00 85.62 384 THR A CA 1
ATOM 3125 C C . THR A 1 384 ? 20.183 7.480 -2.367 1.00 85.62 384 THR A C 1
ATOM 3127 O O . THR A 1 384 ? 20.618 6.546 -3.029 1.00 85.62 384 THR A O 1
ATOM 3130 N N . LEU A 1 385 ? 19.204 8.261 -2.837 1.00 85.88 385 LEU A N 1
ATOM 3131 C CA . LEU A 1 385 ? 18.589 8.053 -4.154 1.00 85.88 385 LEU A CA 1
ATOM 3132 C C . LEU A 1 385 ? 19.607 8.169 -5.299 1.00 85.88 385 LEU A C 1
ATOM 3134 O O . LEU A 1 385 ? 19.557 7.391 -6.249 1.00 85.88 385 LEU A O 1
ATOM 3138 N N . LYS A 1 386 ? 20.547 9.121 -5.215 1.00 87.19 386 LYS A N 1
ATOM 3139 C CA . LYS A 1 386 ? 21.653 9.256 -6.178 1.00 87.19 386 LYS A CA 1
ATOM 3140 C C . LYS A 1 386 ? 22.528 8.007 -6.197 1.00 87.19 386 LYS A C 1
ATOM 3142 O O . LYS A 1 386 ? 22.806 7.495 -7.278 1.00 87.19 386 LYS A O 1
ATOM 3147 N N . ASP A 1 387 ? 22.923 7.529 -5.024 1.00 88.50 387 ASP A N 1
ATOM 3148 C CA . ASP A 1 387 ? 23.768 6.345 -4.884 1.00 88.50 387 ASP A CA 1
ATOM 3149 C C . ASP A 1 387 ? 23.061 5.097 -5.441 1.00 88.50 387 ASP A C 1
ATOM 3151 O O . ASP A 1 387 ? 23.668 4.326 -6.186 1.00 88.50 387 ASP A O 1
ATOM 3155 N N . ILE A 1 388 ? 21.758 4.945 -5.172 1.00 90.88 388 ILE A N 1
ATOM 3156 C CA . ILE A 1 388 ? 20.935 3.851 -5.706 1.00 90.88 388 ILE A CA 1
ATOM 3157 C C . ILE A 1 388 ? 20.903 3.883 -7.240 1.00 90.88 388 ILE A C 1
ATOM 3159 O O . ILE A 1 388 ? 21.154 2.860 -7.869 1.00 90.88 388 ILE A O 1
ATOM 3163 N N . VAL A 1 389 ? 20.645 5.038 -7.866 1.00 90.69 389 VAL A N 1
ATOM 3164 C CA . VAL A 1 389 ? 20.620 5.156 -9.340 1.00 90.69 389 VAL A CA 1
ATOM 3165 C C . VAL A 1 389 ? 21.964 4.756 -9.955 1.00 90.69 389 VAL A C 1
ATOM 3167 O O . VAL A 1 389 ? 21.997 4.026 -10.945 1.00 90.69 389 VAL A O 1
ATOM 3170 N N . VAL A 1 390 ? 23.076 5.191 -9.353 1.00 89.69 390 VAL A N 1
ATOM 3171 C CA . VAL A 1 390 ? 24.426 4.830 -9.815 1.00 89.69 390 VAL A CA 1
ATOM 3172 C C . VAL A 1 390 ? 24.658 3.320 -9.716 1.00 89.69 390 VAL A C 1
ATOM 3174 O O . VAL A 1 390 ? 25.206 2.730 -10.644 1.00 89.69 390 VAL A O 1
ATOM 3177 N N . ARG A 1 391 ? 24.204 2.683 -8.632 1.00 88.94 391 ARG A N 1
ATOM 3178 C CA . ARG A 1 391 ? 24.314 1.230 -8.427 1.00 88.94 391 ARG A CA 1
ATOM 3179 C C . ARG A 1 391 ? 23.464 0.431 -9.406 1.00 88.94 391 ARG A C 1
ATOM 3181 O O . ARG A 1 391 ? 23.968 -0.505 -10.012 1.00 88.94 391 ARG A O 1
ATOM 3188 N N . LEU A 1 392 ? 22.208 0.829 -9.611 1.00 91.00 392 LEU A N 1
ATOM 3189 C CA . LEU A 1 392 ? 21.319 0.184 -10.582 1.00 91.00 392 LEU A CA 1
ATOM 3190 C C . LEU A 1 392 ? 21.920 0.221 -11.991 1.00 91.00 392 LEU A C 1
ATOM 3192 O O . LEU A 1 392 ? 21.842 -0.766 -12.719 1.00 91.00 392 LEU A O 1
ATOM 3196 N N . ARG A 1 393 ? 22.576 1.331 -12.353 1.00 88.88 393 ARG A N 1
ATOM 3197 C CA . ARG A 1 393 ? 23.325 1.431 -13.607 1.00 88.88 393 ARG A CA 1
ATOM 3198 C C . ARG A 1 393 ? 24.560 0.535 -13.628 1.00 88.88 393 ARG A C 1
ATOM 3200 O O . ARG A 1 393 ? 24.782 -0.124 -14.636 1.00 88.88 393 ARG A O 1
ATOM 3207 N N . ALA A 1 394 ? 25.354 0.519 -12.557 1.00 88.06 394 ALA A N 1
ATOM 3208 C CA . ALA A 1 394 ? 26.553 -0.317 -12.465 1.00 88.06 394 ALA A CA 1
ATOM 3209 C C . ALA A 1 394 ? 26.221 -1.811 -12.606 1.00 88.06 394 ALA A C 1
ATOM 3211 O O . ALA A 1 394 ? 26.937 -2.534 -13.289 1.00 88.06 394 ALA A O 1
ATOM 3212 N N . GLU A 1 395 ? 25.092 -2.245 -12.043 1.00 87.88 395 GLU A N 1
ATOM 3213 C CA . GLU A 1 395 ? 24.570 -3.600 -12.226 1.00 87.88 395 GLU A CA 1
ATOM 3214 C C . GLU A 1 395 ? 23.837 -3.802 -13.554 1.00 87.88 395 GLU A C 1
ATOM 3216 O O . GLU A 1 395 ? 23.430 -4.917 -13.848 1.00 87.88 395 GLU A O 1
ATOM 3221 N N . GLY A 1 396 ? 23.625 -2.770 -14.371 1.00 88.19 396 GLY A N 1
ATOM 3222 C CA . GLY A 1 396 ? 22.915 -2.893 -15.645 1.00 88.19 396 GLY A CA 1
ATOM 3223 C C . GLY A 1 396 ? 21.419 -3.210 -15.519 1.00 88.19 396 GLY A C 1
ATOM 3224 O O . GLY A 1 396 ? 20.819 -3.679 -16.487 1.00 88.19 396 GLY A O 1
ATOM 3225 N N . ILE A 1 397 ? 20.798 -2.944 -14.363 1.00 91.25 397 ILE A N 1
ATOM 3226 C CA . ILE A 1 397 ? 19.354 -3.124 -14.159 1.00 91.25 397 ILE A CA 1
ATOM 3227 C C . ILE A 1 397 ? 18.601 -2.091 -15.003 1.00 91.25 397 ILE A C 1
ATOM 3229 O O . ILE A 1 397 ? 18.868 -0.890 -14.919 1.00 91.25 397 ILE A O 1
ATOM 3233 N N . ARG A 1 398 ? 17.658 -2.564 -15.825 1.00 90.12 398 ARG A N 1
ATOM 3234 C CA . ARG A 1 398 ? 16.870 -1.725 -16.750 1.00 90.12 398 ARG A CA 1
ATOM 3235 C C . ARG A 1 398 ? 15.413 -1.577 -16.339 1.00 90.12 398 ARG A C 1
ATOM 3237 O O . ARG A 1 398 ? 14.827 -0.521 -16.556 1.00 90.12 398 ARG A O 1
ATOM 3244 N N . ILE A 1 399 ? 14.836 -2.613 -15.738 1.00 94.06 399 ILE A N 1
ATOM 3245 C CA . ILE A 1 399 ? 13.487 -2.567 -15.171 1.00 94.06 399 ILE A CA 1
ATOM 3246 C C . ILE A 1 399 ? 13.582 -2.875 -13.686 1.00 94.06 399 ILE A C 1
ATOM 3248 O O . ILE A 1 399 ? 14.217 -3.854 -13.297 1.00 94.06 399 ILE A O 1
ATOM 3252 N N . LEU A 1 400 ? 12.953 -2.035 -12.870 1.00 96.44 400 LEU A N 1
ATOM 3253 C CA . LEU A 1 400 ? 12.858 -2.216 -11.432 1.00 96.44 400 LEU A CA 1
ATOM 3254 C C . LEU A 1 400 ? 11.390 -2.253 -11.006 1.00 96.44 400 LEU A C 1
ATOM 3256 O O . LEU A 1 400 ? 10.680 -1.250 -11.102 1.00 96.44 400 LEU A O 1
ATOM 3260 N N . TYR A 1 401 ? 10.965 -3.400 -10.487 1.00 97.75 401 TYR A N 1
ATOM 3261 C CA . TYR A 1 401 ? 9.660 -3.582 -9.863 1.00 97.75 401 TYR A CA 1
ATOM 3262 C C . TYR A 1 401 ? 9.766 -3.317 -8.364 1.00 97.75 401 TYR A C 1
ATOM 3264 O O . TYR A 1 401 ? 10.500 -4.003 -7.651 1.00 97.75 401 TYR A O 1
ATOM 3272 N N . ILE A 1 402 ? 9.025 -2.319 -7.888 1.00 96.56 402 ILE A N 1
ATOM 3273 C CA . ILE A 1 402 ? 8.970 -1.931 -6.478 1.00 96.56 402 ILE A CA 1
ATOM 3274 C C . ILE A 1 402 ? 7.623 -2.369 -5.913 1.00 96.56 402 ILE A C 1
ATOM 3276 O O . ILE A 1 402 ? 6.591 -1.755 -6.185 1.00 96.56 402 ILE A O 1
ATOM 3280 N N . ILE A 1 403 ? 7.641 -3.426 -5.104 1.00 96.31 403 ILE A N 1
ATOM 3281 C CA . ILE A 1 403 ? 6.457 -3.990 -4.454 1.00 96.31 403 ILE A CA 1
ATOM 3282 C C . ILE A 1 403 ? 6.389 -3.446 -3.027 1.00 96.31 403 ILE A C 1
ATOM 3284 O O . ILE A 1 403 ? 7.214 -3.791 -2.178 1.00 96.31 403 ILE A O 1
ATOM 3288 N N . GLY A 1 404 ? 5.412 -2.596 -2.719 1.00 92.81 404 GLY A N 1
ATOM 3289 C CA . GLY A 1 404 ? 5.391 -1.942 -1.410 1.00 92.81 404 GLY A CA 1
ATOM 3290 C C . GLY A 1 404 ? 4.177 -1.071 -1.132 1.00 92.81 404 GLY A C 1
ATOM 3291 O O . GLY A 1 404 ? 3.299 -0.913 -1.972 1.00 92.81 404 GLY A O 1
ATOM 3292 N N . GLY A 1 405 ? 4.138 -0.520 0.081 1.00 90.31 405 GLY A N 1
ATOM 3293 C CA . GLY A 1 405 ? 3.107 0.432 0.499 1.00 90.31 405 GLY A CA 1
ATOM 3294 C C . GLY A 1 405 ? 3.367 1.846 -0.031 1.00 90.31 405 GLY A C 1
ATOM 3295 O O . GLY A 1 405 ? 4.230 2.058 -0.885 1.00 90.31 405 GLY A O 1
ATOM 3296 N N . GLU A 1 406 ? 2.694 2.842 0.543 1.00 85.06 406 GLU A N 1
ATOM 3297 C CA . GLU A 1 406 ? 2.838 4.252 0.151 1.00 85.06 406 GLU A CA 1
ATOM 3298 C C . GLU A 1 406 ? 4.287 4.745 0.126 1.00 85.06 406 GLU A C 1
ATOM 3300 O O . GLU A 1 406 ? 4.722 5.314 -0.874 1.00 85.06 406 GLU A O 1
ATOM 3305 N N . GLY A 1 407 ? 5.058 4.511 1.196 1.00 84.88 407 GLY A N 1
ATOM 3306 C CA . GLY A 1 407 ? 6.454 4.958 1.256 1.00 84.88 407 GLY A CA 1
ATOM 3307 C C . GLY A 1 407 ? 7.293 4.400 0.100 1.00 84.88 407 GLY A C 1
ATOM 3308 O O . GLY A 1 407 ? 8.201 5.063 -0.399 1.00 84.88 407 GLY A O 1
ATOM 3309 N N . SER A 1 408 ? 6.929 3.214 -0.398 1.00 90.12 408 SER A N 1
ATOM 3310 C CA . SER A 1 408 ? 7.575 2.591 -1.556 1.00 90.12 408 SER A CA 1
ATOM 3311 C C . SER A 1 408 ? 7.100 3.193 -2.880 1.00 90.12 408 SER A C 1
ATOM 3313 O O . SER A 1 408 ? 7.926 3.377 -3.766 1.00 90.12 408 SER A O 1
ATOM 3315 N N . MET A 1 409 ? 5.824 3.575 -3.009 1.00 91.56 409 MET A N 1
ATOM 3316 C CA . MET A 1 409 ? 5.325 4.320 -4.178 1.00 91.56 409 MET A CA 1
ATOM 3317 C C . MET A 1 409 ? 5.950 5.721 -4.264 1.00 91.56 409 MET A C 1
ATOM 3319 O O . MET A 1 409 ? 6.365 6.155 -5.339 1.00 91.56 409 MET A O 1
ATOM 3323 N N . LYS A 1 410 ? 6.123 6.397 -3.120 1.00 88.75 410 LYS A N 1
ATOM 3324 C CA . LYS A 1 410 ? 6.877 7.657 -3.016 1.00 88.75 410 LYS A CA 1
ATOM 3325 C C . LYS A 1 410 ? 8.332 7.466 -3.445 1.00 88.75 410 LYS A C 1
ATOM 3327 O O . LYS A 1 410 ? 8.833 8.231 -4.264 1.00 88.75 410 LYS A O 1
ATOM 3332 N N . ALA A 1 411 ? 8.998 6.423 -2.944 1.00 89.50 411 ALA A N 1
ATOM 3333 C CA . ALA A 1 411 ? 10.361 6.089 -3.355 1.00 89.50 411 ALA A CA 1
ATOM 3334 C C . ALA A 1 411 ? 10.454 5.764 -4.856 1.00 89.50 411 ALA A C 1
ATOM 3336 O O . ALA A 1 411 ? 11.399 6.205 -5.505 1.00 89.50 411 ALA A O 1
ATOM 3337 N N . ALA A 1 412 ? 9.468 5.060 -5.421 1.00 92.50 412 ALA A N 1
ATOM 3338 C CA . ALA A 1 412 ? 9.400 4.751 -6.846 1.00 92.50 412 ALA A CA 1
ATOM 3339 C C . ALA A 1 412 ? 9.336 6.022 -7.706 1.00 92.50 412 ALA A C 1
ATOM 3341 O O . ALA A 1 412 ? 10.096 6.147 -8.667 1.00 92.50 412 ALA A O 1
ATOM 3342 N N . LEU A 1 413 ? 8.500 6.997 -7.323 1.00 91.50 413 LEU A N 1
ATOM 3343 C CA . LEU A 1 413 ? 8.402 8.284 -8.017 1.00 91.50 413 LEU A CA 1
ATOM 3344 C C . LEU A 1 413 ? 9.722 9.060 -7.957 1.00 91.50 413 LEU A C 1
ATOM 3346 O O . LEU A 1 413 ? 10.231 9.508 -8.988 1.00 91.50 413 LEU A O 1
ATOM 3350 N N . SER A 1 414 ? 10.293 9.195 -6.756 1.00 89.75 414 SER A N 1
ATOM 3351 C CA . SER A 1 414 ? 11.563 9.897 -6.551 1.00 89.75 414 SER A CA 1
ATOM 3352 C C . SER A 1 414 ? 12.705 9.236 -7.327 1.00 89.75 414 SER A C 1
ATOM 3354 O O . SER A 1 414 ? 13.526 9.926 -7.933 1.00 89.75 414 SER A O 1
ATOM 3356 N N . LEU A 1 415 ? 12.752 7.900 -7.346 1.00 91.62 415 LEU A N 1
ATOM 3357 C CA . LEU A 1 415 ? 13.770 7.136 -8.061 1.00 91.62 415 LEU A CA 1
ATOM 3358 C C . LEU A 1 415 ? 13.628 7.285 -9.578 1.00 91.62 415 LEU A C 1
ATOM 3360 O O . LEU A 1 415 ? 14.631 7.521 -10.249 1.00 91.62 415 LEU A O 1
ATOM 3364 N N . GLN A 1 416 ? 12.404 7.217 -10.113 1.00 91.75 416 GLN A N 1
ATOM 3365 C CA . GLN A 1 416 ? 12.150 7.425 -11.539 1.00 91.75 416 GLN A CA 1
ATOM 3366 C C . GLN A 1 416 ? 12.593 8.824 -11.981 1.00 91.75 416 GLN A C 1
ATOM 3368 O O . GLN A 1 416 ? 13.378 8.946 -12.922 1.00 91.75 416 GLN A O 1
ATOM 3373 N N . LYS A 1 417 ? 12.154 9.874 -11.270 1.00 87.81 417 LYS A N 1
ATOM 3374 C CA . LYS A 1 417 ? 12.551 11.264 -11.561 1.00 87.81 417 LYS A CA 1
ATOM 3375 C C . LYS A 1 417 ? 14.066 11.435 -11.487 1.00 87.81 417 LYS A C 1
ATOM 3377 O O . LYS A 1 417 ? 14.665 12.114 -12.321 1.00 87.81 417 LYS A O 1
ATOM 3382 N N . ARG A 1 418 ? 14.712 10.805 -10.502 1.00 87.69 418 ARG A N 1
ATOM 3383 C CA . ARG A 1 418 ? 16.162 10.910 -10.336 1.00 87.69 418 ARG A CA 1
ATOM 3384 C C . ARG A 1 418 ? 16.934 10.163 -11.420 1.00 87.69 418 ARG A C 1
ATOM 3386 O O . ARG A 1 418 ? 17.980 10.652 -11.840 1.00 87.69 418 ARG A O 1
ATOM 3393 N N . ALA A 1 419 ? 16.430 9.024 -11.881 1.00 88.62 419 ALA A N 1
ATOM 3394 C CA . ALA A 1 419 ? 17.010 8.300 -13.003 1.00 88.62 419 ALA A CA 1
ATOM 3395 C C . ALA A 1 419 ? 16.904 9.107 -14.307 1.00 88.62 419 ALA A C 1
ATOM 3397 O O . ALA A 1 419 ? 17.905 9.235 -15.006 1.00 88.62 419 ALA A O 1
ATOM 3398 N N . GLU A 1 420 ? 15.750 9.730 -14.588 1.00 87.44 420 GLU A N 1
ATOM 3399 C CA . GLU A 1 420 ? 15.579 10.636 -15.740 1.00 87.44 420 GLU A CA 1
ATOM 3400 C C . GLU A 1 420 ? 16.577 11.805 -15.698 1.00 87.44 420 GLU A C 1
ATOM 3402 O O . GLU A 1 420 ? 17.256 12.095 -16.686 1.00 87.44 420 GLU A O 1
ATOM 3407 N N . GLN A 1 421 ? 16.713 12.452 -14.535 1.00 84.31 421 GLN A N 1
ATOM 3408 C CA . GLN A 1 421 ? 17.688 13.526 -14.341 1.00 84.31 421 GLN A CA 1
ATOM 3409 C C . GLN A 1 421 ? 19.120 13.033 -14.543 1.00 84.31 421 GLN A C 1
ATOM 3411 O O . GLN A 1 421 ? 19.893 13.682 -15.229 1.00 84.31 421 GLN A O 1
ATOM 3416 N N . TYR A 1 422 ? 19.482 11.880 -13.977 1.00 85.12 422 TYR A N 1
ATOM 3417 C CA . TYR A 1 422 ? 20.831 11.334 -14.099 1.00 85.12 422 TYR A CA 1
ATOM 3418 C C . TYR A 1 422 ? 21.206 11.042 -15.559 1.00 85.12 422 TYR A C 1
ATOM 3420 O O . TYR A 1 422 ? 22.314 11.375 -15.977 1.00 85.12 422 TYR A O 1
ATOM 3428 N N . VAL A 1 423 ? 20.279 10.468 -16.331 1.00 83.94 423 VAL A N 1
ATOM 3429 C CA . VAL A 1 423 ? 20.439 10.228 -17.774 1.00 83.94 423 VAL A CA 1
ATOM 3430 C C . VAL A 1 423 ? 20.635 11.543 -18.532 1.00 83.94 423 VAL A C 1
ATOM 3432 O O . VAL A 1 423 ? 21.566 11.656 -19.328 1.00 83.94 423 VAL A O 1
ATOM 3435 N N . THR A 1 424 ? 19.828 12.560 -18.215 1.00 82.12 424 THR A N 1
ATOM 3436 C CA . THR A 1 424 ? 19.901 13.891 -18.842 1.00 82.12 424 THR A CA 1
ATOM 3437 C C . THR A 1 424 ? 21.207 14.620 -18.499 1.00 82.12 424 THR A C 1
ATOM 3439 O O . THR A 1 424 ? 21.910 15.084 -19.395 1.00 82.12 424 THR A O 1
ATOM 3442 N N . ASP A 1 425 ? 21.573 14.678 -17.215 1.00 81.56 425 ASP A N 1
ATOM 3443 C CA . ASP A 1 425 ? 22.759 15.376 -16.697 1.00 81.56 425 ASP A CA 1
ATOM 3444 C C . ASP A 1 425 ? 24.063 14.784 -17.256 1.00 81.56 425 ASP A C 1
ATOM 3446 O O . ASP A 1 425 ? 25.036 15.497 -17.503 1.00 81.56 425 ASP A O 1
ATOM 3450 N N . LYS A 1 426 ? 24.104 13.455 -17.418 1.00 81.50 426 LYS A N 1
ATOM 3451 C CA . LYS A 1 426 ? 25.285 12.715 -17.883 1.00 81.50 426 LYS A CA 1
ATOM 3452 C C . LYS A 1 426 ? 25.272 12.415 -19.383 1.00 81.50 426 LYS A C 1
ATOM 3454 O O . LYS A 1 426 ? 26.246 11.826 -19.843 1.00 81.50 426 LYS A O 1
ATOM 3459 N N . LYS A 1 427 ? 24.223 12.818 -20.115 1.00 81.06 427 LYS A N 1
ATOM 3460 C CA . LYS A 1 427 ? 24.026 12.550 -21.553 1.00 81.06 427 LYS A CA 1
ATOM 3461 C C . LYS A 1 427 ? 24.256 11.071 -21.897 1.00 81.06 427 LYS A C 1
ATOM 3463 O O . LYS A 1 427 ? 25.131 10.732 -22.687 1.00 81.06 427 LYS A O 1
ATOM 3468 N N . ILE A 1 428 ? 23.538 10.189 -21.203 1.00 78.06 428 ILE A N 1
ATOM 3469 C CA . ILE A 1 428 ? 23.672 8.736 -21.363 1.00 78.06 428 ILE A CA 1
ATOM 3470 C C . ILE A 1 428 ? 22.617 8.246 -22.349 1.00 78.06 428 ILE A C 1
ATOM 3472 O O . ILE A 1 428 ? 21.437 8.264 -22.027 1.00 78.06 428 ILE A O 1
ATOM 3476 N N . ASP A 1 429 ? 23.035 7.730 -23.499 1.00 73.75 429 ASP A N 1
ATOM 3477 C CA . ASP A 1 429 ? 22.085 7.235 -24.505 1.00 73.75 429 ASP A CA 1
ATOM 3478 C C . ASP A 1 429 ? 21.800 5.721 -24.378 1.00 73.75 429 ASP A C 1
ATOM 3480 O O . ASP A 1 429 ? 20.818 5.215 -24.920 1.00 73.75 429 ASP A O 1
ATOM 3484 N N . ASP A 1 430 ? 22.636 4.969 -23.646 1.00 75.88 430 ASP A N 1
ATOM 3485 C CA . ASP A 1 430 ? 22.616 3.494 -23.641 1.00 75.88 430 ASP A CA 1
ATOM 3486 C C . ASP A 1 430 ? 21.888 2.843 -22.449 1.00 75.88 430 ASP A C 1
ATOM 3488 O O . ASP A 1 430 ? 21.632 1.632 -22.446 1.00 75.88 430 ASP A O 1
ATOM 3492 N N . TRP A 1 431 ? 21.502 3.630 -21.444 1.00 83.25 431 TRP A N 1
ATOM 3493 C CA . TRP A 1 431 ? 20.917 3.133 -20.205 1.00 83.25 431 TRP A CA 1
ATOM 3494 C C . TRP A 1 431 ? 19.692 3.943 -19.816 1.00 83.25 431 TRP A C 1
ATOM 3496 O O . TRP A 1 431 ? 19.720 5.164 -19.749 1.00 83.25 431 TRP A O 1
ATOM 3506 N N . ASP A 1 432 ? 18.620 3.219 -19.526 1.00 82.44 432 ASP A N 1
ATOM 3507 C CA . ASP A 1 432 ? 17.362 3.770 -19.070 1.00 82.44 432 ASP A CA 1
ATOM 3508 C C . ASP A 1 432 ? 16.813 2.868 -17.977 1.00 82.44 432 ASP A C 1
ATOM 3510 O O . ASP A 1 432 ? 16.803 1.645 -18.132 1.00 82.44 432 ASP A O 1
ATOM 3514 N N . LEU A 1 433 ? 16.315 3.489 -16.911 1.00 90.25 433 LEU A N 1
ATOM 3515 C CA . LEU A 1 433 ? 15.599 2.798 -15.851 1.00 90.25 433 LEU A CA 1
ATOM 3516 C C . LEU A 1 433 ? 14.092 2.994 -16.025 1.00 90.25 433 LEU A C 1
ATOM 3518 O O . LEU A 1 433 ? 13.604 4.127 -16.115 1.00 90.25 433 LEU A O 1
ATOM 3522 N N . ILE A 1 434 ? 13.373 1.878 -16.051 1.00 93.19 434 ILE A N 1
ATOM 3523 C CA . ILE A 1 434 ? 11.918 1.812 -15.968 1.00 93.19 434 ILE A CA 1
ATOM 3524 C C . ILE A 1 434 ? 11.571 1.368 -14.555 1.00 93.19 434 ILE A C 1
ATOM 3526 O O . ILE A 1 434 ? 11.837 0.230 -14.171 1.00 93.19 434 ILE A O 1
ATOM 3530 N N . VAL A 1 435 ? 10.987 2.269 -13.777 1.00 95.56 435 VAL A N 1
ATOM 3531 C CA . VAL A 1 435 ? 10.473 1.959 -12.447 1.00 95.56 435 VAL A CA 1
ATOM 3532 C C . VAL A 1 435 ? 8.976 1.697 -12.547 1.00 95.56 435 VAL A C 1
ATOM 3534 O O . VAL A 1 435 ? 8.228 2.526 -13.075 1.00 95.56 435 VAL A O 1
ATOM 3537 N N . VAL A 1 436 ? 8.548 0.552 -12.016 1.00 97.25 436 VAL A N 1
ATOM 3538 C CA . VAL A 1 436 ? 7.140 0.156 -11.920 1.00 97.25 436 VAL A CA 1
ATOM 3539 C C . VAL A 1 436 ? 6.780 -0.059 -10.457 1.00 97.25 436 VAL A C 1
ATOM 3541 O O . VAL A 1 436 ? 7.395 -0.875 -9.768 1.00 97.25 436 VAL A O 1
ATOM 3544 N N . GLY A 1 437 ? 5.780 0.675 -9.977 1.00 96.81 437 GLY A N 1
ATOM 3545 C CA . GLY A 1 437 ? 5.209 0.486 -8.648 1.00 96.81 437 GLY A CA 1
ATOM 3546 C C . GLY A 1 437 ? 4.129 -0.594 -8.658 1.00 96.81 437 GLY A C 1
ATOM 3547 O O . GLY A 1 437 ? 3.276 -0.618 -9.545 1.00 96.81 437 GLY A O 1
ATOM 3548 N N . ILE A 1 438 ? 4.136 -1.478 -7.662 1.00 96.94 438 ILE A N 1
ATOM 3549 C CA . ILE A 1 438 ? 3.053 -2.439 -7.437 1.00 96.94 438 ILE A CA 1
ATOM 3550 C C . ILE A 1 438 ? 2.533 -2.280 -5.999 1.00 96.94 438 ILE A C 1
ATOM 3552 O O . ILE A 1 438 ? 3.307 -2.465 -5.050 1.00 96.94 438 ILE A O 1
ATOM 3556 N N . PRO A 1 439 ? 1.249 -1.916 -5.815 1.00 94.75 439 PRO A N 1
ATOM 3557 C CA . PRO A 1 439 ? 0.711 -1.536 -4.515 1.00 94.75 439 PRO A CA 1
ATOM 3558 C C . PRO A 1 439 ? 0.539 -2.756 -3.608 1.00 94.75 439 PRO A C 1
ATOM 3560 O O . PRO A 1 439 ? -0.308 -3.611 -3.853 1.00 94.75 439 PRO A O 1
ATOM 3563 N N . LYS A 1 440 ? 1.319 -2.810 -2.526 1.00 92.50 440 LYS A N 1
ATOM 3564 C CA . LYS A 1 440 ? 1.274 -3.852 -1.492 1.00 92.50 440 LYS A CA 1
ATOM 3565 C C . LYS A 1 440 ? 0.904 -3.253 -0.139 1.00 92.50 440 LYS A C 1
ATOM 3567 O O . LYS A 1 440 ? 1.758 -2.681 0.546 1.00 92.50 440 LYS A O 1
ATOM 3572 N N . THR A 1 441 ? -0.328 -3.493 0.290 1.00 90.38 441 THR A N 1
ATOM 3573 C CA . THR A 1 441 ? -0.829 -3.157 1.630 1.00 90.38 441 THR A CA 1
ATOM 3574 C C . THR A 1 441 ? -1.995 -4.079 1.988 1.00 90.38 441 THR A C 1
ATOM 3576 O O . THR A 1 441 ? -2.811 -4.404 1.127 1.00 90.38 441 THR A O 1
ATOM 3579 N N . MET A 1 442 ? -2.083 -4.494 3.253 1.00 90.62 442 MET A N 1
ATOM 3580 C CA . MET A 1 442 ? -3.273 -5.179 3.777 1.00 90.62 442 MET A CA 1
ATOM 3581 C C . MET A 1 442 ? -4.314 -4.187 4.301 1.00 90.62 442 MET A C 1
ATOM 3583 O O . MET A 1 442 ? -5.409 -4.610 4.634 1.00 90.62 442 MET A O 1
ATOM 3587 N N . ASP A 1 443 ? -3.992 -2.893 4.384 1.00 90.81 443 ASP A N 1
ATOM 3588 C CA . ASP A 1 443 ? -4.890 -1.863 4.919 1.00 90.81 443 ASP A CA 1
ATOM 3589 C C . ASP A 1 443 ? -5.822 -1.292 3.829 1.00 90.81 443 ASP A C 1
ATOM 3591 O O . ASP A 1 443 ? -6.750 -0.553 4.143 1.00 90.81 443 ASP A O 1
ATOM 3595 N N . ASN A 1 444 ? -5.596 -1.628 2.548 1.00 92.56 444 ASN A N 1
ATOM 3596 C CA . ASN A 1 444 ? -6.301 -1.077 1.378 1.00 92.56 444 ASN A CA 1
ATOM 3597 C C . ASN A 1 444 ? -6.339 0.467 1.357 1.00 92.56 444 ASN A C 1
ATOM 3599 O O . ASN A 1 444 ? -7.359 1.079 1.047 1.00 92.56 444 ASN A O 1
ATOM 3603 N N . ASP A 1 445 ? -5.221 1.096 1.727 1.00 90.44 445 ASP A N 1
ATOM 3604 C CA . ASP A 1 445 ? -5.088 2.536 1.977 1.00 90.44 445 ASP A CA 1
ATOM 3605 C C . ASP A 1 445 ? -4.358 3.314 0.865 1.00 90.44 445 ASP A C 1
ATOM 3607 O O . ASP A 1 445 ? -4.162 4.526 0.972 1.00 90.44 445 ASP A O 1
ATOM 3611 N N . ILE A 1 446 ? -3.983 2.642 -0.227 1.00 91.50 446 ILE A N 1
ATOM 3612 C CA . ILE A 1 446 ? -3.340 3.265 -1.391 1.00 91.50 446 ILE A CA 1
ATOM 3613 C C . ILE A 1 446 ? -4.413 3.817 -2.338 1.00 91.50 446 ILE A C 1
ATOM 3615 O O . ILE A 1 446 ? -5.358 3.112 -2.692 1.00 91.50 446 ILE A O 1
ATOM 3619 N N . LEU A 1 447 ? -4.244 5.073 -2.764 1.00 92.00 447 LEU A N 1
ATOM 3620 C CA . LEU A 1 447 ? -5.124 5.718 -3.740 1.00 92.00 447 LEU A CA 1
ATOM 3621 C C . LEU A 1 447 ? -5.067 5.033 -5.108 1.00 92.00 447 LEU A C 1
ATOM 3623 O O . LEU A 1 447 ? -4.022 4.533 -5.523 1.00 92.00 447 LEU A O 1
ATOM 3627 N N . TRP A 1 448 ? -6.173 5.107 -5.846 1.00 92.94 448 TRP A N 1
ATOM 3628 C CA . TRP A 1 448 ? -6.328 4.570 -7.203 1.00 92.94 448 TRP A CA 1
ATOM 3629 C C . TRP A 1 448 ? -6.216 3.054 -7.274 1.00 92.94 448 TRP A C 1
ATOM 3631 O O . TRP A 1 448 ? -5.908 2.491 -8.325 1.00 92.94 448 TRP A O 1
ATOM 3641 N N . VAL A 1 449 ? -6.494 2.385 -6.159 1.00 92.19 449 VAL A N 1
ATOM 3642 C CA . VAL A 1 449 ? -6.619 0.936 -6.075 1.00 92.19 449 VAL A CA 1
ATOM 3643 C C . VAL A 1 449 ? -7.994 0.630 -5.507 1.00 92.19 449 VAL A C 1
ATOM 3645 O O . VAL A 1 449 ? -8.337 1.059 -4.402 1.00 92.19 449 V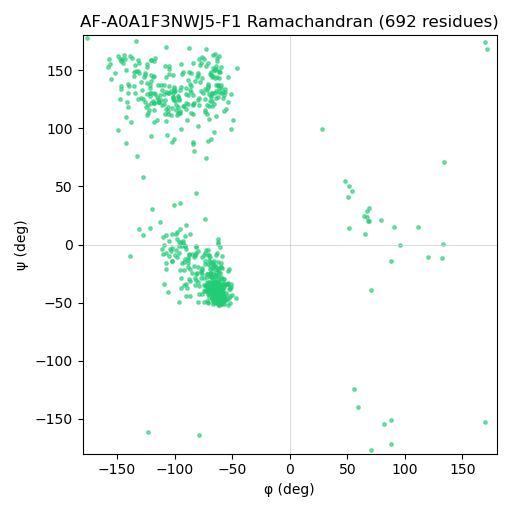AL A O 1
ATOM 3648 N N . TRP A 1 450 ? -8.821 -0.099 -6.261 1.00 88.75 450 TRP A N 1
ATOM 3649 C CA . TRP A 1 450 ? -10.118 -0.530 -5.736 1.00 88.75 450 TRP A CA 1
ATOM 3650 C C . TRP A 1 450 ? -9.915 -1.439 -4.522 1.00 88.75 450 TRP A C 1
ATOM 3652 O O . TRP A 1 450 ? -10.453 -1.196 -3.434 1.00 88.75 450 TRP A O 1
ATOM 3662 N N . GLN A 1 451 ? -9.063 -2.440 -4.717 1.00 91.06 451 GLN A N 1
ATOM 3663 C CA . GLN A 1 451 ? -8.701 -3.417 -3.717 1.00 91.06 451 GLN A CA 1
ATOM 3664 C C . GLN A 1 451 ? -7.254 -3.866 -3.909 1.00 91.06 451 GLN A C 1
ATOM 3666 O O . GLN A 1 451 ? -6.869 -4.313 -4.988 1.00 91.06 451 GLN A O 1
ATOM 3671 N N . THR A 1 452 ? -6.453 -3.744 -2.857 1.00 93.50 452 THR A N 1
ATOM 3672 C CA . THR A 1 452 ? -5.065 -4.209 -2.847 1.00 93.50 452 THR A CA 1
ATOM 3673 C C . THR A 1 452 ? -5.006 -5.716 -2.610 1.00 93.50 452 THR A C 1
ATOM 3675 O O . THR A 1 452 ? -5.824 -6.274 -1.875 1.00 93.50 452 THR A O 1
ATOM 3678 N N . PHE A 1 453 ? -4.030 -6.394 -3.217 1.00 93.69 453 PHE A N 1
ATOM 3679 C CA . PHE A 1 453 ? -3.823 -7.813 -2.938 1.00 93.69 453 PHE A CA 1
ATOM 3680 C C . PHE A 1 453 ? -3.361 -8.009 -1.483 1.00 93.69 453 PHE A C 1
ATOM 3682 O O . PHE A 1 453 ? -2.646 -7.180 -0.914 1.00 93.69 453 PHE A O 1
ATOM 3689 N N . GLY A 1 454 ? -3.802 -9.104 -0.878 1.00 92.88 454 GLY A N 1
ATOM 3690 C CA . GLY A 1 454 ? -3.586 -9.446 0.527 1.00 92.88 454 GLY A CA 1
ATOM 3691 C C . GLY A 1 454 ? -4.654 -8.880 1.468 1.00 92.88 454 GLY A C 1
ATOM 3692 O O . GLY A 1 454 ? -4.759 -9.340 2.605 1.00 92.88 454 GLY A O 1
ATOM 3693 N N . PHE A 1 455 ? -5.471 -7.923 1.008 1.00 94.75 455 PHE A N 1
ATOM 3694 C CA . PHE A 1 455 ? -6.565 -7.344 1.791 1.00 94.75 455 PHE A CA 1
ATOM 3695 C C . PHE A 1 455 ? -7.658 -8.372 2.110 1.00 94.75 455 PHE A C 1
ATOM 3697 O O . PHE A 1 455 ? -8.037 -8.512 3.272 1.00 94.75 455 PHE A O 1
ATOM 3704 N N . MET A 1 456 ? -8.142 -9.119 1.107 1.00 94.75 456 MET A N 1
ATOM 3705 C CA . MET A 1 456 ? -9.202 -10.118 1.320 1.00 94.75 456 MET A CA 1
ATOM 3706 C C . MET A 1 456 ? -8.737 -11.211 2.274 1.00 94.75 456 MET A C 1
ATOM 3708 O O . MET A 1 456 ? -9.459 -11.539 3.209 1.00 94.75 456 MET A O 1
ATOM 3712 N N . SER A 1 457 ? -7.522 -11.726 2.077 1.00 94.81 457 SER A N 1
ATOM 3713 C CA . SER A 1 457 ? -6.953 -12.757 2.951 1.00 94.81 457 SER A CA 1
ATOM 3714 C C . SER A 1 457 ? -6.904 -12.282 4.406 1.00 94.81 457 SER A C 1
ATOM 3716 O O . SER A 1 457 ? -7.301 -13.008 5.319 1.00 94.81 457 SER A O 1
ATOM 3718 N N . ALA A 1 458 ? -6.460 -11.039 4.632 1.00 94.25 458 ALA A N 1
ATOM 3719 C CA . ALA A 1 458 ? -6.415 -10.454 5.967 1.00 94.25 458 ALA A CA 1
ATOM 3720 C C . ALA A 1 458 ? -7.820 -10.294 6.573 1.00 94.25 458 ALA A C 1
ATOM 3722 O O . ALA A 1 458 ? -8.013 -10.612 7.745 1.00 94.25 458 ALA A O 1
ATOM 3723 N N . VAL A 1 459 ? -8.807 -9.847 5.788 1.00 95.06 459 VAL A N 1
ATOM 3724 C CA . VAL A 1 459 ? -10.205 -9.691 6.227 1.00 95.06 459 VAL A CA 1
ATOM 3725 C C . VAL A 1 459 ? -10.850 -11.035 6.567 1.00 95.06 459 VAL A C 1
ATOM 3727 O O . VAL A 1 459 ? -11.497 -11.143 7.608 1.00 95.06 459 VAL A O 1
ATOM 3730 N N . GLU A 1 460 ? -10.661 -12.062 5.736 1.00 94.69 460 GLU A N 1
ATOM 3731 C CA . GLU A 1 460 ? -11.189 -13.412 5.970 1.00 94.69 460 GLU A CA 1
ATOM 3732 C C . GLU A 1 460 ? -10.693 -13.970 7.305 1.00 94.69 460 GLU A C 1
ATOM 3734 O O . GLU A 1 460 ? -11.487 -14.413 8.137 1.00 94.69 460 GLU A O 1
ATOM 3739 N N . LYS A 1 461 ? -9.386 -13.862 7.565 1.00 94.62 461 LYS A N 1
ATOM 3740 C CA . LYS A 1 461 ? -8.818 -14.316 8.836 1.00 94.62 461 LYS A CA 1
ATOM 3741 C C . LYS A 1 461 ? -9.197 -13.428 10.009 1.00 94.62 461 LYS A C 1
ATOM 3743 O O . LYS A 1 461 ? -9.501 -13.955 11.076 1.00 94.62 461 LYS A O 1
ATOM 3748 N N . ALA A 1 462 ? -9.251 -12.110 9.836 1.00 95.25 462 ALA A N 1
ATOM 3749 C CA . ALA A 1 462 ? -9.711 -11.206 10.888 1.00 95.25 462 ALA A CA 1
ATOM 3750 C C . ALA A 1 462 ? -11.148 -11.532 11.320 1.00 95.25 462 ALA A C 1
ATOM 3752 O O . ALA A 1 462 ? -11.430 -11.575 12.516 1.00 95.25 462 ALA A O 1
ATOM 3753 N N . ARG A 1 463 ? -12.030 -11.834 10.361 1.00 95.25 463 ARG A N 1
ATOM 3754 C CA . ARG A 1 463 ? -13.393 -12.301 10.627 1.00 95.25 463 ARG A CA 1
ATOM 3755 C C . ARG A 1 463 ? -13.397 -13.602 11.436 1.00 95.25 463 ARG A C 1
ATOM 3757 O O . ARG A 1 463 ? -14.065 -13.653 12.465 1.00 95.25 463 ARG A O 1
ATOM 3764 N N . GLU A 1 464 ? -12.648 -14.627 11.014 1.00 94.62 464 GLU A N 1
ATOM 3765 C CA . GLU A 1 464 ? -12.534 -15.897 11.757 1.00 94.62 464 GLU A CA 1
ATOM 3766 C C . GLU A 1 464 ? -12.097 -15.658 13.213 1.00 94.62 464 GLU A C 1
ATOM 3768 O O . GLU A 1 464 ? -12.734 -16.154 14.142 1.00 94.62 464 GLU A O 1
ATOM 3773 N N . PHE A 1 465 ? -11.064 -14.834 13.428 1.00 94.38 465 PHE A N 1
ATOM 3774 C CA . PHE A 1 465 ? -10.592 -14.496 14.772 1.00 94.38 465 PHE A CA 1
ATOM 3775 C C . PHE A 1 465 ? -11.657 -13.787 15.609 1.00 94.38 465 PHE A C 1
ATOM 3777 O O . PHE A 1 465 ? -11.844 -14.150 16.769 1.00 94.38 465 PHE A O 1
ATOM 3784 N N . ILE A 1 466 ? -12.375 -12.809 15.049 1.00 95.31 466 ILE A N 1
ATOM 3785 C CA . ILE A 1 466 ? -13.461 -12.127 15.768 1.00 95.31 466 ILE A CA 1
ATOM 3786 C C . ILE A 1 466 ? -14.532 -13.140 16.202 1.00 95.31 466 ILE A C 1
ATOM 3788 O O . ILE A 1 466 ? -14.961 -13.117 17.356 1.00 95.31 466 ILE A O 1
ATOM 3792 N N . GLU A 1 467 ? -14.940 -14.054 15.316 1.00 94.94 467 GLU A N 1
ATOM 3793 C CA . GLU A 1 467 ? -15.943 -15.074 15.642 1.00 94.94 467 GLU A CA 1
ATOM 3794 C C . GLU A 1 467 ? -15.447 -16.041 16.735 1.00 94.94 467 GLU A C 1
ATOM 3796 O O . GLU A 1 467 ? -16.196 -16.340 17.669 1.00 94.94 467 GLU A O 1
ATOM 3801 N N . TYR A 1 468 ? -14.184 -16.476 16.694 1.00 94.81 468 TYR A N 1
ATOM 3802 C CA . TYR A 1 468 ? -13.608 -17.342 17.733 1.00 94.81 468 TYR A CA 1
ATOM 3803 C C . TYR A 1 468 ? -13.504 -16.644 19.092 1.00 94.81 468 TYR A C 1
ATOM 3805 O O . TYR A 1 468 ? -13.870 -17.218 20.120 1.00 94.81 468 TYR A O 1
ATOM 3813 N N . LEU A 1 469 ? -13.067 -15.384 19.115 1.00 94.62 469 LEU A N 1
ATOM 3814 C CA . LEU A 1 469 ? -12.970 -14.606 20.351 1.00 94.62 469 LEU A CA 1
ATOM 3815 C C . LEU A 1 469 ? -14.349 -14.293 20.943 1.00 94.62 469 LEU A C 1
ATOM 3817 O O . LEU A 1 469 ? -14.487 -14.171 22.161 1.00 94.62 469 LEU A O 1
ATOM 3821 N N . TYR A 1 470 ? -15.385 -14.215 20.109 1.00 94.88 470 TYR A N 1
ATOM 3822 C CA . TYR A 1 470 ? -16.757 -14.079 20.583 1.00 94.88 470 TYR A CA 1
ATOM 3823 C C . TYR A 1 470 ? -17.252 -15.338 21.296 1.00 94.88 470 TYR A C 1
ATOM 3825 O O . TYR A 1 470 ? -17.903 -15.233 22.335 1.00 94.88 470 TYR A O 1
ATOM 3833 N N . VAL A 1 471 ? -16.925 -16.529 20.781 1.00 94.31 471 VAL A N 1
ATOM 3834 C CA . VAL A 1 471 ? -17.259 -17.802 21.447 1.00 94.31 471 VAL A CA 1
ATOM 3835 C C . VAL A 1 471 ? -16.630 -17.862 22.840 1.00 94.31 471 VAL A C 1
ATOM 3837 O O . VAL A 1 471 ? -17.307 -18.229 23.803 1.00 94.31 471 VAL A O 1
ATOM 3840 N N . GLU A 1 472 ? -15.379 -17.424 22.968 1.00 93.75 472 GLU A N 1
ATOM 3841 C CA . GLU A 1 472 ? -14.684 -17.313 24.254 1.00 93.75 472 GLU A CA 1
ATOM 3842 C C . GLU A 1 472 ? -15.364 -16.295 25.188 1.00 93.75 472 GLU A C 1
ATOM 3844 O O . GLU A 1 472 ? -15.659 -16.596 26.346 1.00 93.75 472 GLU A O 1
ATOM 3849 N N . SER A 1 473 ? -15.675 -15.102 24.671 1.00 93.62 473 SER A N 1
ATOM 3850 C CA . SER A 1 473 ? -16.380 -14.037 25.398 1.00 93.62 473 SER A CA 1
ATOM 3851 C C . SER A 1 473 ? -17.763 -14.474 25.895 1.00 93.62 473 SER A C 1
ATOM 3853 O O . SER A 1 473 ? -18.173 -14.095 26.992 1.00 93.62 473 SER A O 1
ATOM 3855 N N . LYS A 1 474 ? -18.482 -15.283 25.108 1.00 92.88 474 LYS A N 1
ATOM 3856 C CA . LYS A 1 474 ? -19.798 -15.831 25.454 1.00 92.88 474 LYS A CA 1
ATOM 3857 C C . LYS A 1 474 ? -19.712 -16.957 26.485 1.00 92.88 474 LYS A C 1
ATOM 3859 O O . LYS A 1 474 ? -20.560 -17.024 27.368 1.00 92.88 474 LYS A O 1
ATOM 3864 N N . SER A 1 475 ? -18.717 -17.836 26.367 1.00 93.12 475 SER A N 1
ATOM 3865 C CA . SER A 1 475 ? -18.565 -19.004 27.250 1.00 93.12 475 SER A CA 1
ATOM 3866 C C . SER A 1 475 ? -18.081 -18.612 28.646 1.00 93.12 475 SER A C 1
ATOM 3868 O O . SER A 1 475 ? -18.507 -19.193 29.640 1.00 93.12 475 SER A O 1
ATOM 3870 N N . ASN A 1 476 ? -17.231 -17.590 28.731 1.00 92.38 476 ASN A N 1
ATOM 3871 C CA . ASN A 1 476 ? -16.828 -16.966 29.983 1.00 92.38 476 ASN A CA 1
ATOM 3872 C C . ASN A 1 476 ? -17.211 -15.481 29.935 1.00 92.38 476 ASN A C 1
ATOM 3874 O O . ASN A 1 476 ? -16.406 -14.704 29.432 1.00 92.38 476 ASN A O 1
ATOM 3878 N N . PRO A 1 477 ? -18.395 -15.070 30.437 1.00 91.94 477 PRO A N 1
ATOM 3879 C CA . PRO A 1 477 ? -18.962 -13.737 30.210 1.00 91.94 477 PRO A CA 1
ATOM 3880 C C . PRO A 1 477 ? -18.001 -12.583 30.520 1.00 91.94 477 PRO A C 1
ATOM 3882 O O . PRO A 1 477 ? -17.770 -12.224 31.681 1.00 91.94 477 PRO A O 1
ATOM 3885 N N . ARG A 1 478 ? -17.385 -12.030 29.474 1.00 93.69 478 ARG A N 1
ATOM 3886 C CA . ARG A 1 478 ? -16.391 -10.955 29.571 1.00 93.69 478 ARG A CA 1
ATOM 3887 C C . ARG A 1 478 ? -16.304 -10.173 28.271 1.00 93.69 478 ARG A C 1
ATOM 3889 O O . ARG A 1 478 ? -16.661 -10.678 27.209 1.00 93.69 478 ARG A O 1
ATOM 3896 N N . TRP A 1 479 ? -15.780 -8.962 28.344 1.00 95.19 479 TRP A N 1
ATOM 3897 C CA . TRP A 1 479 ? -15.548 -8.109 27.188 1.00 95.19 479 TRP A CA 1
ATOM 3898 C C . TRP A 1 479 ? -14.186 -8.401 26.550 1.00 95.19 479 TRP A C 1
ATOM 3900 O O . TRP A 1 479 ? -13.175 -8.523 27.241 1.00 95.19 479 TRP A O 1
ATOM 3910 N N . GLY A 1 480 ? -14.158 -8.543 25.229 1.00 95.19 480 GLY A N 1
ATOM 3911 C CA . GLY A 1 480 ? -12.934 -8.737 24.457 1.00 95.19 480 GLY A CA 1
ATOM 3912 C C . GLY A 1 480 ? -12.551 -7.479 23.697 1.00 95.19 480 GLY A C 1
ATOM 3913 O O . GLY A 1 480 ? -13.382 -6.904 23.001 1.00 95.19 480 GLY A O 1
ATOM 3914 N N . ILE A 1 481 ? -11.292 -7.067 23.811 1.00 96.19 481 ILE A N 1
ATOM 3915 C CA . ILE A 1 481 ? -10.703 -6.007 22.992 1.00 96.19 481 ILE A CA 1
ATOM 3916 C C . ILE A 1 481 ? -9.845 -6.673 21.918 1.00 96.19 481 ILE A C 1
ATOM 3918 O O . ILE A 1 481 ? -8.877 -7.362 22.242 1.00 96.19 481 ILE A O 1
ATOM 3922 N N . VAL A 1 482 ? -10.209 -6.482 20.651 1.00 95.50 482 VAL A N 1
ATOM 3923 C CA . VAL A 1 482 ? -9.538 -7.094 19.497 1.00 95.50 482 VAL A CA 1
ATOM 3924 C C . VAL A 1 482 ? -8.910 -6.002 18.647 1.00 95.50 482 VAL A C 1
ATOM 3926 O O . VAL A 1 482 ? -9.620 -5.268 17.960 1.00 95.50 482 VAL A O 1
ATOM 3929 N N . GLN A 1 483 ? -7.583 -5.892 18.680 1.00 94.12 483 GLN A N 1
ATOM 3930 C CA . GLN A 1 483 ? -6.873 -4.920 17.853 1.00 94.12 483 GLN A CA 1
ATOM 3931 C C . GLN A 1 483 ? -6.451 -5.554 16.523 1.00 94.12 483 GLN A C 1
ATOM 3933 O O . GLN A 1 483 ? -5.685 -6.520 16.491 1.00 94.12 483 GLN A O 1
ATOM 3938 N N . LEU A 1 484 ? -6.946 -4.992 15.422 1.00 93.06 484 LEU A N 1
ATOM 3939 C CA . LEU A 1 484 ? -6.615 -5.386 14.052 1.00 93.06 484 LEU A CA 1
ATOM 3940 C C . LEU A 1 484 ? -5.729 -4.336 13.373 1.00 93.06 484 LEU A C 1
ATOM 3942 O O . LEU A 1 484 ? -5.564 -3.225 13.876 1.00 93.06 484 LEU A O 1
ATOM 3946 N N . PHE A 1 485 ? -5.198 -4.692 12.198 1.00 88.75 485 PHE A N 1
ATOM 3947 C CA . PHE A 1 485 ? -4.508 -3.752 11.314 1.00 88.75 485 PHE A CA 1
ATOM 3948 C C . PHE A 1 485 ? -5.409 -2.610 10.838 1.00 88.75 485 PHE A C 1
ATOM 3950 O O . PHE A 1 485 ? -6.639 -2.684 10.900 1.00 88.75 485 PHE A O 1
ATOM 3957 N N . GLY A 1 486 ? -4.765 -1.551 10.356 1.00 85.06 486 GLY A N 1
ATOM 3958 C CA . GLY A 1 486 ? -5.396 -0.290 9.998 1.00 85.06 486 GLY A CA 1
ATOM 3959 C C . GLY A 1 486 ? -4.589 0.868 10.558 1.00 85.06 486 GLY A C 1
ATOM 3960 O O . GLY A 1 486 ? -4.993 1.508 11.527 1.00 85.06 486 GLY A O 1
ATOM 3961 N N . SER A 1 487 ? -3.410 1.104 9.984 1.00 77.88 487 SER A N 1
ATOM 3962 C CA . SER A 1 487 ? -2.494 2.142 10.470 1.00 77.88 487 SER A CA 1
ATOM 3963 C C . SER A 1 487 ? -3.055 3.554 10.293 1.00 77.88 487 SER A C 1
ATOM 3965 O O . SER A 1 487 ? -2.826 4.414 11.134 1.00 77.88 487 SER A O 1
ATOM 3967 N N . ASN A 1 488 ? -3.796 3.817 9.216 1.00 78.38 488 ASN A N 1
ATOM 3968 C CA . ASN A 1 488 ? -4.385 5.138 8.933 1.00 78.38 488 ASN A CA 1
ATOM 3969 C C . ASN A 1 488 ? -5.817 5.064 8.402 1.00 78.38 488 ASN A C 1
ATOM 3971 O O . ASN A 1 488 ? -6.495 6.095 8.294 1.00 78.38 488 ASN A O 1
ATOM 3975 N N . SER A 1 489 ? -6.270 3.855 8.079 1.00 88.69 489 SER A N 1
ATOM 3976 C CA . SER A 1 489 ? -7.600 3.582 7.566 1.00 88.69 489 SER A CA 1
ATOM 3977 C C . SER A 1 489 ? -8.238 2.399 8.290 1.00 88.69 489 SER A C 1
ATOM 3979 O O . SER A 1 489 ? -7.567 1.468 8.737 1.00 88.69 489 SER A O 1
ATOM 3981 N N . GLY A 1 490 ? -9.559 2.435 8.407 1.00 92.25 490 GLY A N 1
ATOM 3982 C CA . GLY A 1 490 ? -10.349 1.418 9.090 1.00 92.25 490 GLY A CA 1
ATOM 3983 C C . GLY A 1 490 ? -10.836 0.272 8.207 1.00 92.25 490 GLY A C 1
ATOM 3984 O O . GLY A 1 490 ? -11.795 -0.395 8.601 1.00 92.25 490 GLY A O 1
ATOM 3985 N N . PHE A 1 491 ? -10.279 0.058 7.005 1.00 94.56 491 PHE A N 1
ATOM 3986 C CA . PHE A 1 491 ? -10.852 -0.881 6.024 1.00 94.56 491 PHE A CA 1
ATOM 3987 C C . PHE A 1 491 ? -10.881 -2.322 6.517 1.00 94.56 491 PHE A C 1
ATOM 3989 O O . PHE A 1 491 ? -11.927 -2.956 6.381 1.00 94.56 491 PHE A O 1
ATOM 3996 N N . VAL A 1 492 ? -9.797 -2.816 7.122 1.00 94.50 492 VAL A N 1
ATOM 3997 C CA . VAL A 1 492 ? -9.727 -4.193 7.644 1.00 94.50 492 VAL A CA 1
ATOM 3998 C C . VAL A 1 492 ? -10.769 -4.404 8.738 1.00 94.50 492 VAL A C 1
ATOM 4000 O O . VAL A 1 492 ? -11.577 -5.324 8.640 1.00 94.50 492 VAL A O 1
ATOM 4003 N N . VAL A 1 493 ? -10.807 -3.514 9.736 1.00 95.06 493 VAL A N 1
ATOM 4004 C CA . VAL A 1 493 ? -11.793 -3.553 10.830 1.00 95.06 493 VAL A CA 1
ATOM 4005 C C . VAL A 1 493 ? -13.216 -3.510 10.285 1.00 95.06 493 VAL A C 1
ATOM 4007 O O . VAL A 1 493 ? -14.028 -4.371 10.608 1.00 95.06 493 VAL A O 1
ATOM 4010 N N . SER A 1 494 ? -13.510 -2.540 9.421 1.00 95.25 494 SER A N 1
ATOM 4011 C CA . SER A 1 494 ? -14.857 -2.320 8.894 1.00 95.25 494 SER A CA 1
ATOM 4012 C C . SER A 1 494 ? -15.350 -3.500 8.057 1.00 95.25 494 SER A C 1
ATOM 4014 O O . SER A 1 494 ? -16.486 -3.933 8.229 1.00 95.25 494 SER A O 1
ATOM 4016 N N . HIS A 1 495 ? -14.505 -4.059 7.183 1.00 95.81 495 HIS A N 1
ATOM 4017 C CA . HIS A 1 495 ? -14.876 -5.217 6.366 1.00 95.81 495 HIS A CA 1
ATOM 4018 C C . HIS A 1 495 ? -15.005 -6.489 7.204 1.00 95.81 495 HIS A C 1
ATOM 4020 O O . HIS A 1 495 ? -15.965 -7.233 7.018 1.00 95.81 495 HIS A O 1
ATOM 4026 N N . ALA A 1 496 ? -14.085 -6.726 8.146 1.00 95.56 496 ALA A N 1
ATOM 4027 C CA . ALA A 1 496 ? -14.142 -7.898 9.014 1.00 95.56 496 ALA A CA 1
ATOM 4028 C C . ALA A 1 496 ? -15.413 -7.885 9.874 1.00 95.56 496 ALA A C 1
ATOM 4030 O O . ALA A 1 496 ? -16.145 -8.871 9.902 1.00 95.56 496 ALA A O 1
ATOM 4031 N N . VAL A 1 497 ? -15.729 -6.746 10.500 1.00 95.31 497 VAL A N 1
ATOM 4032 C CA . VAL A 1 497 ? -16.940 -6.579 11.319 1.00 95.31 497 VAL A CA 1
ATOM 4033 C C . VAL A 1 497 ? -18.211 -6.717 10.483 1.00 95.31 497 VAL A C 1
ATOM 4035 O O . VAL A 1 497 ? -19.148 -7.393 10.908 1.00 95.31 497 VAL A O 1
ATOM 4038 N N . LEU A 1 498 ? -18.251 -6.122 9.287 1.00 94.81 498 LEU A N 1
ATOM 4039 C CA . LEU A 1 498 ? -19.408 -6.236 8.399 1.00 94.81 498 LEU A CA 1
ATOM 4040 C C . LEU A 1 498 ? -19.646 -7.687 7.946 1.00 94.81 498 LEU A C 1
ATOM 4042 O O . LEU A 1 498 ? -20.797 -8.114 7.840 1.00 94.81 498 LEU A O 1
ATOM 4046 N N . ALA A 1 499 ? -18.568 -8.442 7.713 1.00 94.50 499 ALA A N 1
ATOM 4047 C CA . ALA A 1 499 ? -18.612 -9.839 7.290 1.00 94.50 499 ALA A CA 1
ATOM 4048 C C . ALA A 1 499 ? -18.966 -10.825 8.420 1.00 94.50 499 ALA A C 1
ATOM 4050 O O . ALA A 1 499 ? -19.400 -11.943 8.135 1.00 94.50 499 ALA A O 1
ATOM 4051 N N . CYS A 1 500 ? -18.796 -10.439 9.688 1.00 93.12 500 CYS A N 1
ATOM 4052 C CA . CYS A 1 500 ? -19.184 -11.255 10.838 1.00 93.12 500 CYS A CA 1
ATOM 4053 C C . CYS A 1 500 ? -20.707 -11.467 10.922 1.00 93.12 500 CYS A C 1
ATOM 4055 O O . CYS A 1 500 ? -21.522 -10.744 10.333 1.00 93.12 500 CYS A O 1
ATOM 4057 N N . LYS A 1 501 ? -21.130 -12.457 11.718 1.00 86.94 501 LYS A N 1
ATOM 4058 C CA . LYS A 1 501 ? -22.548 -12.589 12.099 1.00 86.94 501 LYS A CA 1
ATOM 4059 C C . LYS A 1 501 ? -22.994 -11.343 12.875 1.00 86.94 501 LYS A C 1
ATOM 4061 O O . LYS A 1 501 ? -22.191 -10.697 13.547 1.00 86.94 501 LYS A O 1
ATOM 4066 N N . SER A 1 502 ? -24.272 -10.991 12.749 1.00 84.69 502 SER A N 1
ATOM 4067 C CA . SER A 1 502 ? -24.846 -9.869 13.504 1.00 84.69 502 SER A CA 1
ATOM 4068 C C . SER A 1 502 ? -24.715 -10.117 15.012 1.00 84.69 502 SER A C 1
ATOM 4070 O O . SER A 1 502 ? -24.642 -11.270 15.436 1.00 84.69 502 SER A O 1
ATOM 4072 N N . ASP A 1 503 ? -24.648 -9.042 15.800 1.00 81.31 503 ASP A N 1
ATOM 4073 C CA . ASP A 1 503 ? -24.554 -9.069 17.271 1.00 81.31 503 ASP A CA 1
ATOM 4074 C C . ASP A 1 503 ? -23.273 -9.682 17.874 1.00 81.31 503 ASP A C 1
ATOM 4076 O O . ASP A 1 503 ? -23.187 -9.858 19.093 1.00 81.31 503 ASP A O 1
ATOM 4080 N N . ILE A 1 504 ? -22.259 -9.980 17.052 1.00 89.25 504 ILE A N 1
ATOM 4081 C CA . ILE A 1 504 ? -20.941 -10.436 17.523 1.00 89.25 504 ILE A CA 1
ATOM 4082 C C . ILE A 1 504 ? -20.075 -9.265 18.003 1.00 89.25 504 ILE A C 1
ATOM 4084 O O . ILE A 1 504 ? -19.473 -9.321 19.074 1.00 89.25 504 ILE A O 1
ATOM 4088 N N . CYS A 1 505 ? -19.983 -8.217 17.186 1.00 92.88 505 CYS A N 1
ATOM 4089 C CA . CYS A 1 505 ? -19.182 -7.032 17.471 1.00 92.88 505 CYS A CA 1
ATOM 4090 C C . CYS A 1 505 ? -20.094 -5.915 17.972 1.00 92.88 505 CYS A C 1
ATOM 4092 O O . CYS A 1 505 ? -21.033 -5.536 17.278 1.00 92.88 505 CYS A O 1
ATOM 4094 N N . ASN A 1 506 ? -19.798 -5.374 19.152 1.00 93.88 506 ASN A N 1
ATOM 4095 C CA . ASN A 1 506 ? -20.587 -4.308 19.765 1.00 93.88 506 ASN A CA 1
ATOM 4096 C C . ASN A 1 506 ? -20.085 -2.921 19.367 1.00 93.88 506 ASN A C 1
ATOM 4098 O O . ASN A 1 506 ? -20.877 -1.996 19.247 1.00 93.88 506 ASN A O 1
ATOM 4102 N N . LEU A 1 507 ? -18.772 -2.773 19.185 1.00 94.38 507 LEU A N 1
ATOM 4103 C CA . LEU A 1 507 ? -18.136 -1.507 18.832 1.00 94.38 507 LEU A CA 1
ATOM 4104 C C . LEU A 1 507 ? -17.002 -1.753 17.842 1.00 94.38 507 LEU A C 1
ATOM 4106 O O . LEU A 1 507 ? -16.065 -2.486 18.150 1.00 94.38 507 LEU A O 1
ATOM 4110 N N . ALA A 1 508 ? -17.081 -1.109 16.683 1.00 94.94 508 ALA A N 1
ATOM 4111 C CA . ALA A 1 508 ? -16.012 -1.001 15.705 1.00 94.94 508 ALA A CA 1
ATOM 4112 C C . ALA A 1 508 ? -15.424 0.415 15.761 1.00 94.94 508 ALA A C 1
ATOM 4114 O O . ALA A 1 508 ? -16.118 1.388 15.454 1.00 94.94 508 ALA A O 1
ATOM 4115 N N . LEU A 1 509 ? -14.156 0.522 16.163 1.00 93.88 509 LEU A N 1
ATOM 4116 C CA . LEU A 1 509 ? -13.432 1.786 16.304 1.00 93.88 509 LEU A CA 1
ATOM 4117 C C . LEU A 1 509 ? -12.365 1.899 15.210 1.00 93.88 509 LEU A C 1
ATOM 4119 O O . LEU A 1 509 ? -11.466 1.061 15.111 1.00 93.88 509 LEU A O 1
ATOM 4123 N N . ILE A 1 510 ? -12.461 2.941 14.385 1.00 93.19 510 ILE A N 1
ATOM 4124 C CA . ILE A 1 510 ? -11.567 3.168 13.240 1.00 93.19 510 ILE A CA 1
ATOM 4125 C C . ILE A 1 510 ? -10.819 4.506 13.350 1.00 93.19 510 ILE A C 1
ATOM 4127 O O . ILE A 1 510 ? -11.289 5.402 14.048 1.00 93.19 510 ILE A O 1
ATOM 4131 N N . PRO A 1 511 ? -9.680 4.696 12.660 1.00 89.31 511 PRO A N 1
ATOM 4132 C CA . PRO A 1 511 ? -8.905 5.937 12.752 1.00 89.31 511 PRO A CA 1
ATOM 4133 C C . PRO A 1 511 ? -9.618 7.164 12.160 1.00 89.31 511 PRO A C 1
ATOM 4135 O O . PRO A 1 511 ? -9.239 8.304 12.425 1.00 89.31 511 PRO A O 1
ATOM 4138 N N . GLU A 1 512 ? -10.610 6.961 11.291 1.00 89.00 512 GLU A N 1
ATOM 4139 C CA . GLU A 1 512 ? -11.398 8.031 10.671 1.00 89.00 512 GLU A CA 1
ATOM 4140 C C . GLU A 1 512 ? -12.499 8.578 11.581 1.00 89.00 512 GLU A C 1
ATOM 4142 O O . GLU A 1 512 ? -12.981 9.688 11.347 1.00 89.00 512 GLU A O 1
ATOM 4147 N N . MET A 1 513 ? -12.900 7.826 12.610 1.00 87.88 513 MET A N 1
ATOM 4148 C CA . MET A 1 513 ? -13.916 8.280 13.548 1.00 87.88 513 MET A CA 1
ATOM 4149 C C . MET A 1 513 ? -13.270 8.919 14.771 1.00 87.88 513 MET A C 1
ATOM 4151 O O . MET A 1 513 ? -12.364 8.377 15.398 1.00 87.88 513 MET A O 1
ATOM 4155 N N . ASN A 1 514 ? -13.789 10.079 15.139 1.00 86.94 514 ASN A N 1
ATOM 4156 C CA . ASN A 1 514 ? -13.472 10.687 16.416 1.00 86.94 514 ASN A CA 1
ATOM 4157 C C . ASN A 1 514 ? -14.352 10.050 17.494 1.00 86.94 514 ASN A C 1
ATOM 4159 O O . ASN A 1 514 ? -15.533 9.824 17.244 1.00 86.94 514 ASN A O 1
ATOM 4163 N N . TYR A 1 515 ? -13.802 9.795 18.679 1.00 90.38 515 TYR A N 1
ATOM 4164 C CA . TYR A 1 515 ? -14.573 9.317 19.824 1.00 90.38 515 TYR A CA 1
ATOM 4165 C C . TYR A 1 515 ? -13.876 9.663 21.147 1.00 90.38 515 TYR A C 1
ATOM 4167 O O . TYR A 1 515 ? -12.653 9.841 21.181 1.00 90.38 515 TYR A O 1
ATOM 4175 N N . ASN A 1 516 ? -14.664 9.745 22.219 1.00 92.69 516 ASN A N 1
ATOM 4176 C CA . ASN A 1 516 ? -14.191 9.865 23.595 1.00 92.69 516 ASN A CA 1
ATOM 4177 C C . ASN A 1 516 ? -14.367 8.523 24.314 1.00 92.69 516 ASN A C 1
ATOM 4179 O O . ASN A 1 516 ? -15.408 7.869 24.196 1.00 92.69 516 ASN A O 1
ATOM 4183 N N . LEU A 1 517 ? -13.359 8.111 25.075 1.00 92.00 517 LEU A N 1
ATOM 4184 C CA . LEU A 1 517 ? -13.377 6.873 25.843 1.00 92.00 517 LEU A CA 1
ATOM 4185 C C . LEU A 1 517 ? -14.427 6.916 26.963 1.00 92.00 517 LEU A C 1
ATOM 4187 O O . LEU A 1 517 ? -15.083 5.904 27.204 1.00 92.00 517 LEU A O 1
ATOM 4191 N N . GLU A 1 518 ? -14.666 8.083 27.568 1.00 91.88 518 GLU A N 1
ATOM 4192 C CA . GLU A 1 518 ? -15.735 8.286 28.562 1.00 91.88 518 GLU A CA 1
ATOM 4193 C C . GLU A 1 518 ? -17.119 7.886 28.003 1.00 91.88 518 GLU A C 1
ATOM 4195 O O . GLU A 1 518 ? -17.889 7.169 28.651 1.00 91.88 518 GLU A O 1
ATOM 4200 N N . ASN A 1 519 ? -17.409 8.265 26.754 1.00 91.62 519 ASN A N 1
ATOM 4201 C CA . ASN A 1 519 ? -18.669 7.942 26.078 1.00 91.62 519 ASN A CA 1
ATOM 4202 C C . ASN A 1 519 ? -18.757 6.463 25.682 1.00 91.62 519 ASN A C 1
ATOM 4204 O O . ASN A 1 519 ? -19.823 5.854 25.781 1.00 91.62 519 ASN A O 1
ATOM 4208 N N . VAL A 1 520 ? -17.635 5.851 25.295 1.00 92.50 520 VAL A N 1
ATOM 4209 C CA . VAL A 1 520 ? -17.562 4.401 25.048 1.00 92.50 520 VAL A CA 1
ATOM 4210 C C . VAL A 1 520 ? -17.877 3.616 26.325 1.00 92.50 520 VAL A C 1
ATOM 4212 O O . VAL A 1 520 ? -18.665 2.669 26.295 1.00 92.50 520 VAL A O 1
ATOM 4215 N N . VAL A 1 521 ? -17.314 4.033 27.463 1.00 93.19 521 VAL A N 1
ATOM 4216 C CA . VAL A 1 521 ? -17.602 3.452 28.783 1.00 93.19 521 VAL A CA 1
ATOM 4217 C C . VAL A 1 521 ? -19.082 3.608 29.140 1.00 93.19 521 VAL A C 1
ATOM 4219 O O . VAL A 1 521 ? -19.706 2.640 29.581 1.00 93.19 521 VAL A O 1
ATOM 4222 N N . LYS A 1 522 ? -19.659 4.799 28.928 1.00 92.69 522 LYS A N 1
ATOM 4223 C CA . LYS A 1 522 ? -21.086 5.073 29.164 1.00 92.69 522 LYS A CA 1
ATOM 4224 C C . LYS A 1 522 ? -21.979 4.143 28.341 1.00 92.69 522 LYS A C 1
ATOM 4226 O O . LYS A 1 522 ? -22.815 3.450 28.917 1.00 92.69 522 LYS A O 1
ATOM 4231 N N . TYR A 1 523 ? -21.731 4.037 27.036 1.00 92.38 523 TYR A N 1
ATOM 4232 C CA . TYR A 1 523 ? -22.474 3.137 26.153 1.00 92.38 523 TYR A CA 1
ATOM 4233 C C . TYR A 1 523 ? -22.405 1.678 26.629 1.00 92.38 523 TYR A C 1
ATOM 4235 O O . TYR A 1 523 ? -23.427 1.003 26.748 1.00 92.38 523 TYR A O 1
ATOM 4243 N N . ILE A 1 524 ? -21.211 1.187 26.978 1.00 92.00 524 ILE A N 1
ATOM 4244 C CA . ILE A 1 524 ? -21.030 -0.195 27.447 1.00 92.00 524 ILE A CA 1
ATOM 4245 C C . ILE A 1 524 ? -21.815 -0.460 28.739 1.00 92.00 524 ILE A C 1
ATOM 4247 O O . ILE A 1 524 ? -22.425 -1.527 28.865 1.00 92.00 524 ILE A O 1
ATOM 4251 N N . LYS A 1 525 ? -21.874 0.500 29.670 1.00 91.38 525 LYS A N 1
ATOM 4252 C CA . LYS A 1 525 ? -22.729 0.397 30.866 1.00 91.38 525 LYS A CA 1
ATOM 4253 C C . LYS A 1 525 ? -24.210 0.317 30.506 1.00 91.38 525 LYS A C 1
ATOM 4255 O O . LYS A 1 525 ? -24.920 -0.540 31.033 1.00 91.38 525 LYS A O 1
ATOM 4260 N N . GLU A 1 526 ? -24.663 1.180 29.602 1.00 90.38 526 GLU A N 1
ATOM 4261 C CA . GLU A 1 526 ? -26.064 1.265 29.174 1.00 90.38 526 GLU A CA 1
ATOM 4262 C C . GLU A 1 526 ? -26.539 -0.006 28.465 1.00 90.38 526 GLU A C 1
ATOM 4264 O O . GLU A 1 526 ? -27.687 -0.411 28.649 1.00 90.38 526 GLU A O 1
ATOM 4269 N N . THR A 1 527 ? -25.653 -0.700 27.737 1.00 86.75 527 THR A N 1
ATOM 4270 C CA . THR A 1 527 ? -26.016 -1.959 27.064 1.00 86.75 527 THR A CA 1
ATOM 4271 C C . THR A 1 527 ? -26.448 -3.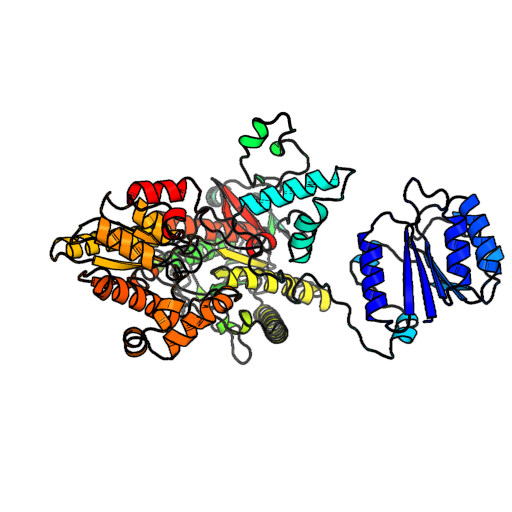073 28.023 1.00 86.75 527 THR A C 1
ATOM 4273 O O . THR A 1 527 ? -27.088 -4.026 27.583 1.00 86.75 527 THR A O 1
ATOM 4276 N N . LYS A 1 528 ? -26.077 -2.998 29.313 1.00 84.50 528 LYS A N 1
ATOM 4277 C CA . LYS A 1 528 ? -26.303 -4.034 30.344 1.00 84.50 528 LYS A CA 1
ATOM 4278 C C . LYS A 1 528 ? -25.841 -5.450 29.950 1.00 84.50 528 LYS A C 1
ATOM 4280 O O . LYS A 1 528 ? -26.177 -6.410 30.637 1.00 84.50 528 LYS A O 1
ATOM 4285 N N . LYS A 1 529 ? -25.033 -5.602 28.892 1.00 87.38 529 LYS A N 1
ATOM 4286 C CA . LYS A 1 529 ? -24.485 -6.896 28.467 1.00 87.38 529 LYS A CA 1
ATOM 4287 C C . LYS A 1 529 ? -23.314 -7.306 29.368 1.00 87.38 529 LYS A C 1
ATOM 4289 O O . LYS A 1 529 ? -22.474 -6.482 29.757 1.00 87.38 529 LYS A O 1
ATOM 4294 N N . GLU A 1 530 ? -23.250 -8.589 29.710 1.00 87.62 530 GLU A N 1
ATOM 4295 C CA . GLU A 1 530 ? -22.140 -9.166 30.485 1.00 87.62 530 GLU A CA 1
ATOM 4296 C C . GLU A 1 530 ? -20.923 -9.488 29.607 1.00 87.62 530 GLU A C 1
ATOM 4298 O O . GLU A 1 530 ? -19.786 -9.464 30.077 1.00 87.62 530 GLU A O 1
ATOM 4303 N N . ASN A 1 531 ? -21.154 -9.717 28.314 1.00 92.00 531 ASN A N 1
ATOM 4304 C CA . ASN A 1 531 ? -20.147 -10.049 27.320 1.00 92.00 531 ASN A CA 1
ATOM 4305 C C . ASN A 1 531 ? -20.291 -9.185 26.059 1.00 92.00 531 ASN A C 1
ATOM 4307 O O . ASN A 1 531 ? -21.361 -8.646 25.767 1.00 92.00 531 ASN A O 1
ATOM 4311 N N . GLY A 1 532 ? -19.209 -9.076 25.297 1.00 92.75 532 GLY A N 1
ATOM 4312 C CA . GLY A 1 532 ? -19.185 -8.296 24.068 1.00 92.75 532 GLY A CA 1
ATOM 4313 C C . GLY A 1 532 ? -17.784 -8.151 23.499 1.00 92.75 532 GLY A C 1
ATOM 4314 O O . GLY A 1 532 ? -16.799 -8.457 24.172 1.00 92.75 532 GLY A O 1
ATOM 4315 N N . LEU A 1 533 ? -17.693 -7.673 22.262 1.00 95.94 533 LEU A N 1
ATOM 4316 C CA . LEU A 1 533 ? -16.422 -7.391 21.603 1.00 95.94 533 LEU A CA 1
ATOM 4317 C C . LEU A 1 533 ? -16.324 -5.929 21.173 1.00 95.94 533 LEU A C 1
ATOM 4319 O O . LEU A 1 533 ? -17.243 -5.379 20.561 1.00 95.94 533 LEU A O 1
ATOM 4323 N N . VAL A 1 534 ? -15.167 -5.337 21.455 1.00 95.81 534 VAL A N 1
ATOM 4324 C CA . VAL A 1 534 ? -14.711 -4.061 20.907 1.00 95.81 534 VAL A CA 1
ATOM 4325 C C . VAL A 1 534 ? -13.587 -4.370 19.927 1.00 95.81 534 VAL A C 1
ATOM 4327 O O . VAL A 1 534 ? -12.518 -4.832 20.327 1.00 95.81 534 VAL A O 1
ATOM 4330 N N . VAL A 1 535 ? -13.832 -4.141 18.642 1.00 96.12 535 VAL A N 1
ATOM 4331 C CA . VAL A 1 535 ? -12.843 -4.316 17.578 1.00 96.12 535 VAL A CA 1
ATOM 4332 C C . VAL A 1 535 ? -12.312 -2.942 17.200 1.00 96.12 535 VAL A C 1
ATOM 4334 O O . VAL A 1 535 ? -13.086 -2.043 16.877 1.00 96.12 535 VAL A O 1
ATOM 4337 N N . LEU A 1 536 ? -10.997 -2.762 17.239 1.00 94.69 536 LEU A N 1
ATOM 4338 C CA . LEU A 1 536 ? -10.366 -1.478 16.950 1.00 94.69 536 LEU A CA 1
ATOM 4339 C C . LEU A 1 536 ? -9.197 -1.613 15.980 1.00 94.69 536 LEU A C 1
ATOM 4341 O O . LEU A 1 536 ? -8.499 -2.626 15.959 1.00 94.69 536 LEU A O 1
ATOM 4345 N N . ALA A 1 537 ? -8.977 -0.562 15.198 1.00 92.56 537 ALA A N 1
ATOM 4346 C CA . ALA A 1 537 ? -7.769 -0.410 14.399 1.00 92.56 537 ALA A CA 1
ATOM 4347 C C . ALA A 1 537 ? -6.598 0.065 15.273 1.00 92.56 537 ALA A C 1
ATOM 4349 O O . ALA A 1 537 ? -6.797 0.666 16.331 1.00 92.56 537 ALA A O 1
ATOM 4350 N N . GLU A 1 538 ? -5.370 -0.149 14.805 1.00 86.56 538 GLU A N 1
ATOM 4351 C CA . GLU A 1 538 ? -4.137 0.199 15.528 1.00 86.56 538 GLU A CA 1
ATOM 4352 C C . GLU A 1 538 ? -4.055 1.673 15.959 1.00 86.56 538 GLU A C 1
ATOM 4354 O O . GLU A 1 538 ? -3.508 1.968 17.019 1.00 86.56 538 GLU A O 1
ATOM 4359 N N . THR A 1 539 ? -4.603 2.590 15.157 1.00 82.94 539 THR A N 1
ATOM 4360 C CA . THR A 1 539 ? -4.574 4.047 15.398 1.00 82.94 539 THR A CA 1
ATOM 4361 C C . THR A 1 539 ? -5.935 4.649 15.701 1.00 82.94 539 THR A C 1
ATOM 4363 O O . THR A 1 539 ? -6.118 5.863 15.602 1.00 82.94 539 THR A O 1
ATOM 4366 N N . ALA A 1 540 ? -6.900 3.830 16.115 1.00 87.81 540 ALA A N 1
ATOM 4367 C CA . ALA A 1 540 ? -8.149 4.335 16.666 1.00 87.81 540 ALA A CA 1
ATOM 4368 C C . ALA A 1 540 ? -7.898 4.898 18.079 1.00 87.81 540 ALA A C 1
ATOM 4370 O O . ALA A 1 540 ? -8.231 4.259 19.073 1.00 87.81 540 ALA A O 1
ATOM 4371 N N . VAL A 1 541 ? -7.275 6.077 18.179 1.00 87.88 541 VAL A N 1
ATOM 4372 C CA . VAL A 1 541 ? -6.918 6.726 19.452 1.00 87.88 541 VAL A CA 1
ATOM 4373 C C . VAL A 1 541 ? -8.076 7.613 19.947 1.00 87.88 541 VAL A C 1
ATOM 4375 O O . VAL A 1 541 ? -8.540 8.463 19.184 1.00 87.88 541 VAL A O 1
ATOM 4378 N N . PRO A 1 542 ? -8.532 7.475 21.209 1.00 89.25 542 PRO A N 1
ATOM 4379 C CA . PRO A 1 542 ? -9.534 8.368 21.793 1.00 89.25 542 PRO A CA 1
ATOM 4380 C C . PRO A 1 542 ? -9.036 9.818 21.897 1.00 89.25 542 PRO A C 1
ATOM 4382 O O . PRO A 1 542 ? -7.876 10.064 22.233 1.00 89.25 542 PRO A O 1
ATOM 4385 N N . LYS A 1 543 ? -9.917 10.803 21.689 1.00 87.81 543 LYS A N 1
ATOM 4386 C CA . LYS A 1 543 ? -9.559 12.234 21.803 1.00 87.81 543 LYS A CA 1
ATOM 4387 C C . LYS A 1 543 ? -9.219 12.663 23.229 1.00 87.81 543 LYS A C 1
ATOM 4389 O O . LYS A 1 543 ? -8.362 13.519 23.440 1.00 87.81 543 LYS A O 1
ATOM 4394 N N . ASP A 1 544 ? -9.896 12.072 24.199 1.00 89.06 544 ASP A N 1
ATOM 4395 C CA . ASP A 1 544 ? -9.778 12.326 25.631 1.00 89.06 544 ASP A CA 1
ATOM 4396 C C . ASP A 1 544 ? -8.676 11.488 26.303 1.00 89.06 544 ASP A C 1
ATOM 4398 O O . ASP A 1 544 ? -8.535 11.532 27.526 1.00 89.06 544 ASP A O 1
ATOM 4402 N N . ILE A 1 545 ? -7.832 10.785 25.531 1.00 85.75 545 ILE A N 1
ATOM 4403 C CA . ILE A 1 545 ? -6.756 9.927 26.058 1.00 85.75 545 ILE A CA 1
ATOM 4404 C C . ILE A 1 545 ? -5.823 10.662 27.035 1.00 85.75 545 ILE A C 1
ATOM 4406 O O . ILE A 1 545 ? -5.367 10.087 28.024 1.00 85.75 545 ILE A O 1
ATOM 4410 N N . SER A 1 546 ? -5.598 11.963 26.831 1.00 85.75 546 SER A N 1
ATOM 4411 C CA . SER A 1 546 ? -4.785 12.798 27.722 1.00 85.75 546 SER A CA 1
ATOM 4412 C C . SER A 1 546 ? -5.342 12.886 29.148 1.00 85.75 546 SER A C 1
ATOM 4414 O O . SER A 1 546 ? -4.558 12.989 30.091 1.00 85.75 546 SER A O 1
ATOM 4416 N N . LYS A 1 547 ? -6.671 12.809 29.337 1.00 86.75 547 LYS A N 1
ATOM 4417 C CA . LYS A 1 547 ? -7.294 12.780 30.675 1.00 86.75 547 LYS A CA 1
ATOM 4418 C C . LYS A 1 547 ? -6.873 11.524 31.445 1.00 86.75 547 LYS A C 1
ATOM 4420 O O . LYS A 1 547 ? -6.632 11.577 32.650 1.00 86.75 547 LYS A O 1
ATOM 4425 N N . TYR A 1 548 ? -6.746 10.405 30.736 1.00 85.31 548 TYR A N 1
ATOM 4426 C CA . TYR A 1 548 ? -6.379 9.109 31.297 1.00 85.31 548 TYR A CA 1
ATOM 4427 C C . TYR A 1 548 ? -4.886 9.035 31.661 1.00 85.31 548 TYR A C 1
ATOM 4429 O O . TYR A 1 548 ? -4.546 8.487 32.707 1.00 85.31 548 TYR A O 1
ATOM 4437 N N . LEU A 1 549 ? -3.997 9.679 30.896 1.00 84.81 549 LEU A N 1
ATOM 4438 C CA . LEU A 1 549 ? -2.553 9.724 31.199 1.00 84.81 549 LEU A CA 1
ATOM 4439 C C . LEU A 1 549 ? -2.208 10.370 32.556 1.00 84.81 549 LEU A C 1
ATOM 4441 O O . LEU A 1 549 ? -1.160 10.080 33.135 1.00 84.81 549 LEU A O 1
ATOM 4445 N N . ASN A 1 550 ? -3.077 11.241 33.075 1.00 82.31 550 ASN A N 1
ATOM 4446 C CA . ASN A 1 550 ? -2.872 11.914 34.361 1.00 82.31 550 ASN A CA 1
ATOM 4447 C C . ASN A 1 550 ? -3.291 11.059 35.571 1.00 82.31 550 ASN A C 1
ATOM 4449 O O . ASN A 1 550 ? -3.022 11.436 36.712 1.00 82.31 550 ASN A O 1
ATOM 4453 N N . LYS A 1 551 ? -3.957 9.916 35.358 1.00 86.31 551 LYS A N 1
ATOM 4454 C CA . LYS A 1 551 ? -4.397 9.041 36.451 1.00 86.31 551 LYS A CA 1
ATOM 4455 C C . LYS A 1 551 ? -3.215 8.211 36.962 1.00 86.31 551 LYS A C 1
ATOM 4457 O O . LYS A 1 551 ? -2.602 7.476 36.192 1.00 86.31 551 LYS A O 1
ATOM 4462 N N . LYS A 1 552 ? -2.947 8.260 38.275 1.00 80.56 552 LYS A N 1
ATOM 4463 C CA . LYS A 1 552 ? -1.846 7.510 38.923 1.00 80.56 552 LYS A CA 1
ATOM 4464 C C . LYS A 1 552 ? -1.865 6.014 38.583 1.00 80.56 552 LYS A C 1
ATOM 4466 O O . LYS A 1 552 ? -0.848 5.466 38.188 1.00 80.56 552 LYS A O 1
ATOM 4471 N N . ALA A 1 553 ? -3.046 5.394 38.618 1.00 81.19 553 ALA A N 1
ATOM 4472 C CA . ALA A 1 553 ? -3.216 3.975 38.296 1.00 81.19 553 ALA A CA 1
ATOM 4473 C C . ALA A 1 553 ? -2.826 3.613 36.848 1.00 81.19 553 ALA A C 1
ATOM 4475 O O . ALA A 1 553 ? -2.444 2.481 36.584 1.00 81.19 553 ALA A O 1
ATOM 4476 N N . ILE A 1 554 ? -2.918 4.553 35.901 1.00 82.31 554 ILE A N 1
ATOM 4477 C CA . ILE A 1 554 ? -2.516 4.330 34.504 1.00 82.31 554 ILE A CA 1
ATOM 4478 C C . ILE A 1 554 ? -1.004 4.514 34.341 1.00 82.31 554 ILE A C 1
ATOM 4480 O O . ILE A 1 554 ? -0.382 3.775 33.584 1.00 82.31 554 ILE A O 1
ATOM 4484 N N . GLN A 1 555 ? -0.401 5.442 35.086 1.00 80.38 555 GLN A N 1
ATOM 4485 C CA . GLN A 1 555 ? 1.051 5.653 35.092 1.00 80.38 555 GLN A CA 1
ATOM 4486 C C . GLN A 1 555 ? 1.822 4.446 35.644 1.00 80.38 555 GLN A C 1
ATOM 4488 O O . GLN A 1 555 ? 2.958 4.228 35.246 1.00 80.38 555 GLN A O 1
ATOM 4493 N N . GLU A 1 556 ? 1.203 3.646 36.514 1.00 82.38 556 GLU A N 1
ATOM 4494 C CA . GLU A 1 556 ? 1.774 2.384 37.009 1.00 82.38 556 GLU A CA 1
ATOM 4495 C C . GLU A 1 556 ? 1.672 1.232 35.988 1.00 82.38 556 GLU A C 1
ATOM 4497 O O . GLU A 1 556 ? 2.441 0.277 36.057 1.00 82.38 556 GLU A O 1
ATOM 4502 N N . ILE A 1 557 ? 0.731 1.307 35.038 1.00 85.44 557 ILE A N 1
ATOM 4503 C CA . ILE A 1 557 ? 0.485 0.266 34.021 1.00 85.44 557 ILE A CA 1
ATOM 4504 C C . ILE A 1 557 ? 1.290 0.519 32.741 1.00 85.44 557 ILE A C 1
ATOM 4506 O O . ILE A 1 557 ? 1.685 -0.428 32.050 1.00 85.44 557 ILE A O 1
ATOM 4510 N N . LEU A 1 558 ? 1.471 1.790 32.386 1.00 88.00 558 LEU A N 1
ATOM 4511 C CA . LEU A 1 558 ? 2.165 2.200 31.174 1.00 88.00 558 LEU A CA 1
ATOM 4512 C C . LEU A 1 558 ? 3.665 2.335 31.416 1.00 88.00 558 LEU A C 1
ATOM 4514 O O . LEU A 1 558 ? 4.115 2.848 32.436 1.00 88.00 558 LEU A O 1
ATOM 4518 N N . THR A 1 559 ? 4.442 1.926 30.425 1.00 87.56 559 THR A N 1
ATOM 4519 C CA . THR A 1 559 ? 5.879 2.200 30.382 1.00 87.56 559 THR A CA 1
ATOM 4520 C C . THR A 1 559 ? 6.149 3.654 29.983 1.00 87.56 559 THR A C 1
ATOM 4522 O O . THR A 1 559 ? 5.297 4.332 29.399 1.00 87.56 559 THR A O 1
ATOM 4525 N N . SER A 1 560 ? 7.357 4.147 30.270 1.00 83.19 560 SER A N 1
ATOM 4526 C CA . SER A 1 560 ? 7.783 5.493 29.860 1.00 83.19 560 SER A CA 1
ATOM 4527 C C . SER A 1 560 ? 7.687 5.703 28.347 1.00 83.19 560 SER A C 1
ATOM 4529 O O . SER A 1 560 ? 7.306 6.787 27.901 1.00 83.19 560 SER A O 1
ATOM 4531 N N . ASP A 1 561 ? 7.985 4.663 27.570 1.00 84.56 561 ASP A N 1
ATOM 4532 C CA . ASP A 1 561 ? 7.998 4.716 26.108 1.00 84.56 561 ASP A CA 1
ATOM 4533 C C . ASP A 1 561 ? 6.574 4.774 25.540 1.00 84.56 561 ASP A C 1
ATOM 4535 O O . ASP A 1 561 ? 6.291 5.607 24.679 1.00 84.56 561 ASP A O 1
ATOM 4539 N N . GLU A 1 562 ? 5.632 4.020 26.120 1.00 85.00 562 GLU A N 1
ATOM 4540 C CA . GLU A 1 562 ? 4.201 4.096 25.783 1.00 85.00 562 GLU A CA 1
ATOM 4541 C C . GLU A 1 562 ? 3.619 5.487 26.057 1.00 85.00 562 GLU A C 1
ATOM 4543 O O . GLU A 1 562 ? 2.893 6.037 25.227 1.00 85.00 562 GLU A O 1
ATOM 4548 N N . VAL A 1 563 ? 3.973 6.107 27.186 1.00 84.56 563 VAL A N 1
ATOM 4549 C CA . VAL A 1 563 ? 3.525 7.473 27.503 1.00 84.56 563 VAL A CA 1
ATOM 4550 C C . VAL A 1 563 ? 4.076 8.482 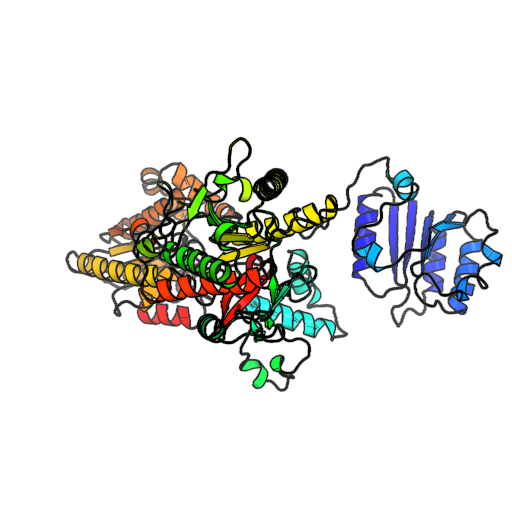26.492 1.00 84.56 563 VAL A C 1
ATOM 4552 O O . VAL A 1 563 ? 3.348 9.380 26.058 1.00 84.56 563 VAL A O 1
ATOM 4555 N N . ASN A 1 564 ? 5.344 8.347 26.101 1.00 83.56 564 ASN A N 1
ATOM 4556 C CA . ASN A 1 564 ? 5.967 9.227 25.115 1.00 83.56 564 ASN A CA 1
ATOM 4557 C C . ASN A 1 564 ? 5.349 9.049 23.722 1.00 83.56 564 ASN A C 1
ATOM 4559 O O . ASN A 1 564 ? 5.041 10.044 23.063 1.00 83.56 564 ASN A O 1
ATOM 4563 N N . ALA A 1 565 ? 5.099 7.808 23.302 1.00 81.56 565 ALA A N 1
ATOM 4564 C CA . ALA A 1 565 ? 4.451 7.497 22.032 1.00 81.56 565 ALA A CA 1
ATOM 4565 C C . ALA A 1 565 ? 3.026 8.075 21.969 1.00 81.56 565 ALA A C 1
ATOM 4567 O O . ALA A 1 565 ? 2.658 8.730 20.993 1.00 81.56 565 ALA A O 1
ATOM 4568 N N . ILE A 1 566 ? 2.242 7.946 23.049 1.00 82.19 566 ILE A N 1
ATOM 4569 C CA . ILE A 1 566 ? 0.904 8.552 23.130 1.00 82.19 566 ILE A CA 1
ATOM 4570 C C . ILE A 1 566 ? 0.980 10.079 23.105 1.00 82.19 566 ILE A C 1
ATOM 4572 O O . ILE A 1 566 ? 0.148 10.707 22.463 1.00 82.19 566 ILE A O 1
ATOM 4576 N N . LYS A 1 567 ? 1.960 10.722 23.744 1.00 82.25 567 LYS A N 1
ATOM 4577 C CA . LYS A 1 567 ? 2.089 12.191 23.667 1.00 82.25 567 LYS A CA 1
ATOM 4578 C C . LYS A 1 567 ? 2.431 12.671 22.253 1.00 82.25 567 LYS A C 1
ATOM 4580 O O . LYS A 1 567 ? 1.881 13.676 21.808 1.00 82.25 567 LYS A O 1
ATOM 4585 N N . ASN A 1 568 ? 3.267 11.922 21.538 1.00 78.12 568 ASN A N 1
ATOM 4586 C CA . ASN A 1 568 ? 3.790 12.299 20.223 1.00 78.12 568 ASN A CA 1
ATOM 4587 C C . ASN A 1 568 ? 2.965 11.765 19.036 1.00 78.12 568 ASN A C 1
ATOM 4589 O O . ASN A 1 568 ? 3.328 12.009 17.885 1.00 78.12 568 ASN A O 1
ATOM 4593 N N . HIS A 1 569 ? 1.842 11.078 19.281 1.00 71.25 569 HIS A N 1
ATOM 4594 C CA . HIS A 1 569 ? 1.057 10.402 18.237 1.00 71.25 569 HIS A CA 1
ATOM 4595 C C . HIS A 1 569 ? 0.692 11.302 17.040 1.00 71.25 569 HIS A C 1
ATOM 4597 O O . HIS A 1 569 ? 0.729 10.854 15.897 1.00 71.25 569 HIS A O 1
ATOM 4603 N N . LYS A 1 570 ? 0.390 12.592 17.266 1.00 66.25 570 LYS A N 1
ATOM 4604 C CA . LYS A 1 570 ? 0.045 13.542 16.187 1.00 66.25 570 LYS A CA 1
ATOM 4605 C C . LYS A 1 570 ? 1.201 13.830 15.234 1.00 66.25 570 LYS A C 1
ATOM 4607 O O . LYS A 1 570 ? 0.955 14.130 14.067 1.00 66.25 570 LYS A O 1
ATOM 4612 N N . ASP A 1 571 ? 2.433 13.772 15.722 1.00 58.41 571 ASP A N 1
ATOM 4613 C CA . ASP A 1 571 ? 3.623 13.998 14.906 1.00 58.41 571 ASP A CA 1
ATOM 4614 C C . ASP A 1 571 ? 4.094 12.696 14.247 1.00 58.41 571 ASP A C 1
ATOM 4616 O O . ASP A 1 571 ? 4.566 12.720 13.113 1.00 58.41 571 ASP A O 1
ATOM 4620 N N . GLU A 1 572 ? 3.855 11.538 14.875 1.00 56.31 572 GLU A N 1
ATOM 4621 C CA . GLU A 1 572 ? 4.063 10.229 14.238 1.00 56.31 572 GLU A CA 1
ATOM 4622 C C . GLU A 1 572 ? 3.161 10.014 13.013 1.00 56.31 572 GLU A C 1
ATOM 4624 O O . GLU A 1 572 ? 3.621 9.471 12.010 1.00 56.31 572 GLU A O 1
ATOM 4629 N N . MET A 1 573 ? 1.918 10.510 13.043 1.00 53.69 573 MET A N 1
ATOM 4630 C CA . MET A 1 573 ? 0.983 10.421 11.910 1.00 53.69 573 MET A CA 1
ATOM 4631 C C . MET A 1 573 ? 1.366 11.296 10.702 1.00 53.69 573 MET A C 1
ATOM 4633 O O . MET A 1 573 ? 0.833 11.088 9.616 1.00 53.69 573 MET A O 1
ATOM 4637 N N . LYS A 1 574 ? 2.286 12.262 10.850 1.00 51.47 574 LYS A N 1
ATOM 4638 C CA . LYS A 1 574 ? 2.746 13.134 9.746 1.00 51.47 574 LYS A CA 1
ATOM 4639 C C . LYS A 1 574 ? 3.927 12.555 8.954 1.00 51.47 574 LYS A C 1
ATOM 4641 O O . LYS A 1 574 ? 4.270 13.083 7.890 1.00 51.47 574 LYS A O 1
ATOM 4646 N N . LYS A 1 575 ? 4.563 11.493 9.463 1.00 54.22 575 LYS A N 1
ATOM 4647 C CA . LYS A 1 575 ? 5.766 10.893 8.868 1.00 54.22 575 LYS A CA 1
ATOM 4648 C C . LYS A 1 575 ? 5.486 10.290 7.485 1.00 54.22 575 LYS A C 1
ATOM 4650 O O . LYS A 1 575 ? 4.390 9.815 7.200 1.00 54.22 575 LYS A O 1
ATOM 4655 N N . ILE A 1 576 ? 6.514 10.287 6.628 1.00 47.44 576 ILE A N 1
ATOM 4656 C CA . ILE A 1 576 ? 6.454 9.774 5.242 1.00 47.44 576 ILE A CA 1
ATOM 4657 C C . ILE A 1 576 ? 6.145 8.265 5.204 1.00 47.44 576 ILE A C 1
ATOM 4659 O O . ILE A 1 576 ? 5.449 7.803 4.299 1.00 47.44 576 ILE A O 1
ATOM 4663 N N . ASP A 1 577 ? 6.650 7.510 6.183 1.00 49.69 577 ASP A N 1
ATOM 4664 C CA . ASP A 1 577 ? 6.220 6.142 6.481 1.00 49.69 577 ASP A CA 1
ATOM 4665 C C . ASP A 1 577 ? 5.414 6.177 7.778 1.00 49.69 577 ASP A C 1
ATOM 4667 O O . ASP A 1 577 ? 5.917 6.540 8.842 1.00 49.69 577 ASP A O 1
ATOM 4671 N N . CYS A 1 578 ? 4.145 5.820 7.678 1.00 50.84 578 CYS A N 1
ATOM 4672 C CA . CYS A 1 578 ? 3.162 5.897 8.750 1.00 50.84 578 CYS A CA 1
ATOM 4673 C C . CYS A 1 578 ? 3.250 4.698 9.699 1.00 50.84 578 CYS A C 1
ATOM 4675 O O . CYS A 1 578 ? 2.248 4.056 10.038 1.00 50.84 578 CYS A O 1
ATOM 4677 N N . HIS A 1 579 ? 4.467 4.323 10.078 1.00 62.00 579 HIS A N 1
ATOM 4678 C CA . HIS A 1 579 ? 4.623 3.284 11.067 1.00 62.00 579 HIS A CA 1
ATOM 4679 C C . HIS A 1 579 ? 4.165 3.813 12.417 1.00 62.00 579 HIS A C 1
ATOM 4681 O O . HIS A 1 579 ? 4.841 4.618 13.047 1.00 62.00 579 HIS A O 1
ATOM 4687 N N . VAL A 1 580 ? 3.016 3.321 12.855 1.00 66.31 580 VAL A N 1
ATOM 4688 C CA . VAL A 1 580 ? 2.574 3.476 14.237 1.00 66.31 580 VAL A CA 1
ATOM 4689 C C . VAL A 1 580 ? 3.604 2.776 15.117 1.00 66.31 580 VAL A C 1
ATOM 4691 O O . VAL A 1 580 ? 3.968 1.637 14.802 1.00 66.31 580 VAL A O 1
ATOM 4694 N N . ASN A 1 581 ? 4.079 3.434 16.171 1.00 75.38 581 ASN A N 1
ATOM 4695 C CA . ASN A 1 581 ? 4.944 2.798 17.157 1.00 75.38 581 ASN A CA 1
ATOM 4696 C C . ASN A 1 581 ? 4.183 1.643 17.850 1.00 75.38 581 ASN A C 1
ATOM 4698 O O . ASN A 1 581 ? 3.002 1.788 18.172 1.00 75.38 581 ASN A O 1
ATOM 4702 N N . ASP A 1 582 ? 4.835 0.496 18.065 1.00 80.31 582 ASP A N 1
ATOM 4703 C CA . ASP A 1 582 ? 4.262 -0.621 18.831 1.00 80.31 582 ASP A CA 1
ATOM 4704 C C . ASP A 1 582 ? 3.857 -0.179 20.248 1.00 80.31 582 ASP A C 1
ATOM 4706 O O . ASP A 1 582 ? 2.808 -0.597 20.745 1.00 80.31 582 ASP A O 1
ATOM 4710 N N . ASP A 1 583 ? 4.599 0.761 20.839 1.00 84.00 583 ASP A N 1
ATOM 4711 C CA . ASP A 1 583 ? 4.282 1.339 22.147 1.00 84.00 583 ASP A CA 1
ATOM 4712 C C . ASP A 1 583 ? 2.967 2.136 22.124 1.00 84.00 583 ASP A C 1
ATOM 4714 O O . ASP A 1 583 ? 2.155 2.046 23.045 1.00 84.00 583 ASP A O 1
ATOM 4718 N N . LEU A 1 584 ? 2.693 2.877 21.042 1.00 84.12 584 LEU A N 1
ATOM 4719 C CA . LEU A 1 584 ? 1.425 3.598 20.890 1.00 84.12 584 LEU A CA 1
ATOM 4720 C C . LEU A 1 584 ? 0.251 2.611 20.848 1.00 84.12 584 LEU A C 1
ATOM 4722 O O . LEU A 1 584 ? -0.757 2.815 21.527 1.00 84.12 584 LEU A O 1
ATOM 4726 N N . ARG A 1 585 ? 0.396 1.514 20.092 1.00 84.81 585 ARG A N 1
ATOM 4727 C CA . ARG A 1 585 ? -0.637 0.473 19.966 1.00 84.81 585 ARG A CA 1
ATOM 4728 C C . ARG A 1 585 ? -0.947 -0.173 21.314 1.00 84.81 585 ARG A C 1
ATOM 4730 O O . ARG A 1 585 ? -2.114 -0.237 21.704 1.00 84.81 585 ARG A O 1
ATOM 4737 N N . SER A 1 586 ? 0.097 -0.631 22.007 1.00 86.38 586 SER A N 1
ATOM 4738 C CA . SER A 1 586 ? -0.003 -1.298 23.309 1.00 86.38 586 SER A CA 1
ATOM 4739 C C . SER A 1 586 ? -0.588 -0.357 24.365 1.00 86.38 586 SER A C 1
ATOM 4741 O O . SER A 1 586 ? -1.537 -0.714 25.071 1.00 86.38 586 SER A O 1
ATOM 4743 N N . GLY A 1 587 ? -0.099 0.884 24.424 1.00 87.25 587 GLY A N 1
ATOM 4744 C CA . GLY A 1 587 ? -0.557 1.880 25.386 1.00 87.25 587 GLY A CA 1
ATOM 4745 C C . GLY A 1 587 ? -2.045 2.217 25.247 1.00 87.25 587 GLY A C 1
ATOM 4746 O O . GLY A 1 587 ? -2.767 2.242 26.246 1.00 87.25 587 GLY A O 1
ATOM 4747 N N . VAL A 1 588 ? -2.539 2.404 24.017 1.00 89.19 588 VAL A N 1
ATOM 4748 C CA . VAL A 1 588 ? -3.963 2.692 23.755 1.00 89.19 588 VAL A CA 1
ATOM 4749 C C . VAL A 1 588 ? -4.852 1.534 24.210 1.00 89.19 588 VAL A C 1
ATOM 4751 O O . VAL A 1 588 ? -5.841 1.750 24.913 1.00 89.19 588 VAL A O 1
ATOM 4754 N N . VAL A 1 589 ? -4.485 0.295 23.875 1.00 91.69 589 VAL A N 1
ATOM 4755 C CA . VAL A 1 589 ? -5.256 -0.899 24.255 1.00 91.69 589 VAL A CA 1
ATOM 4756 C C . VAL A 1 589 ? -5.280 -1.090 25.774 1.00 91.69 589 VAL A C 1
ATOM 4758 O O . VAL A 1 589 ? -6.338 -1.387 26.336 1.00 91.69 589 VAL A O 1
ATOM 4761 N N . LYS A 1 590 ? -4.154 -0.856 26.461 1.00 92.19 590 LYS A N 1
ATOM 4762 C CA . LYS A 1 590 ? -4.073 -0.892 27.931 1.00 92.19 590 LYS A CA 1
ATOM 4763 C C . LYS A 1 590 ? -4.991 0.140 28.585 1.00 92.19 590 LYS A C 1
ATOM 4765 O O . LYS A 1 590 ? -5.682 -0.198 29.545 1.00 92.19 590 LYS A O 1
ATOM 4770 N N . ILE A 1 591 ? -5.039 1.367 28.059 1.00 91.62 591 ILE A N 1
ATOM 4771 C CA . ILE A 1 591 ? -5.916 2.430 28.577 1.00 91.62 591 ILE A CA 1
ATOM 4772 C C . ILE A 1 591 ? -7.390 2.054 28.399 1.00 91.62 591 ILE A C 1
ATOM 4774 O O . ILE A 1 591 ? -8.158 2.140 29.358 1.00 91.62 591 ILE A O 1
ATOM 4778 N N . ILE A 1 592 ? -7.785 1.584 27.210 1.00 92.62 592 ILE A N 1
ATOM 4779 C CA . ILE A 1 592 ? -9.168 1.154 26.952 1.00 92.62 592 ILE A CA 1
ATOM 4780 C C . ILE A 1 592 ? -9.539 -0.003 27.889 1.00 92.62 592 ILE A C 1
ATOM 4782 O O . ILE A 1 592 ? -10.579 0.037 28.545 1.00 92.62 592 ILE A O 1
ATOM 4786 N N . ALA A 1 593 ? -8.668 -1.006 28.030 1.00 94.12 593 ALA A N 1
ATOM 4787 C CA . ALA A 1 593 ? -8.900 -2.130 28.933 1.00 94.12 593 ALA A CA 1
ATOM 4788 C C . ALA A 1 593 ? -9.028 -1.696 30.398 1.00 94.12 593 ALA A C 1
ATOM 4790 O O . ALA A 1 593 ? -9.876 -2.219 31.123 1.00 94.12 593 ALA A O 1
ATOM 4791 N N . TRP A 1 594 ? -8.209 -0.738 30.839 1.00 94.31 594 TRP A N 1
ATOM 4792 C CA . TRP A 1 594 ? -8.299 -0.171 32.181 1.00 94.31 594 TRP A CA 1
ATOM 4793 C C . TRP A 1 594 ? -9.632 0.550 32.401 1.00 94.31 594 TRP A C 1
ATOM 4795 O O . TRP A 1 594 ? -10.272 0.320 33.429 1.00 94.31 594 TRP A O 1
ATOM 4805 N N . ALA A 1 595 ? -10.078 1.363 31.439 1.00 93.12 595 ALA A N 1
ATOM 4806 C CA . ALA A 1 595 ? -11.337 2.098 31.539 1.00 93.12 595 ALA A CA 1
ATOM 4807 C C . ALA A 1 595 ? -12.536 1.141 31.611 1.00 93.12 595 ALA A C 1
ATOM 4809 O O . ALA A 1 595 ? -13.404 1.284 32.470 1.00 93.12 595 ALA A O 1
ATOM 4810 N N . LEU A 1 596 ? -12.546 0.082 30.797 1.00 93.38 596 LEU A N 1
ATOM 4811 C CA . LEU A 1 596 ? -13.601 -0.932 30.854 1.00 93.38 596 LEU A CA 1
ATOM 4812 C C . LEU A 1 596 ? -13.606 -1.731 32.168 1.00 93.38 596 LEU A C 1
ATOM 4814 O O . LEU A 1 596 ? -14.674 -2.084 32.663 1.00 93.38 596 LEU A O 1
ATOM 4818 N N . ARG A 1 597 ? -12.438 -1.996 32.763 1.00 93.81 597 ARG A N 1
ATOM 4819 C CA . ARG A 1 597 ? -12.351 -2.708 34.049 1.00 93.81 597 ARG A CA 1
ATOM 4820 C C . ARG A 1 597 ? -12.811 -1.857 35.225 1.00 93.81 597 ARG A C 1
ATOM 4822 O O . ARG A 1 597 ? -13.593 -2.330 36.034 1.00 93.81 597 ARG A O 1
ATOM 4829 N N . ASN A 1 598 ? -12.320 -0.624 35.321 1.00 92.19 598 ASN A N 1
ATOM 4830 C CA . ASN A 1 598 ? -12.490 0.198 36.522 1.00 92.19 598 ASN A CA 1
ATOM 4831 C C . ASN A 1 598 ? -13.692 1.132 36.434 1.00 92.19 598 ASN A C 1
ATOM 4833 O O . ASN A 1 598 ? -14.364 1.367 37.432 1.00 92.19 598 ASN A O 1
ATOM 4837 N N . GLU A 1 599 ? -13.958 1.688 35.253 1.00 92.12 599 GLU A N 1
ATOM 4838 C CA . GLU A 1 599 ? -15.065 2.622 35.085 1.00 92.12 599 GLU A CA 1
ATOM 4839 C C . GLU A 1 599 ? -16.334 1.873 34.702 1.00 92.12 599 GLU A C 1
ATOM 4841 O O . GLU A 1 599 ? -17.368 2.159 35.295 1.00 92.12 599 GLU A O 1
ATOM 4846 N N . ALA A 1 600 ? -16.278 0.912 33.767 1.00 90.31 600 ALA A N 1
ATOM 4847 C CA . ALA A 1 600 ? -17.448 0.136 33.323 1.00 90.31 600 ALA A CA 1
ATOM 4848 C C . ALA A 1 600 ? -17.783 -1.098 34.184 1.00 90.31 600 ALA A C 1
ATOM 4850 O O . ALA A 1 600 ? -18.837 -1.696 33.958 1.00 90.31 600 ALA A O 1
ATOM 4851 N N . ASP A 1 601 ? -16.920 -1.462 35.139 1.00 91.75 601 ASP A N 1
ATOM 4852 C CA . ASP A 1 601 ? -17.033 -2.663 35.984 1.00 91.75 601 ASP A CA 1
ATOM 4853 C C . ASP A 1 601 ? -17.238 -3.955 35.164 1.00 91.75 601 ASP A C 1
ATOM 4855 O O . ASP A 1 601 ? -18.176 -4.731 35.357 1.00 91.75 601 ASP A O 1
ATOM 4859 N N . LYS A 1 602 ? -16.383 -4.158 34.149 1.00 92.00 602 LYS A N 1
ATOM 4860 C CA . LYS A 1 602 ? -16.422 -5.336 33.268 1.00 92.00 602 LYS A CA 1
ATOM 4861 C C . LYS A 1 602 ? -15.147 -6.163 33.373 1.00 92.00 602 LYS A C 1
ATOM 4863 O O . LYS A 1 602 ? -14.034 -5.648 33.453 1.00 92.00 602 LYS A O 1
ATOM 4868 N N . ARG A 1 603 ? -15.289 -7.488 33.263 1.00 94.00 603 ARG A N 1
ATOM 4869 C CA . ARG A 1 603 ? -14.148 -8.389 33.031 1.00 94.00 603 ARG A CA 1
ATOM 4870 C C . ARG A 1 603 ? -13.666 -8.212 31.595 1.00 94.00 603 ARG A C 1
ATOM 4872 O O . ARG A 1 603 ? -14.493 -8.218 30.689 1.00 94.00 603 ARG A O 1
ATOM 4879 N N . VAL A 1 604 ? -12.354 -8.074 31.380 1.00 94.88 604 VAL A N 1
ATOM 4880 C CA . VAL A 1 604 ? -11.790 -7.742 30.056 1.00 94.88 604 VAL A CA 1
ATOM 4881 C C . VAL A 1 604 ? -10.579 -8.599 29.708 1.00 94.88 604 VAL A C 1
ATOM 4883 O O . VAL A 1 604 ? -9.667 -8.732 30.531 1.00 94.88 604 VAL A O 1
ATOM 4886 N N . PHE A 1 605 ? -10.525 -9.090 28.469 1.00 95.06 605 PHE A N 1
ATOM 4887 C CA . PHE A 1 605 ? -9.320 -9.649 27.846 1.00 95.06 605 PHE A CA 1
ATOM 4888 C C . PHE A 1 605 ? -8.943 -8.878 26.577 1.00 95.06 605 PHE A C 1
ATOM 4890 O O . PHE A 1 605 ? -9.775 -8.202 25.977 1.00 95.06 605 PHE A O 1
ATOM 4897 N N . ILE A 1 606 ? -7.677 -8.990 26.181 1.00 94.88 606 ILE A N 1
ATOM 4898 C CA . ILE A 1 606 ? -7.100 -8.328 25.007 1.00 94.88 606 ILE A CA 1
ATOM 4899 C C . ILE A 1 606 ? -6.571 -9.409 24.060 1.00 94.88 606 ILE A C 1
ATOM 4901 O O . ILE A 1 606 ? -5.996 -10.396 24.523 1.00 94.88 606 ILE A O 1
ATOM 4905 N N . ASN A 1 607 ? -6.753 -9.230 22.751 1.00 94.31 607 ASN A N 1
ATOM 4906 C CA . ASN A 1 607 ? -6.144 -10.075 21.728 1.00 94.31 607 ASN A CA 1
ATOM 4907 C C . ASN A 1 607 ? -5.668 -9.249 20.519 1.00 94.31 607 ASN A C 1
ATOM 4909 O O . ASN A 1 607 ? -6.369 -8.349 20.054 1.00 94.31 607 ASN A O 1
ATOM 4913 N N . GLU A 1 608 ? -4.482 -9.579 20.003 1.00 91.00 608 GLU A N 1
ATOM 4914 C CA . GLU A 1 608 ? -3.801 -8.844 18.930 1.00 91.00 608 GLU A CA 1
ATOM 4915 C C . GLU A 1 608 ? -3.288 -9.821 17.846 1.00 91.00 608 GLU A C 1
ATOM 4917 O O . GLU A 1 608 ? -2.088 -10.104 17.782 1.00 91.00 608 GLU A O 1
ATOM 4922 N N . PRO A 1 609 ? -4.145 -10.362 16.953 1.00 89.31 609 PRO A N 1
ATOM 4923 C CA . PRO A 1 609 ? -3.759 -11.401 15.983 1.00 89.31 609 PRO A CA 1
ATOM 4924 C C . PRO A 1 609 ? -2.892 -10.886 14.808 1.00 89.31 609 PRO A C 1
ATOM 4926 O O . PRO A 1 609 ? -2.799 -11.518 13.756 1.00 89.31 609 PRO A O 1
ATOM 4929 N N . ARG A 1 610 ? -2.209 -9.745 14.963 1.00 81.44 610 ARG A N 1
ATOM 4930 C CA . ARG A 1 610 ? -1.513 -8.997 13.900 1.00 81.44 610 ARG A CA 1
ATOM 4931 C C . ARG A 1 610 ? -0.514 -9.839 13.103 1.00 81.44 610 ARG A C 1
ATOM 4933 O O . ARG A 1 610 ? -0.511 -9.841 11.876 1.00 81.44 610 ARG A O 1
ATOM 4940 N N . HIS A 1 611 ? 0.401 -10.535 13.769 1.00 85.19 611 HIS A N 1
ATOM 4941 C CA . HIS A 1 611 ? 1.438 -11.289 13.052 1.00 85.19 611 HIS A CA 1
ATOM 4942 C C . HIS A 1 611 ? 0.866 -12.498 12.307 1.00 85.19 611 HIS A C 1
ATOM 4944 O O . HIS A 1 611 ? 1.415 -12.895 11.280 1.00 85.19 611 HIS A O 1
ATOM 4950 N N . LEU A 1 612 ? -0.272 -13.021 12.764 1.00 88.94 612 LEU A N 1
ATOM 4951 C CA . LEU A 1 612 ? -0.966 -14.116 12.099 1.00 88.94 612 LEU A CA 1
ATOM 4952 C C . LEU A 1 612 ? -1.587 -13.628 10.789 1.00 88.94 612 LEU A C 1
ATOM 4954 O O . LEU A 1 612 ? -1.284 -14.190 9.743 1.00 88.94 612 LEU A O 1
ATOM 4958 N N . LEU A 1 613 ? -2.339 -12.521 10.818 1.00 88.81 613 LEU A N 1
ATOM 4959 C CA . LEU A 1 613 ? -3.031 -11.981 9.636 1.00 88.81 613 LEU A CA 1
ATOM 4960 C C . LEU A 1 613 ? -2.097 -11.657 8.458 1.00 88.81 613 LEU A C 1
ATOM 4962 O O . LEU A 1 613 ? -2.517 -11.739 7.310 1.00 88.81 613 LEU A O 1
ATOM 4966 N N . ARG A 1 614 ? -0.834 -11.303 8.727 1.00 85.56 614 ARG A N 1
ATOM 4967 C CA . ARG A 1 614 ? 0.151 -10.948 7.688 1.00 85.56 614 ARG A CA 1
ATOM 4968 C C . ARG A 1 614 ? 0.938 -12.131 7.119 1.00 85.56 614 ARG A C 1
ATOM 4970 O O . ARG A 1 614 ? 1.546 -11.996 6.060 1.00 85.56 614 ARG A O 1
ATOM 4977 N N . SER A 1 615 ? 0.971 -13.249 7.844 1.00 89.38 615 SER A N 1
ATOM 4978 C CA . SER A 1 615 ? 1.821 -14.411 7.530 1.00 89.38 615 SER A CA 1
ATOM 4979 C C . SER A 1 615 ? 1.040 -15.564 6.904 1.00 89.38 615 SER A C 1
ATOM 4981 O O . SER A 1 615 ? 1.626 -16.579 6.539 1.00 89.38 615 SER A O 1
ATOM 4983 N N . ILE A 1 616 ? -0.280 -15.422 6.800 1.00 92.12 616 ILE A N 1
ATOM 4984 C CA . ILE A 1 616 ? -1.157 -16.429 6.212 1.00 92.12 616 ILE A CA 1
ATOM 4985 C C . ILE A 1 616 ? -0.869 -16.643 4.719 1.00 92.12 616 ILE A C 1
ATOM 4987 O O . ILE A 1 616 ? -0.421 -15.717 4.030 1.00 92.12 616 ILE A O 1
ATOM 4991 N N . PRO A 1 617 ? -1.170 -17.845 4.198 1.00 93.44 617 PRO A N 1
ATOM 4992 C CA . PRO A 1 617 ? -1.240 -18.052 2.762 1.00 93.44 617 PRO A CA 1
ATOM 4993 C C . PRO A 1 617 ? -2.343 -17.169 2.148 1.00 93.44 617 PRO A C 1
ATOM 4995 O O . PRO A 1 617 ? -3.348 -16.886 2.810 1.00 93.44 617 PRO A O 1
ATOM 4998 N N . PRO A 1 618 ? -2.168 -16.716 0.898 1.00 94.44 618 PRO A N 1
ATOM 4999 C CA . PRO A 1 618 ? -3.170 -15.915 0.214 1.00 94.44 618 PRO A CA 1
ATOM 5000 C C . PRO A 1 618 ? -4.423 -16.723 -0.146 1.00 94.44 618 PRO A C 1
ATOM 5002 O O . PRO A 1 618 ? -4.359 -17.898 -0.503 1.00 94.44 618 PRO A O 1
ATOM 5005 N N . SER A 1 619 ? -5.567 -16.047 -0.110 1.00 94.38 619 SER A N 1
ATOM 5006 C CA . SER A 1 619 ? -6.833 -16.514 -0.670 1.00 94.38 619 SER A CA 1
ATOM 5007 C C . SER A 1 619 ? -6.767 -16.598 -2.198 1.00 94.38 619 SER A C 1
ATOM 5009 O O . SER A 1 619 ? -5.924 -15.977 -2.852 1.00 94.38 619 SER A O 1
ATOM 5011 N N . THR A 1 620 ? -7.710 -17.325 -2.799 1.00 94.81 620 THR A N 1
ATOM 5012 C CA . THR A 1 620 ? -7.793 -17.487 -4.258 1.00 94.81 620 THR A CA 1
ATOM 5013 C C . THR A 1 620 ? -7.870 -16.147 -4.992 1.00 94.81 620 THR A C 1
ATOM 5015 O O . THR A 1 620 ? -7.199 -15.962 -6.006 1.00 94.81 620 THR A O 1
ATOM 5018 N N . ILE A 1 621 ? -8.648 -15.191 -4.475 1.00 93.25 621 ILE A N 1
ATOM 5019 C CA . ILE A 1 621 ? -8.790 -13.871 -5.100 1.00 93.25 621 ILE A CA 1
ATOM 5020 C C . ILE A 1 621 ? -7.482 -13.077 -5.056 1.00 93.25 621 ILE A C 1
ATOM 5022 O O . ILE A 1 621 ? -7.121 -12.441 -6.047 1.00 93.25 621 ILE A O 1
ATOM 5026 N N . ASP A 1 622 ? -6.735 -13.157 -3.954 1.00 94.56 622 ASP A N 1
ATOM 5027 C CA . ASP A 1 622 ? -5.449 -12.476 -3.825 1.00 94.56 622 ASP A CA 1
ATOM 5028 C C . ASP A 1 622 ? -4.378 -13.108 -4.721 1.00 94.56 622 ASP A C 1
ATOM 5030 O O . ASP A 1 622 ? -3.617 -12.370 -5.343 1.00 94.56 622 ASP A O 1
ATOM 5034 N N . ILE A 1 623 ? -4.363 -14.439 -4.877 1.00 94.75 623 ILE A N 1
ATOM 5035 C CA . ILE A 1 623 ? -3.468 -15.133 -5.824 1.00 94.75 623 ILE A CA 1
ATOM 5036 C C . ILE A 1 623 ? -3.739 -14.665 -7.258 1.00 94.75 623 ILE A C 1
ATOM 5038 O O . ILE A 1 623 ? -2.815 -14.260 -7.967 1.00 94.75 623 ILE A O 1
ATOM 5042 N N . ILE A 1 624 ? -5.009 -14.687 -7.680 1.00 94.19 624 ILE A N 1
ATOM 5043 C CA . ILE A 1 624 ? -5.416 -14.274 -9.030 1.00 94.19 624 ILE A CA 1
ATOM 5044 C C . ILE A 1 624 ? -5.045 -12.809 -9.268 1.00 94.19 624 ILE A C 1
ATOM 5046 O O . ILE A 1 624 ? -4.474 -12.472 -10.305 1.00 94.19 624 ILE A O 1
ATOM 5050 N N . THR A 1 625 ? -5.347 -11.935 -8.309 1.00 94.00 625 THR A N 1
ATOM 5051 C CA . THR A 1 625 ? -5.103 -10.494 -8.436 1.00 94.00 625 THR A CA 1
ATOM 5052 C C . THR A 1 625 ? -3.607 -10.196 -8.490 1.00 94.00 625 THR A C 1
ATOM 5054 O O . THR A 1 625 ? -3.158 -9.500 -9.399 1.00 94.00 625 THR A O 1
ATOM 5057 N N . ALA A 1 626 ? -2.814 -10.777 -7.586 1.00 95.12 626 ALA A N 1
ATOM 5058 C CA . ALA A 1 626 ? -1.362 -10.626 -7.553 1.00 95.12 626 ALA A CA 1
ATOM 5059 C C . ALA A 1 626 ? -0.698 -11.118 -8.850 1.00 95.12 626 ALA A C 1
ATOM 5061 O O . ALA A 1 626 ? 0.081 -10.387 -9.461 1.00 95.12 626 ALA A O 1
ATOM 5062 N N . SER A 1 627 ? -1.057 -12.314 -9.323 1.00 94.38 627 SER A N 1
ATOM 5063 C CA . SER A 1 627 ? -0.504 -12.884 -10.557 1.00 94.38 627 SER A CA 1
ATOM 5064 C C . SER A 1 627 ? -0.843 -12.036 -11.793 1.00 94.38 627 SER A C 1
ATOM 5066 O O . SER A 1 627 ? 0.026 -11.759 -12.631 1.00 94.38 627 SER A O 1
ATOM 5068 N N . ARG A 1 628 ? -2.086 -11.538 -11.885 1.00 94.62 628 ARG A N 1
ATOM 5069 C CA . ARG A 1 628 ? -2.520 -10.648 -12.976 1.00 94.62 628 ARG A CA 1
ATOM 5070 C C . ARG A 1 628 ? -1.811 -9.299 -12.939 1.00 94.62 628 ARG A C 1
ATOM 5072 O O . ARG A 1 628 ? -1.351 -8.848 -13.985 1.00 94.62 628 ARG A O 1
ATOM 5079 N N . LEU A 1 629 ? -1.682 -8.676 -11.764 1.00 96.31 629 LEU A N 1
ATOM 5080 C CA . LEU A 1 629 ? -0.936 -7.422 -11.606 1.00 96.31 629 LEU A CA 1
ATOM 5081 C C . LEU A 1 629 ? 0.525 -7.592 -12.034 1.00 96.31 629 LEU A C 1
ATOM 5083 O O . LEU A 1 629 ? 1.039 -6.744 -12.757 1.00 96.31 629 LEU A O 1
ATOM 5087 N N . GLY A 1 630 ? 1.169 -8.698 -11.649 1.00 95.88 630 GLY A N 1
ATOM 5088 C CA . GLY A 1 630 ? 2.546 -9.007 -12.042 1.00 95.88 630 GLY A CA 1
ATOM 5089 C C . GLY A 1 630 ? 2.704 -9.156 -13.552 1.00 95.88 630 GLY A C 1
ATOM 5090 O O . GLY A 1 630 ? 3.534 -8.482 -14.157 1.00 95.88 630 GLY A O 1
ATOM 5091 N N . THR A 1 631 ? 1.848 -9.965 -14.177 1.00 95.19 631 THR A N 1
ATOM 5092 C CA . THR A 1 631 ? 1.860 -10.189 -15.633 1.00 95.19 631 THR A CA 1
ATOM 5093 C C . THR A 1 631 ? 1.637 -8.880 -16.400 1.00 95.19 631 THR A C 1
ATOM 5095 O O . THR A 1 631 ? 2.411 -8.532 -17.290 1.00 95.19 631 THR A O 1
ATOM 5098 N N . LEU A 1 632 ? 0.619 -8.101 -16.022 1.00 96.00 632 LEU A N 1
ATOM 5099 C CA . LEU A 1 632 ? 0.296 -6.841 -16.694 1.00 96.00 632 LEU A CA 1
ATOM 5100 C C . LEU A 1 632 ? 1.355 -5.760 -16.442 1.00 96.00 632 LEU A C 1
ATOM 5102 O O . LEU A 1 632 ? 1.610 -4.938 -17.322 1.00 96.00 632 LEU A O 1
ATOM 5106 N N . ALA A 1 633 ? 2.010 -5.752 -15.280 1.00 96.94 633 ALA A N 1
ATOM 5107 C CA . ALA A 1 633 ? 3.148 -4.871 -15.035 1.00 96.94 633 ALA A CA 1
ATOM 5108 C C . ALA A 1 633 ? 4.289 -5.145 -16.024 1.00 96.94 633 ALA A C 1
ATOM 5110 O O . ALA A 1 633 ? 4.891 -4.200 -16.536 1.00 96.94 633 ALA A O 1
ATOM 5111 N N . VAL A 1 634 ? 4.562 -6.419 -16.326 1.00 95.62 634 VAL A N 1
ATOM 5112 C CA . VAL A 1 634 ? 5.564 -6.818 -17.323 1.00 95.62 634 VAL A CA 1
ATOM 5113 C C . VAL A 1 634 ? 5.177 -6.353 -18.718 1.00 95.62 634 VAL A C 1
ATOM 5115 O O . VAL A 1 634 ? 5.978 -5.674 -19.355 1.00 95.62 634 VAL A O 1
ATOM 5118 N N . ASP A 1 635 ? 3.951 -6.631 -19.158 1.00 94.00 635 ASP A N 1
ATOM 5119 C CA . ASP A 1 635 ? 3.468 -6.259 -20.494 1.00 94.00 635 ASP A CA 1
ATOM 5120 C C . ASP A 1 635 ? 3.668 -4.767 -20.795 1.00 94.00 635 ASP A C 1
ATOM 5122 O O . ASP A 1 635 ? 4.172 -4.384 -21.853 1.00 94.00 635 ASP A O 1
ATOM 5126 N N . ASN A 1 636 ? 3.310 -3.906 -19.839 1.00 94.56 636 ASN A N 1
ATOM 5127 C CA . ASN A 1 636 ? 3.389 -2.460 -20.029 1.00 94.56 636 ASN A CA 1
ATOM 5128 C C . ASN A 1 636 ? 4.816 -1.920 -19.836 1.00 94.56 636 ASN A C 1
ATOM 5130 O O . ASN A 1 636 ? 5.205 -0.978 -20.528 1.00 94.56 636 ASN A O 1
ATOM 5134 N N . ALA A 1 637 ? 5.625 -2.529 -18.962 1.00 93.50 637 ALA A N 1
ATOM 5135 C CA . ALA A 1 637 ? 7.036 -2.169 -18.819 1.00 93.50 637 ALA A CA 1
ATOM 5136 C C . ALA A 1 637 ? 7.846 -2.534 -20.074 1.00 93.50 637 ALA A C 1
ATOM 5138 O O . ALA A 1 637 ? 8.652 -1.732 -20.544 1.00 93.50 637 ALA A O 1
ATOM 5139 N N . MET A 1 638 ? 7.580 -3.707 -20.661 1.00 90.31 638 MET A N 1
ATOM 5140 C CA . MET A 1 638 ? 8.170 -4.146 -21.930 1.00 90.31 638 MET A CA 1
ATOM 5141 C C . MET A 1 638 ? 7.730 -3.262 -23.099 1.00 90.31 638 MET A C 1
ATOM 5143 O O . MET A 1 638 ? 8.531 -2.979 -23.984 1.00 90.31 638 MET A O 1
ATOM 5147 N N . ALA A 1 639 ? 6.490 -2.764 -23.084 1.00 90.12 639 ALA A N 1
ATOM 5148 C CA . ALA A 1 639 ? 6.005 -1.766 -24.040 1.00 90.12 639 ALA A CA 1
ATOM 5149 C C . ALA A 1 639 ? 6.601 -0.359 -23.836 1.00 90.12 639 ALA A C 1
ATOM 5151 O O . ALA A 1 639 ? 6.389 0.536 -24.655 1.00 90.12 639 ALA A O 1
ATOM 5152 N N . GLY A 1 640 ? 7.324 -0.153 -22.736 1.00 89.69 640 GLY A N 1
ATOM 5153 C CA . GLY A 1 640 ? 8.069 1.062 -22.464 1.00 89.69 640 GLY A CA 1
ATOM 5154 C C . GLY A 1 640 ? 7.355 2.160 -21.716 1.00 89.69 640 GLY A C 1
ATOM 5155 O O . GLY A 1 640 ? 7.858 3.289 -21.669 1.00 89.69 640 GLY A O 1
ATOM 5156 N N . TYR A 1 641 ? 6.222 1.831 -21.106 1.00 92.94 641 TYR A N 1
ATOM 5157 C CA . TYR A 1 641 ? 5.646 2.676 -20.077 1.00 92.94 641 TYR A CA 1
ATOM 5158 C C . TYR A 1 641 ? 6.539 2.670 -18.839 1.00 92.94 641 TYR A C 1
ATOM 5160 O O . TYR A 1 641 ? 7.141 1.653 -18.492 1.00 92.94 641 TYR A O 1
ATOM 5168 N N . TYR A 1 642 ? 6.630 3.810 -18.164 1.00 92.44 642 TYR A N 1
ATOM 5169 C CA . TYR A 1 642 ? 7.458 3.952 -16.972 1.00 92.44 642 TYR A CA 1
ATOM 5170 C C . TYR A 1 642 ? 6.864 4.968 -15.995 1.00 92.44 642 TYR A C 1
ATOM 5172 O O . TYR A 1 642 ? 6.019 5.783 -16.367 1.00 92.44 642 TYR A O 1
ATOM 5180 N N . GLY A 1 643 ? 7.309 4.921 -14.734 1.00 92.62 643 GLY A N 1
ATOM 5181 C CA . GLY A 1 643 ? 6.844 5.855 -13.706 1.00 92.62 643 GLY A CA 1
ATOM 5182 C C . GLY A 1 643 ? 5.369 5.673 -13.341 1.00 92.62 643 GLY A C 1
ATOM 5183 O O . GLY A 1 643 ? 4.707 6.633 -12.951 1.00 92.62 643 GLY A O 1
ATOM 5184 N N . PHE A 1 644 ? 4.847 4.453 -13.479 1.00 96.44 644 PHE A N 1
ATOM 5185 C CA . PHE A 1 644 ? 3.459 4.127 -13.167 1.00 96.44 644 PHE A CA 1
ATOM 5186 C C . PHE A 1 644 ? 3.356 3.103 -12.042 1.00 96.44 644 PHE A C 1
ATOM 5188 O O . PHE A 1 644 ? 4.276 2.324 -11.783 1.00 96.44 644 PHE A O 1
ATOM 5195 N N . MET A 1 645 ? 2.194 3.101 -11.402 1.00 97.12 645 MET A N 1
ATOM 5196 C CA . MET A 1 645 ? 1.710 2.036 -10.548 1.00 97.12 645 MET A CA 1
ATOM 5197 C C . MET A 1 645 ? 0.693 1.199 -11.328 1.00 97.12 645 MET A C 1
ATOM 5199 O O . MET A 1 645 ? -0.257 1.747 -11.891 1.00 97.12 645 MET A O 1
ATOM 5203 N N . ILE A 1 646 ? 0.885 -0.121 -11.380 1.00 97.19 646 ILE A N 1
ATOM 5204 C CA . ILE A 1 646 ? -0.139 -1.022 -11.925 1.00 97.19 646 ILE A CA 1
ATOM 5205 C C . ILE A 1 646 ? -1.285 -1.137 -10.918 1.00 97.19 646 ILE A C 1
ATOM 5207 O O . ILE A 1 646 ? -1.048 -1.318 -9.722 1.00 97.19 646 ILE A O 1
ATOM 5211 N N . SER A 1 647 ? -2.526 -1.028 -11.382 1.00 95.38 647 SER A N 1
ATOM 5212 C CA . SER A 1 647 ? -3.690 -1.121 -10.504 1.00 95.38 647 SER A CA 1
ATOM 5213 C C . SER A 1 647 ? -4.893 -1.737 -11.205 1.00 95.38 647 SER A C 1
ATOM 5215 O O . SER A 1 647 ? -4.985 -1.728 -12.433 1.00 95.38 647 SER A O 1
ATOM 5217 N N . GLN A 1 648 ? -5.823 -2.245 -10.401 1.00 93.06 648 GLN A N 1
ATOM 5218 C CA . GLN A 1 648 ? -7.187 -2.517 -10.823 1.00 93.06 648 GLN A CA 1
ATOM 5219 C C . GLN A 1 648 ? -8.078 -1.360 -10.362 1.00 93.06 648 GLN A C 1
ATOM 5221 O O . GLN A 1 648 ? -8.249 -1.122 -9.159 1.00 93.06 648 GLN A O 1
ATOM 5226 N N . TRP A 1 649 ? -8.643 -0.644 -11.330 1.00 90.81 649 TRP A N 1
ATOM 5227 C CA . TRP A 1 649 ? -9.564 0.458 -11.105 1.00 90.81 649 TRP A CA 1
ATOM 5228 C C . TRP A 1 649 ? -10.915 0.123 -11.724 1.00 90.81 649 TRP A C 1
ATOM 5230 O O . TRP A 1 649 ? -11.022 -0.122 -12.926 1.00 90.81 649 TRP A O 1
ATOM 5240 N N . LEU A 1 650 ? -11.960 0.115 -10.894 1.00 85.62 650 LEU A N 1
ATOM 5241 C CA . LEU A 1 650 ? -13.272 -0.411 -11.273 1.00 85.62 650 LEU A CA 1
ATOM 5242 C C . LEU A 1 650 ? -13.138 -1.870 -11.759 1.00 85.62 650 LEU A C 1
ATOM 5244 O O . LEU A 1 650 ? -12.624 -2.719 -11.030 1.00 85.62 650 LEU A O 1
ATOM 5248 N N . THR A 1 651 ? -13.600 -2.175 -12.971 1.00 86.19 651 THR A N 1
ATOM 5249 C CA . THR A 1 651 ? -13.511 -3.514 -13.572 1.00 86.19 651 THR A CA 1
ATOM 5250 C C . THR A 1 651 ? -12.214 -3.747 -14.341 1.00 86.19 651 THR A C 1
ATOM 5252 O O . THR A 1 651 ? -11.880 -4.900 -14.610 1.00 86.19 651 THR A O 1
ATOM 5255 N N . GLU A 1 652 ? -11.470 -2.687 -14.664 1.00 91.25 652 GLU A N 1
ATOM 5256 C CA . GLU A 1 652 ? -10.346 -2.741 -15.596 1.00 91.25 652 GLU A CA 1
ATOM 5257 C C . GLU A 1 652 ? -8.994 -2.603 -14.896 1.00 91.25 652 GLU A C 1
ATOM 5259 O O . GLU A 1 652 ? -8.856 -1.989 -13.837 1.00 91.25 652 GLU A O 1
ATOM 5264 N N . PHE A 1 653 ? -7.962 -3.161 -15.521 1.00 94.31 653 PHE A N 1
ATOM 5265 C CA . PHE A 1 653 ? -6.584 -2.920 -15.112 1.00 94.31 653 PHE A CA 1
ATOM 5266 C C . PHE A 1 653 ? -6.044 -1.713 -15.869 1.00 94.31 653 PHE A C 1
ATOM 5268 O O . PHE A 1 653 ? -6.219 -1.600 -17.082 1.00 94.31 653 PHE A O 1
ATOM 5275 N N . CYS A 1 654 ? -5.368 -0.814 -15.167 1.00 95.31 654 CYS A N 1
ATOM 5276 C CA . CYS A 1 654 ? -4.891 0.434 -15.741 1.00 95.31 654 CYS A CA 1
ATOM 5277 C C . CYS A 1 654 ? -3.533 0.849 -15.179 1.00 95.31 654 CYS A C 1
ATOM 5279 O O . CYS A 1 654 ? -3.078 0.370 -14.136 1.00 95.31 654 CYS A O 1
ATOM 5281 N N . LEU A 1 655 ? -2.889 1.767 -15.894 1.00 96.25 655 LEU A N 1
ATOM 5282 C CA . LEU A 1 655 ? -1.623 2.367 -15.497 1.00 96.25 655 LEU A CA 1
ATOM 5283 C C . LEU A 1 655 ? -1.905 3.696 -14.795 1.00 96.25 655 LEU A C 1
ATOM 5285 O O . LEU A 1 655 ? -2.373 4.646 -15.423 1.00 96.25 655 LEU A O 1
ATOM 5289 N N . ILE A 1 656 ? -1.616 3.767 -13.498 1.00 95.94 656 ILE A N 1
ATOM 5290 C CA . ILE A 1 656 ? -1.805 4.984 -12.709 1.00 95.94 656 ILE A CA 1
ATOM 5291 C C . ILE A 1 656 ? -0.473 5.743 -12.627 1.00 95.94 656 ILE A C 1
ATOM 5293 O O . ILE A 1 656 ? 0.517 5.163 -12.182 1.00 95.94 656 ILE A O 1
ATOM 5297 N N . PRO A 1 657 ? -0.406 7.028 -13.009 1.00 94.62 657 PRO A N 1
ATOM 5298 C CA . PRO A 1 657 ? 0.783 7.850 -12.791 1.00 94.62 657 PRO A CA 1
ATOM 5299 C C . PRO A 1 657 ? 1.149 7.912 -11.306 1.00 94.62 657 PRO A C 1
ATOM 5301 O O . PRO A 1 657 ? 0.295 8.205 -10.464 1.00 94.62 657 PRO A O 1
ATOM 5304 N N . LEU A 1 658 ? 2.420 7.677 -10.971 1.00 92.75 658 LEU A N 1
ATOM 5305 C CA . LEU A 1 658 ? 2.875 7.700 -9.578 1.00 92.75 658 LEU A CA 1
ATOM 5306 C C . LEU A 1 658 ? 2.640 9.067 -8.909 1.00 92.75 658 LEU A C 1
ATOM 5308 O O . LEU A 1 658 ? 2.413 9.121 -7.703 1.00 92.75 658 LEU A O 1
ATOM 5312 N N . GLU A 1 659 ? 2.619 10.160 -9.677 1.00 89.69 659 GLU A N 1
ATOM 5313 C CA . GLU A 1 659 ? 2.292 11.507 -9.198 1.00 89.69 659 GLU A CA 1
ATOM 5314 C C . GLU A 1 659 ? 0.908 11.601 -8.554 1.00 89.69 659 GLU A C 1
ATOM 5316 O O . GLU A 1 659 ? 0.749 12.369 -7.613 1.00 89.69 659 GLU A O 1
ATOM 5321 N N . LEU A 1 660 ? -0.075 10.834 -9.035 1.00 91.25 660 LEU A N 1
ATOM 5322 C CA . LEU A 1 660 ? -1.431 10.821 -8.477 1.00 91.25 660 LEU A CA 1
ATOM 5323 C C . LEU A 1 660 ? -1.538 9.941 -7.229 1.00 91.25 660 LEU A C 1
ATOM 5325 O O . LEU A 1 660 ? -2.336 10.229 -6.339 1.00 91.25 660 LEU A O 1
ATOM 5329 N N . VAL A 1 661 ? -0.729 8.882 -7.155 1.00 91.25 661 VAL A N 1
ATOM 5330 C CA . VAL A 1 661 ? -0.710 7.939 -6.027 1.00 91.25 661 VAL A CA 1
ATOM 5331 C C . VAL A 1 661 ? -0.149 8.600 -4.769 1.00 91.25 661 VAL A C 1
ATOM 5333 O O . VAL A 1 661 ? -0.627 8.339 -3.670 1.00 91.25 661 VAL A O 1
ATOM 5336 N N . VAL A 1 662 ? 0.846 9.480 -4.913 1.00 89.06 662 VAL A N 1
ATOM 5337 C CA . VAL A 1 662 ? 1.533 10.114 -3.773 1.00 89.06 662 VAL A CA 1
ATOM 5338 C C . VAL A 1 662 ? 0.795 11.317 -3.174 1.00 89.06 662 VAL A C 1
ATOM 5340 O O . VAL A 1 662 ? 1.294 11.898 -2.212 1.00 89.06 662 VAL A O 1
ATOM 5343 N N . LEU A 1 663 ? -0.359 11.715 -3.725 1.00 88.69 663 LEU A N 1
ATOM 5344 C CA . LEU A 1 663 ? -1.103 12.898 -3.264 1.00 88.69 663 LEU A CA 1
ATOM 5345 C C . LEU A 1 663 ? -1.821 12.690 -1.926 1.00 88.69 663 LEU A C 1
ATOM 5347 O O . LEU A 1 663 ? -2.266 13.655 -1.303 1.00 88.69 663 LEU A O 1
ATOM 5351 N N . GLY A 1 664 ? -1.964 11.451 -1.469 1.00 87.69 664 GLY A N 1
ATOM 5352 C CA . GLY A 1 664 ? -2.630 11.167 -0.211 1.00 87.69 664 GLY A CA 1
ATOM 5353 C C . GLY A 1 664 ? -2.908 9.690 -0.013 1.00 87.69 664 GLY A C 1
ATOM 5354 O O . GLY A 1 664 ? -2.199 8.838 -0.544 1.00 87.69 664 GLY A O 1
ATOM 5355 N N . ARG A 1 665 ? -3.948 9.402 0.768 1.00 86.44 665 ARG A N 1
ATOM 5356 C CA . ARG A 1 665 ? -4.312 8.047 1.193 1.00 86.44 665 ARG A CA 1
ATOM 5357 C C . ARG A 1 665 ? -5.793 7.827 1.054 1.00 86.44 665 ARG A C 1
ATOM 5359 O O . ARG A 1 665 ? -6.573 8.744 1.282 1.00 86.44 665 ARG A O 1
ATOM 5366 N N . LYS A 1 666 ? -6.169 6.591 0.771 1.00 90.44 666 LYS A N 1
ATOM 5367 C CA . LYS A 1 666 ? -7.561 6.170 0.774 1.00 90.44 666 LYS A CA 1
ATOM 5368 C C . LYS A 1 666 ? -8.013 5.948 2.218 1.00 90.44 666 LYS A C 1
ATOM 5370 O O . LYS A 1 666 ? -7.442 5.126 2.934 1.00 90.44 666 LYS A O 1
ATOM 5375 N N . ARG A 1 667 ? -9.035 6.683 2.653 1.00 90.94 667 ARG A N 1
ATOM 5376 C CA . ARG A 1 667 ? -9.661 6.561 3.981 1.00 90.94 667 ARG A CA 1
ATOM 5377 C C . ARG A 1 667 ? -11.158 6.310 3.850 1.00 90.94 667 ARG A C 1
ATOM 5379 O O . ARG A 1 667 ? -11.763 6.662 2.839 1.00 90.94 667 ARG A O 1
ATOM 5386 N N . ILE A 1 668 ? -11.769 5.703 4.863 1.00 90.88 668 ILE A N 1
ATOM 5387 C CA . ILE A 1 668 ? -13.220 5.504 4.896 1.00 90.88 668 ILE A CA 1
ATOM 5388 C C . ILE A 1 668 ? -13.910 6.841 5.186 1.00 90.88 668 ILE A C 1
ATOM 5390 O O . ILE A 1 668 ? -13.662 7.439 6.234 1.00 90.88 668 ILE A O 1
ATOM 5394 N N . PRO A 1 669 ? -14.849 7.294 4.339 1.00 87.94 669 PRO A N 1
ATOM 5395 C CA . PRO A 1 669 ? -15.729 8.393 4.709 1.00 87.94 669 PRO A CA 1
ATOM 5396 C C . PRO A 1 669 ? -16.609 7.956 5.890 1.00 87.94 669 PRO A C 1
ATOM 5398 O O . PRO A 1 669 ? -17.479 7.100 5.722 1.00 87.94 669 PRO A O 1
ATOM 5401 N N . ALA A 1 670 ? -16.392 8.525 7.081 1.00 83.06 670 ALA A N 1
ATOM 5402 C CA . ALA A 1 670 ? -17.103 8.132 8.307 1.00 83.06 670 ALA A CA 1
ATOM 5403 C C . ALA A 1 670 ? -18.632 8.305 8.200 1.00 83.06 670 ALA A C 1
ATOM 5405 O O . ALA A 1 670 ? -19.393 7.543 8.786 1.00 83.06 670 ALA A O 1
ATOM 5406 N N . GLU A 1 671 ? -19.091 9.268 7.398 1.00 83.81 671 GLU A N 1
ATOM 5407 C CA . GLU A 1 671 ? -20.515 9.509 7.118 1.00 83.81 671 GLU A CA 1
ATOM 5408 C C . GLU A 1 671 ? -21.030 8.742 5.883 1.00 83.81 671 GLU A C 1
ATOM 5410 O O . GLU A 1 671 ? -22.212 8.818 5.524 1.00 83.81 671 GLU A O 1
ATOM 5415 N N . GLY A 1 672 ? -20.143 7.998 5.219 1.00 86.31 672 GLY A N 1
ATOM 5416 C CA . GLY A 1 672 ? -20.426 7.236 4.012 1.00 86.31 672 GLY A CA 1
ATOM 5417 C C . GLY A 1 672 ? -21.303 6.010 4.265 1.00 86.31 672 GLY A C 1
ATOM 5418 O O . GLY A 1 672 ? -21.338 5.440 5.356 1.00 86.31 672 GLY A O 1
ATOM 5419 N N . ILE A 1 673 ? -21.994 5.561 3.211 1.00 90.38 673 ILE A N 1
ATOM 5420 C CA . ILE A 1 673 ? -22.922 4.418 3.270 1.00 90.38 673 ILE A CA 1
ATOM 5421 C C . ILE A 1 673 ? -22.254 3.122 3.749 1.00 90.38 673 ILE A C 1
ATOM 5423 O O . ILE A 1 673 ? -22.863 2.330 4.470 1.00 90.38 673 ILE A O 1
ATOM 5427 N N . PHE A 1 674 ? -20.983 2.928 3.390 1.00 91.69 674 PHE A N 1
ATOM 5428 C CA . PHE A 1 674 ? -20.216 1.759 3.798 1.00 91.69 674 PHE A CA 1
ATOM 5429 C C . PHE A 1 674 ? -20.084 1.684 5.325 1.00 91.69 674 PHE A C 1
ATOM 5431 O O . PHE A 1 674 ? -20.479 0.687 5.924 1.00 91.69 674 PHE A O 1
ATOM 5438 N N . PHE A 1 675 ? -19.625 2.758 5.975 1.00 92.06 675 PHE A N 1
ATOM 5439 C CA . PHE A 1 675 ? -19.476 2.760 7.431 1.00 92.06 675 PHE A CA 1
ATOM 5440 C C . PHE A 1 675 ? -20.826 2.781 8.157 1.00 92.06 675 PHE A C 1
ATOM 5442 O O . PHE A 1 675 ? -20.985 2.105 9.168 1.00 92.06 675 PHE A O 1
ATOM 5449 N N . LYS A 1 676 ? -21.851 3.438 7.597 1.00 92.44 676 LYS A N 1
ATOM 5450 C CA . LYS A 1 676 ? -23.229 3.331 8.112 1.00 92.44 676 LYS A CA 1
ATOM 5451 C C . LYS A 1 676 ? -23.730 1.885 8.160 1.00 92.44 676 LYS A C 1
ATOM 5453 O O . LYS A 1 676 ? -24.436 1.523 9.095 1.00 92.44 676 LYS A O 1
ATOM 5458 N N . SER A 1 677 ? -23.330 1.052 7.200 1.00 93.69 677 SER A N 1
ATOM 5459 C CA . SER A 1 677 ? -23.660 -0.380 7.202 1.00 93.69 677 SER A CA 1
ATOM 5460 C C . SER A 1 677 ? -22.949 -1.127 8.334 1.00 93.69 677 SER A C 1
ATOM 5462 O O . SER A 1 677 ? -23.548 -1.999 8.958 1.00 93.69 677 SER A O 1
ATOM 5464 N N . VAL A 1 678 ? -21.704 -0.752 8.653 1.00 93.50 678 VAL A N 1
ATOM 5465 C CA . VAL A 1 678 ? -20.976 -1.273 9.824 1.00 93.50 678 VAL A CA 1
ATOM 5466 C C . VAL A 1 678 ? -21.692 -0.881 11.116 1.00 93.50 678 VAL A C 1
ATOM 5468 O O . VAL A 1 678 ? -21.936 -1.742 11.952 1.00 93.50 678 VAL A O 1
ATOM 5471 N N . ILE A 1 679 ? -22.102 0.383 11.250 1.00 92.25 679 ILE A N 1
ATOM 5472 C CA . ILE A 1 679 ? -22.846 0.872 12.421 1.00 92.25 679 ILE A CA 1
ATOM 5473 C C . ILE A 1 679 ? -24.176 0.126 12.578 1.00 92.25 679 ILE A C 1
ATOM 5475 O O . ILE A 1 679 ? -24.506 -0.330 13.669 1.00 92.25 679 ILE A O 1
ATOM 5479 N N . ALA A 1 680 ? -24.923 -0.058 11.486 1.00 91.75 680 ALA A N 1
ATOM 5480 C CA . ALA A 1 680 ? -26.172 -0.819 11.501 1.00 91.75 680 ALA A CA 1
ATOM 5481 C C . ALA A 1 680 ? -25.955 -2.290 11.897 1.00 91.75 680 ALA A C 1
ATOM 5483 O O . ALA A 1 680 ? -26.811 -2.890 12.541 1.00 91.75 680 ALA A O 1
ATOM 5484 N N . LYS A 1 681 ? -24.804 -2.868 11.531 1.00 92.56 681 LYS A N 1
ATOM 5485 C CA . LYS A 1 681 ? -24.430 -4.247 11.859 1.00 92.56 681 LYS A CA 1
ATOM 5486 C C . LYS A 1 681 ? -24.038 -4.427 13.328 1.00 92.56 681 LYS A C 1
ATOM 5488 O O . LYS A 1 681 ? -24.359 -5.466 13.902 1.00 92.56 681 LYS A O 1
ATOM 5493 N N . THR A 1 682 ? -23.330 -3.459 13.911 1.00 92.00 682 THR A N 1
ATOM 5494 C CA . THR A 1 682 ? -22.896 -3.502 15.318 1.00 92.00 682 THR A CA 1
ATOM 5495 C C . THR A 1 682 ? -23.965 -3.004 16.288 1.00 92.00 682 THR A C 1
ATOM 5497 O O . THR A 1 682 ? -23.949 -3.376 17.459 1.00 92.00 682 THR A O 1
ATOM 5500 N N . GLY A 1 683 ? -24.889 -2.158 15.822 1.00 89.44 683 GLY A N 1
ATOM 5501 C CA . GLY A 1 683 ? -25.838 -1.450 16.682 1.00 89.44 683 GLY A CA 1
ATOM 5502 C C . GLY A 1 683 ? -25.166 -0.395 17.569 1.00 89.44 683 GLY A C 1
ATOM 5503 O O . GLY A 1 683 ? -25.714 -0.028 18.612 1.00 89.44 683 GLY A O 1
ATOM 5504 N N . GLN A 1 684 ? -23.962 0.058 17.199 1.00 90.44 684 GLN A N 1
ATOM 5505 C CA . GLN A 1 684 ? -23.236 1.085 17.947 1.00 90.44 684 GLN A CA 1
ATOM 5506 C C . GLN A 1 684 ? -23.829 2.490 17.730 1.00 90.44 684 GLN A C 1
ATOM 5508 O O . GLN A 1 684 ? -24.500 2.717 16.720 1.00 90.44 684 GLN A O 1
ATOM 5513 N N . PRO A 1 685 ? -23.565 3.457 18.632 1.00 90.06 685 PRO A N 1
ATOM 5514 C CA . PRO A 1 685 ? -23.972 4.848 18.439 1.00 90.06 685 PRO A CA 1
ATOM 5515 C C . PRO A 1 685 ? -23.294 5.474 17.216 1.00 90.06 685 PRO A C 1
ATOM 5517 O O . PRO A 1 685 ? -22.245 5.002 16.760 1.00 90.06 685 PRO A O 1
ATOM 5520 N N . GLN A 1 686 ? -23.858 6.567 16.695 1.00 87.75 686 GLN A N 1
ATOM 5521 C CA . GLN A 1 686 ? -23.191 7.289 15.616 1.00 87.75 686 GLN A CA 1
ATOM 5522 C C . GLN A 1 686 ? -21.877 7.898 16.136 1.00 87.75 686 GLN A C 1
ATOM 5524 O O . GLN A 1 686 ? -21.785 8.264 17.309 1.00 87.75 686 GLN A O 1
ATOM 5529 N N . PRO A 1 687 ? -20.850 8.068 15.281 1.00 84.50 687 PRO A N 1
ATOM 5530 C CA . PRO A 1 687 ? -19.590 8.693 15.682 1.00 84.50 687 PRO A CA 1
ATOM 5531 C C . PRO A 1 687 ? -19.763 10.048 16.380 1.00 84.50 687 PRO A C 1
ATOM 5533 O O . PRO A 1 687 ? -19.003 10.375 17.283 1.00 84.50 687 PRO A O 1
ATOM 5536 N N . GLN A 1 688 ? -20.777 10.823 15.987 1.00 83.62 688 GLN A N 1
ATOM 5537 C CA . GLN A 1 688 ? -21.085 12.127 16.578 1.00 83.62 688 GLN A CA 1
ATOM 5538 C C . GLN A 1 688 ? -21.527 12.001 18.050 1.00 83.62 688 GLN A C 1
ATOM 5540 O O . GLN A 1 688 ? -21.080 12.781 18.892 1.00 83.62 688 GLN A O 1
ATOM 5545 N N . ASP A 1 689 ? -22.303 10.966 18.378 1.00 84.12 689 ASP A N 1
ATOM 5546 C CA . ASP A 1 689 ? -22.781 10.683 19.740 1.00 84.12 689 ASP A CA 1
ATOM 5547 C C . ASP A 1 689 ? -21.643 10.234 20.666 1.00 84.12 689 ASP A C 1
ATOM 5549 O O . ASP A 1 689 ? -21.697 10.416 21.878 1.00 84.12 689 ASP A O 1
ATOM 5553 N N . LEU A 1 690 ? -20.579 9.661 20.097 1.00 82.25 690 LEU A N 1
ATOM 5554 C CA . LEU A 1 690 ? -19.391 9.251 20.845 1.00 82.25 690 LEU A CA 1
ATOM 5555 C C . LEU A 1 690 ? -18.419 10.409 21.111 1.00 82.25 690 LEU A C 1
ATOM 5557 O O . LEU A 1 690 ? -17.478 10.235 21.886 1.00 82.25 690 LEU A O 1
ATOM 5561 N N . VAL A 1 691 ? -18.628 11.586 20.513 1.00 80.56 691 VAL A N 1
ATOM 5562 C CA . VAL A 1 691 ? -17.783 12.782 20.700 1.00 80.56 691 VAL A CA 1
ATOM 5563 C C . VAL A 1 691 ? -18.458 13.834 21.568 1.00 80.56 691 VAL A C 1
ATOM 5565 O O . VAL A 1 691 ? -17.780 14.465 22.377 1.00 80.56 691 VAL A O 1
ATOM 5568 N N . ASN A 1 692 ? -19.759 14.053 21.386 1.00 64.50 692 ASN A N 1
ATOM 5569 C CA . ASN A 1 692 ? -20.472 15.100 22.106 1.00 64.50 692 ASN A CA 1
ATOM 5570 C C . ASN A 1 692 ? -20.626 14.725 23.589 1.00 64.50 692 ASN A C 1
ATOM 5572 O O . ASN A 1 692 ? -20.952 13.586 23.924 1.00 64.50 692 ASN A O 1
ATOM 5576 N N . GLU A 1 693 ? -20.376 15.686 24.479 1.00 48.75 693 GLU A N 1
ATOM 5577 C CA . GLU A 1 693 ? -20.895 15.626 25.845 1.00 48.75 693 GLU A CA 1
ATOM 5578 C C . GLU A 1 693 ? -22.401 15.884 25.731 1.00 48.75 693 GLU A C 1
ATOM 5580 O O . GLU A 1 693 ? -22.814 16.951 25.279 1.00 48.75 693 GLU A O 1
ATOM 5585 N N . SER A 1 694 ? -23.211 14.863 26.019 1.00 36.16 694 SER A N 1
ATOM 5586 C CA . SER A 1 694 ? -24.664 15.009 26.155 1.00 36.16 694 SER A CA 1
ATOM 5587 C C . SER A 1 694 ? -25.010 15.927 27.315 1.00 36.16 694 SER A C 1
ATOM 5589 O O . SER A 1 694 ? -24.472 15.624 28.409 1.00 36.16 694 SER A O 1
#

Foldseek 3Di:
DAEEEEEEADPPPVVQVVVVVVCCVLPVPYHYHYYYPDDPPCPCPLVVLQVVLVRHQEYEYEDDPDDDPVVLVSVVVSVVPHQAYEYHYAAPDDCPPCVSCVVVVPRPRYDYDDYDYDVCVVVVPDDDPPDVCVVRVVDDDDDDDQQAQPLQFFPFQAQDAALVVVVVLLVVLVVQVVDPDNPDVVCPNVVLVSRRADSAQDAFDFDDPADWDFCVVFDPVLDVVQDDADDQPAKDFQDPCPVQVVDPDPRCVPDPRTRIFGFFGFHRIFHDDPLPAQAEAEEFEEDFFFAQQLLLVLLQQVLVCSCCVRVVNNVRYWYWYQAAGCVLLDPDDHRDTATEHCDPPPDDPRHDNSVVCRQFTGHPRHHHHDVQLQDPPSVSNLVSLLSSLVNCVVVQHAEYEYEYALSSLSSLLSNQVNQVVVCVVVVPPPHHHFGEYAHDDLQQKFHQFPGHFRVVLLLVVLLVVLVVVLVVCVVPVFEEEEEEAALQAQSSQLSSLLPHAFQSAQAEAHNQFAFALVLVLVVLLVVVGSGHYHYYYQNSAYPCVVVLLPDPVLVVVADPVLSVLCVCVVVCCSTSDNDRDPSVSVSRSSSSQVCCVPVNVTHYDYDYCHVVSSRHGGDPVSSVQSSVQSNSSNSVVRSRGHQWYWHDHDNGIGTHHSSSRSNHIHYDPLPDPSVVSSCVRNVYDRSVSRHDDD

pLDDT: mean 75.29, std 19.67, range [26.86, 97.75]

Secondary structure (DSSP, 8-state):
-EEEEEEES---HHHHHHHHHHHHHH-TTEEEEEEES--TT-TTHHHHHHHHHHH-SEEEEEE-S---HHHHHHHHHHHTT-S-EEEEE--S--GGGTTTSGGGTT-TTEEEE----HHHHHTT-PPP-SHHHHHHTTS------TTB-TTS-BSSS-SBSSHHHHHHHHHHHHHHTT-S--SSSHHHHHHHHHTT--SS----EE---S-EEEGGGS-HHHHHHH-----TT-EEES---TGGGSSSSPPGGGSS---EEEBPS--SEEEPPPTTS-EEEEEEEBSS--TTHHHHHHHHHHHHHHHHHHTT-GGGEEEEEETTGGGGG-TTSPPPEEEEESSGGG--TT-EEGGGTTT-SS-TT--B--GGGT-S-HHHHHHHHHHHHHHHHHTTEEEEEEEESHHHHHHHHHHHHHHHHHHHHHT-SS---EEEEEEB-SS--STT-SS-BTHHHHHHHHHHHHHHHHHHHHHTT-EEEEEE--SS--HHHHHHHHHSPTTS-SEEE-TTS---HHHHHHHHHHT--S-EEEEEETT---TTHHHHHT-HHHHTTS-HHHHHHHHHHHHHTTSSS----HHHHHHHHHHHHHHHHHTS---EEEE--HHHHHHSPPPHHHHHHHHHHHHHHHHHHHTTEESEEEEEETTEEEEEEHHHHTTB-----TTSHHHHHHHHHHTPPPTTTTTS--

Solvent-accessible surface area (backbone atoms only — not comparable to full-atom values): 37773 Å² total; per-residue (Å²): 115,56,20,38,40,38,42,35,60,55,77,55,62,66,58,56,53,50,51,51,53,55,44,54,73,74,36,81,69,44,48,78,46,77,49,62,70,56,61,98,79,65,93,48,60,69,63,52,50,58,55,51,54,76,70,33,70,40,41,39,43,41,44,56,89,82,80,55,74,68,59,52,56,53,49,54,68,56,52,80,76,62,72,45,39,38,42,40,44,47,64,87,81,70,70,79,54,59,78,76,43,58,87,56,77,78,46,95,36,59,50,83,48,78,75,43,60,62,72,49,63,79,68,69,72,71,81,78,86,64,54,70,58,57,77,47,57,89,56,91,77,82,92,72,72,91,31,41,43,99,57,73,42,43,70,47,67,67,74,39,49,39,62,66,59,54,52,52,48,54,53,50,55,57,55,52,76,74,50,89,83,66,74,84,69,46,57,65,60,47,53,45,39,52,37,39,46,73,94,58,90,73,69,62,47,66,67,81,92,62,64,61,40,59,55,80,78,51,60,68,74,59,46,64,74,68,49,80,66,46,60,91,84,41,63,41,71,75,66,90,61,68,71,43,73,73,42,100,54,83,41,57,91,76,48,96,80,57,61,62,30,45,51,54,38,37,42,48,49,27,66,52,75,69,92,87,57,69,46,28,33,38,39,32,31,32,45,78,64,32,16,12,47,24,14,20,52,26,20,34,43,42,46,52,50,52,50,22,60,76,69,74,41,48,94,37,58,42,42,32,28,26,31,28,12,64,58,25,57,47,91,92,66,79,73,43,60,36,48,52,37,50,52,77,90,77,68,50,101,76,49,43,52,29,65,82,40,30,68,36,38,30,49,93,41,42,51,26,74,50,61,63,76,47,47,84,54,58,70,60,26,49,51,52,50,50,52,33,48,54,48,38,54,75,70,45,40,34,38,37,40,43,36,11,36,66,47,43,42,47,48,40,41,30,45,34,55,49,43,55,48,51,29,62,79,65,69,48,89,89,64,63,72,31,30,38,28,36,68,40,38,50,34,52,36,56,42,75,41,74,70,32,39,12,24,65,39,29,24,56,48,47,25,53,49,52,56,53,52,41,53,52,18,64,75,54,65,14,32,36,38,38,44,40,60,12,66,74,16,27,49,34,45,47,51,15,60,55,72,39,67,75,77,50,43,45,38,82,43,27,44,63,48,62,32,27,56,71,44,52,34,50,52,53,51,72,66,69,59,66,44,45,26,38,38,28,16,54,46,42,65,45,75,51,50,70,68,52,66,73,36,68,79,44,54,77,72,45,52,74,61,22,53,50,35,58,72,43,44,77,62,47,68,63,41,66,52,58,67,73,53,69,40,33,38,52,40,53,53,52,50,54,51,48,43,37,38,72,73,42,70,39,54,71,52,76,48,67,62,52,73,57,48,29,50,36,52,38,37,72,68,20,33,54,48,19,24,49,49,20,33,40,46,44,32,33,46,44,41,30,40,32,45,24,27,50,33,44,47,86,95,43,46,27,41,40,27,32,78,69,38,53,40,26,37,30,45,64,55,66,90,32,72,70,47,48,51,33,36,68,47,31,68,39,77,58,53,67,66,28,56,55,86,128

Nearest PDB structures (foldseek):
  6qu3-assembly1_C  TM=8.661E-01  e=9.805E-30  Trypanosoma brucei brucei
  6qu4-assembly1_D  TM=8.517E-01  e=8.256E-30  Trypanosoma brucei brucei
  6qu4-assembly1_C  TM=8.300E-01  e=3.494E-30  Trypanosoma brucei brucei
  6qu5-assembly2_H  TM=7.910E-01  e=1.383E-29  Trypanosoma brucei brucei
  6qu5-assembly2_F  TM=7.941E-01  e=1.951E-29  Trypanosoma brucei brucei

Mean predicted aligned error: 14.61 Å